Protein AF-0000000074541580 (afdb_homodimer)

Sequence (676 aa):
MLSKTKVIEYHTAEDLFKVFRTFNVLIIGDVMIDSYLWGKVERISPEAPVPILQVEKREIRPGGAANVALNIKSLGATPLLCGLVGDDKDGADFLKILEDNQLPTEGIVSSKDRVTTIKHRIISNAHHMLRVDQEDDRVTNTAELALLKTRIDSLIDKAQVIIFEDYDKGVLSEELIAYVTDKANAQGIPTVVDPKKRNFLQYKNCSLFKPNRKELKEGIKTDANLNDSKQLEQTVEELIRLLTCDSVLITLSEKGVYWTDSSEHLHIPAHHREIADVSGAGDTVISVAALCAAARTKPAILAALSNLSGGLVCEQVGVVPIDKKLLQQEAEKLKIIQMLSKTKVIEYHTAEDLFKVFRTFNVLIIGDVMIDSYLWGKVERISPEAPVPILQVEKREIRPGGAANVALNIKSLGATPLLCGLVGDDKDGADFLKILEDNQLPTEGIVSSKDRVTTIKHRIISNAHHMLRVDQEDDRVTNTAELALLKTRIDSLIDKAQVIIFEDYDKGVLSEELIAYVTDKANAQGIPTVVDPKKRNFLQYKNCSLFKPNRKELKEGIKTDANLNDSKQLEQTVEELIRLLTCDSVLITLSEKGVYWTDSSEHLHIPAHHREIADVSGAGDTVISVAALCAAARTKPAILAALSNLSGGLVCEQVGVVPIDKKLLQQEAEKLKIIQ

Nearest PDB structures (foldseek):
  4e8y-assembly1_A  TM=9.303E-01  e=3.277E-34  Burkholderia cenocepacia J2315
  4e8w-assembly2_B  TM=9.187E-01  e=6.608E-33  Burkholderia cenocepacia J2315
  4e8z-assembly2_B  TM=9.086E-01  e=6.230E-33  Burkholderia cenocepacia J2315
  4e8w-assembly1_A  TM=9.118E-01  e=2.023E-32  Burkholderia cenocepacia J2315
  3umo-assembly1_A  TM=8.171E-01  e=5.191E-21  Escherichia coli K-12

InterPro domains:
  IPR002173 Carbohydrate/purine kinase, PfkB, conserved site [PS00583] (63-86)
  IPR011611 Carbohydrate kinase PfkB [PF00294] (24-320)
  IPR011913 RfaE bifunctional protein, domain I [cd01172] (24-329)
  IPR029056 Ribokinase-like [G3DSA:3.40.1190.20] (16-328)
  IPR029056 Ribokinase-like [SSF53613] (25-322)

Structure (mmCIF, N/CA/C/O backbone):
data_AF-0000000074541580-model_v1
#
loop_
_entity.id
_entity.type
_entity.pdbx_description
1 polymer 'D-alpha,beta-D-heptose 7-phosphate 1-kinase'
#
loop_
_atom_site.group_PDB
_atom_site.id
_atom_site.type_symbol
_atom_site.label_atom_id
_atom_site.label_alt_id
_atom_site.label_comp_id
_atom_site.label_asym_id
_atom_site.label_entity_id
_atom_site.label_seq_id
_atom_site.pdbx_PDB_ins_code
_atom_site.Cartn_x
_atom_site.Cartn_y
_atom_site.Cartn_z
_atom_site.occupancy
_atom_site.B_iso_or_equiv
_atom_site.auth_seq_id
_atom_site.auth_comp_id
_atom_site.auth_asym_id
_atom_site.auth_atom_id
_atom_site.pdbx_PDB_model_num
ATOM 1 N N . MET A 1 1 ? -10.406 -47.25 -19.406 1 27.66 1 MET A N 1
ATOM 2 C CA . MET A 1 1 ? -9.008 -47.406 -19.781 1 27.66 1 MET A CA 1
ATOM 3 C C . MET A 1 1 ? -8.469 -46.125 -20.453 1 27.66 1 MET A C 1
ATOM 5 O O . MET A 1 1 ? -9.023 -45.688 -21.453 1 27.66 1 MET A O 1
ATOM 9 N N . LEU A 1 2 ? -8.117 -45.125 -19.719 1 38.5 2 LEU A N 1
ATOM 10 C CA . LEU A 1 2 ? -7.672 -43.844 -20.281 1 38.5 2 LEU A CA 1
ATOM 11 C C . LEU A 1 2 ? -6.871 -44.062 -21.562 1 38.5 2 LEU A C 1
ATOM 13 O O . LEU A 1 2 ? -5.914 -44.844 -21.578 1 38.5 2 LEU A O 1
ATOM 17 N N . SER A 1 3 ? -7.492 -44.031 -22.625 1 41.06 3 SER A N 1
ATOM 18 C CA . SER A 1 3 ? -6.836 -44.188 -23.922 1 41.06 3 SER A CA 1
ATOM 19 C C . SER A 1 3 ? -5.406 -43.656 -23.875 1 41.06 3 SER A C 1
ATOM 21 O O . SER A 1 3 ? -5.168 -42.5 -23.484 1 41.06 3 SER A O 1
ATOM 23 N N . LYS A 1 4 ? -4.469 -44.438 -23.312 1 52.53 4 LYS A N 1
ATOM 24 C CA . LYS A 1 4 ? -3.033 -44.188 -23.406 1 52.53 4 LYS A CA 1
ATOM 25 C C . LYS A 1 4 ? -2.68 -43.469 -24.719 1 52.53 4 LYS A C 1
ATOM 27 O O . LYS A 1 4 ? -2.785 -44.062 -25.797 1 52.53 4 LYS A O 1
ATOM 32 N N . THR A 1 5 ? -3.033 -42.156 -24.719 1 60.62 5 THR A N 1
ATOM 33 C CA . THR A 1 5 ? -2.686 -41.375 -25.906 1 60.62 5 THR A CA 1
ATOM 34 C C . THR A 1 5 ? -1.305 -41.75 -26.422 1 60.62 5 THR A C 1
ATOM 36 O O . THR A 1 5 ? -0.392 -42.031 -25.641 1 60.62 5 THR A O 1
ATOM 39 N N . LYS A 1 6 ? -1.269 -42.094 -27.672 1 80.56 6 LYS A N 1
ATOM 40 C CA . LYS A 1 6 ? -0.063 -42.531 -28.359 1 80.56 6 LYS A CA 1
ATOM 41 C C . LYS A 1 6 ? 1.07 -41.531 -28.203 1 80.56 6 LYS A C 1
ATOM 43 O O . LYS A 1 6 ? 0.889 -40.344 -28.453 1 80.56 6 LYS A O 1
ATOM 48 N N . VAL A 1 7 ? 2.092 -41.969 -27.609 1 90.44 7 VAL A N 1
ATOM 49 C CA . VAL A 1 7 ? 3.311 -41.156 -27.484 1 90.44 7 VAL A CA 1
ATOM 50 C C . VAL A 1 7 ? 3.84 -40.812 -28.875 1 90.44 7 VAL A C 1
ATOM 52 O O . VAL A 1 7 ? 3.809 -41.625 -29.797 1 90.44 7 VAL A O 1
ATOM 55 N N . ILE A 1 8 ? 4.199 -39.562 -29.016 1 93.38 8 ILE A N 1
ATOM 56 C CA . ILE A 1 8 ? 4.793 -39.062 -30.266 1 93.38 8 ILE A CA 1
ATOM 57 C C . ILE A 1 8 ? 6.309 -39 -30.109 1 93.38 8 ILE A C 1
ATOM 59 O O . ILE A 1 8 ? 6.809 -38.531 -29.078 1 93.38 8 ILE A O 1
ATOM 63 N N . GLU A 1 9 ? 7.012 -39.406 -31.156 1 93.81 9 GLU A N 1
ATOM 64 C CA . GLU A 1 9 ? 8.469 -39.375 -31.109 1 93.81 9 GLU A CA 1
ATOM 65 C C . GLU A 1 9 ? 9.008 -38.062 -31.688 1 93.81 9 GLU A C 1
ATOM 67 O O . GLU A 1 9 ? 8.648 -37.688 -32.781 1 93.81 9 GLU A O 1
ATOM 72 N N . TYR A 1 10 ? 9.781 -37.469 -30.844 1 94 10 TYR A N 1
ATOM 73 C CA . TYR A 1 10 ? 10.516 -36.281 -31.281 1 94 10 TYR A CA 1
ATOM 74 C C . TYR A 1 10 ? 12.016 -36.562 -31.375 1 94 10 TYR A C 1
ATOM 76 O O . TYR A 1 10 ? 12.578 -37.25 -30.5 1 94 10 TYR A O 1
ATOM 84 N N . HIS A 1 11 ? 12.656 -36 -32.375 1 91.62 11 HIS A N 1
ATOM 85 C CA . HIS A 1 11 ? 14.047 -36.375 -32.594 1 91.62 11 HIS A CA 1
ATOM 86 C C . HIS A 1 11 ? 15.008 -35.312 -32.094 1 91.62 11 HIS A C 1
ATOM 88 O O . HIS A 1 11 ? 16.188 -35.594 -31.844 1 91.62 11 HIS A O 1
ATOM 94 N N . THR A 1 12 ? 14.523 -34.125 -32.062 1 93.31 12 THR A N 1
ATOM 95 C CA . THR A 1 12 ? 15.352 -33.031 -31.547 1 93.31 12 THR A CA 1
ATOM 96 C C . THR A 1 12 ? 14.539 -32.125 -30.625 1 93.31 12 THR A C 1
ATOM 98 O O . THR A 1 12 ? 13.305 -32.094 -30.703 1 93.31 12 THR A O 1
ATOM 101 N N . ALA A 1 13 ? 15.266 -31.453 -29.812 1 95.12 13 ALA A N 1
ATOM 102 C CA . ALA A 1 13 ? 14.609 -30.438 -28.969 1 95.12 13 ALA A CA 1
ATOM 103 C C . ALA A 1 13 ? 13.93 -29.375 -29.828 1 95.12 13 ALA A C 1
ATOM 105 O O . ALA A 1 13 ? 12.844 -28.891 -29.484 1 95.12 13 ALA A O 1
ATOM 106 N N . GLU A 1 14 ? 14.531 -29.062 -30.906 1 94.56 14 GLU A N 1
ATOM 107 C CA . GLU A 1 14 ? 13.984 -28.062 -31.828 1 94.56 14 GLU A CA 1
ATOM 108 C C . GLU A 1 14 ? 12.617 -28.484 -32.344 1 94.56 14 GLU A C 1
ATOM 110 O O . GLU A 1 14 ? 11.695 -27.672 -32.438 1 94.56 14 GLU A O 1
ATOM 115 N N . ASP A 1 15 ? 12.508 -29.719 -32.688 1 95.62 15 ASP A N 1
ATOM 116 C CA . ASP A 1 15 ? 11.242 -30.234 -33.188 1 95.62 15 ASP A CA 1
ATOM 117 C C . ASP A 1 15 ? 10.141 -30.109 -32.156 1 95.62 15 ASP A C 1
ATOM 119 O O . ASP A 1 15 ? 9.016 -29.719 -32.469 1 95.62 15 ASP A O 1
ATOM 123 N N . LEU A 1 16 ? 10.461 -30.453 -31 1 96.81 16 LEU A N 1
ATOM 124 C CA . LEU A 1 16 ? 9.484 -30.391 -29.922 1 96.81 16 LEU A CA 1
ATOM 125 C C . LEU A 1 16 ? 9.055 -28.953 -29.641 1 96.81 16 LEU A C 1
ATOM 127 O O . LEU A 1 16 ? 7.859 -28.688 -29.516 1 96.81 16 LEU A O 1
ATOM 131 N N . PHE A 1 17 ? 9.992 -28.031 -29.625 1 97.19 17 PHE A N 1
ATOM 132 C CA . PHE A 1 17 ? 9.711 -26.641 -29.281 1 97.19 17 PHE A CA 1
ATOM 133 C C . PHE A 1 17 ? 8.922 -25.953 -30.391 1 97.19 17 PHE A C 1
ATOM 135 O O . PHE A 1 17 ? 8.148 -25.031 -30.141 1 97.19 17 PHE A O 1
ATOM 142 N N . LYS A 1 18 ? 9.078 -26.438 -31.641 1 97 18 LYS A N 1
ATOM 143 C CA . LYS A 1 18 ? 8.258 -25.953 -32.75 1 97 18 LYS A CA 1
ATOM 144 C C . LYS A 1 18 ? 6.789 -26.312 -32.531 1 97 18 LYS A C 1
ATOM 146 O O . LYS A 1 18 ? 5.895 -25.531 -32.875 1 97 18 LYS A O 1
ATOM 151 N N . VAL A 1 19 ? 6.598 -27.484 -32 1 97.69 19 VAL A N 1
ATOM 152 C CA . VAL A 1 19 ? 5.234 -27.953 -31.781 1 97.69 19 VAL A CA 1
ATOM 153 C C . VAL A 1 19 ? 4.59 -27.156 -30.656 1 97.69 19 VAL A C 1
ATOM 155 O O . VAL A 1 19 ? 3.387 -26.891 -30.688 1 97.69 19 VAL A O 1
ATOM 158 N N . PHE A 1 20 ? 5.379 -26.734 -29.656 1 98.31 20 PHE A N 1
ATOM 159 C CA . PHE A 1 20 ? 4.863 -25.938 -28.547 1 98.31 20 PHE A CA 1
ATOM 160 C C . PHE A 1 20 ? 4.168 -24.688 -29.078 1 98.31 20 PHE A C 1
ATOM 162 O O . PHE A 1 20 ? 3.152 -24.25 -28.516 1 98.31 20 PHE A O 1
ATOM 169 N N . ARG A 1 21 ? 4.625 -24.141 -30.141 1 97.94 21 ARG A N 1
ATOM 170 C CA . ARG A 1 21 ? 4.152 -22.875 -30.688 1 97.94 21 ARG A CA 1
ATOM 171 C C . ARG A 1 21 ? 2.723 -23.016 -31.203 1 97.94 21 ARG A C 1
ATOM 173 O O . ARG A 1 21 ? 2.043 -22 -31.422 1 97.94 21 ARG A O 1
ATOM 180 N N . THR A 1 22 ? 2.338 -24.203 -31.391 1 98.31 22 THR A N 1
ATOM 181 C CA . THR A 1 22 ? 1.023 -24.422 -31.984 1 98.31 22 THR A CA 1
ATOM 182 C C . THR A 1 22 ? -0.031 -24.641 -30.906 1 98.31 22 THR A C 1
ATOM 184 O O . THR A 1 22 ? -1.216 -24.797 -31.203 1 98.31 22 THR A O 1
ATOM 187 N N . PHE A 1 23 ? 0.381 -24.656 -29.656 1 98.69 23 PHE A N 1
ATOM 188 C CA . PHE A 1 23 ? -0.536 -25.062 -28.594 1 98.69 23 PHE A CA 1
ATOM 189 C C . PHE A 1 23 ? -1.206 -23.844 -27.969 1 98.69 23 PHE A C 1
ATOM 191 O O . PHE A 1 23 ? -0.562 -22.828 -27.75 1 98.69 23 PHE A O 1
ATOM 198 N N . ASN A 1 24 ? -2.484 -23.969 -27.734 1 98.81 24 ASN A N 1
ATOM 199 C CA . ASN A 1 24 ? -3.219 -23.172 -26.766 1 98.81 24 ASN A CA 1
ATOM 200 C C . ASN A 1 24 ? -3.305 -23.875 -25.406 1 98.81 24 ASN A C 1
ATOM 202 O O . ASN A 1 24 ? -3.684 -25.047 -25.344 1 98.81 24 ASN A O 1
ATOM 206 N N . VAL A 1 25 ? -2.873 -23.172 -24.406 1 98.88 25 VAL A N 1
ATOM 207 C CA . VAL A 1 25 ? -2.869 -23.75 -23.062 1 98.88 25 VAL A CA 1
ATOM 208 C C . VAL A 1 25 ? -3.889 -23.031 -22.188 1 98.88 25 VAL A C 1
ATOM 210 O O . VAL A 1 25 ? -3.732 -21.844 -21.891 1 98.88 25 VAL A O 1
ATOM 213 N N . LEU A 1 26 ? -4.945 -23.719 -21.781 1 98.94 26 LEU A N 1
ATOM 214 C CA . LEU A 1 26 ? -5.918 -23.141 -20.859 1 98.94 26 LEU A CA 1
ATOM 215 C C . LEU A 1 26 ? -5.426 -23.25 -19.422 1 98.94 26 LEU A C 1
ATOM 217 O O . LEU A 1 26 ? -5.16 -24.344 -18.922 1 98.94 26 LEU A O 1
ATOM 221 N N . ILE A 1 27 ? -5.195 -22.109 -18.812 1 98.94 27 ILE A N 1
ATOM 222 C CA . ILE A 1 27 ? -4.73 -22.031 -17.438 1 98.94 27 ILE A CA 1
ATOM 223 C C . ILE A 1 27 ? -5.855 -21.516 -16.547 1 98.94 27 ILE A C 1
ATOM 225 O O . ILE A 1 27 ? -6.332 -20.391 -16.719 1 98.94 27 ILE A O 1
ATOM 229 N N . ILE A 1 28 ? -6.285 -22.328 -15.602 1 98.94 28 ILE A N 1
ATOM 230 C CA . ILE A 1 28 ? -7.352 -21.969 -14.672 1 98.94 28 ILE A CA 1
ATOM 231 C C . ILE A 1 28 ? -6.809 -21.938 -13.242 1 98.94 28 ILE A C 1
ATOM 233 O O . ILE A 1 28 ? -6.289 -22.953 -12.75 1 98.94 28 ILE A O 1
ATOM 237 N N . GLY A 1 29 ? -6.922 -20.781 -12.617 1 98.75 29 GLY A N 1
ATOM 238 C CA . GLY A 1 29 ? -6.438 -20.781 -11.25 1 98.75 29 GLY A CA 1
ATOM 239 C C . GLY A 1 29 ? -6.402 -19.406 -10.617 1 98.75 29 GLY A C 1
ATOM 240 O O . GLY A 1 29 ? -7.094 -18.5 -11.078 1 98.75 29 GLY A O 1
ATOM 241 N N . ASP A 1 30 ? -5.711 -19.328 -9.508 1 98.75 30 ASP A N 1
ATOM 242 C CA . ASP A 1 30 ? -5.625 -18.109 -8.711 1 98.75 30 ASP A CA 1
ATOM 243 C C . ASP A 1 30 ? -4.613 -17.141 -9.305 1 98.75 30 ASP A C 1
ATOM 245 O O . ASP A 1 30 ? -3.424 -17.453 -9.398 1 98.75 30 ASP A O 1
ATOM 249 N N . VAL A 1 31 ? -5.145 -16 -9.727 1 98.56 31 VAL A N 1
ATOM 250 C CA . VAL A 1 31 ? -4.27 -14.945 -10.219 1 98.56 31 VAL A CA 1
ATOM 251 C C . VAL A 1 31 ? -4.07 -13.898 -9.125 1 98.56 31 VAL A C 1
ATOM 253 O O . VAL A 1 31 ? -4.902 -13.758 -8.227 1 98.56 31 VAL A O 1
ATOM 256 N N . MET A 1 32 ? -2.951 -13.234 -9.234 1 98.31 32 MET A N 1
ATOM 257 C CA . MET A 1 32 ? -2.658 -12.203 -8.242 1 98.31 32 MET A CA 1
ATOM 258 C C . MET A 1 32 ? -1.627 -11.211 -8.773 1 98.31 32 MET A C 1
ATOM 260 O O . MET A 1 32 ? -1.036 -11.43 -9.828 1 98.31 32 MET A O 1
ATOM 264 N N . ILE A 1 33 ? -1.543 -10.102 -8.094 1 97.75 33 ILE A N 1
ATOM 265 C CA . ILE A 1 33 ? -0.491 -9.117 -8.344 1 97.75 33 ILE A CA 1
ATOM 266 C C . ILE A 1 33 ? 0.625 -9.281 -7.316 1 97.75 33 ILE A C 1
ATOM 268 O O . ILE A 1 33 ? 0.375 -9.242 -6.109 1 97.7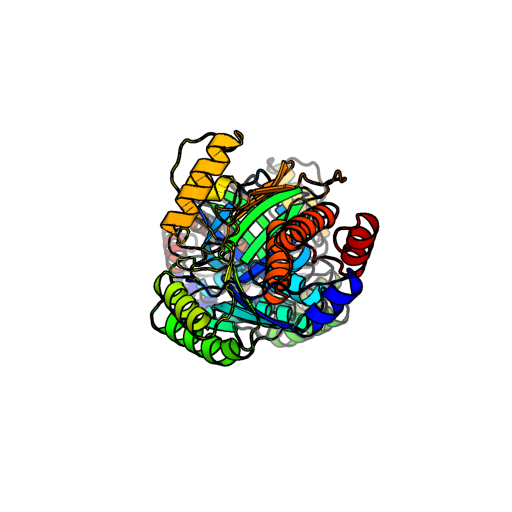5 33 ILE A O 1
ATOM 272 N N . ASP A 1 34 ? 1.809 -9.539 -7.805 1 95.5 34 ASP A N 1
ATOM 273 C CA . ASP A 1 34 ? 2.986 -9.438 -6.949 1 95.5 34 ASP A CA 1
ATOM 274 C C . ASP A 1 34 ? 3.543 -8.016 -6.953 1 95.5 34 ASP A C 1
ATOM 276 O O . ASP A 1 34 ? 4.047 -7.539 -7.973 1 95.5 34 ASP A O 1
ATOM 280 N N . SER A 1 35 ? 3.451 -7.41 -5.773 1 95.5 35 SER A N 1
ATOM 281 C CA . SER A 1 35 ? 3.873 -6.016 -5.652 1 95.5 35 SER A CA 1
ATOM 282 C C . SER A 1 35 ? 5.141 -5.895 -4.812 1 95.5 35 SER A C 1
ATOM 284 O O . SER A 1 35 ? 5.285 -6.574 -3.795 1 95.5 35 SER A O 1
ATOM 286 N N . TYR A 1 36 ? 6.07 -5.086 -5.367 1 93.62 36 TYR A N 1
ATOM 287 C CA . TYR A 1 36 ? 7.328 -4.812 -4.68 1 93.62 36 TYR A CA 1
ATOM 288 C C . TYR A 1 36 ? 7.48 -3.324 -4.395 1 93.62 36 TYR A C 1
ATOM 290 O O . TYR A 1 36 ? 7.441 -2.504 -5.312 1 93.62 36 TYR A O 1
ATOM 298 N N . LEU A 1 37 ? 7.602 -2.971 -3.139 1 94.75 37 LEU A N 1
ATOM 299 C CA . LEU A 1 37 ? 7.898 -1.609 -2.703 1 94.75 37 LEU A CA 1
ATOM 300 C C . LEU A 1 37 ? 9.32 -1.508 -2.168 1 94.75 37 LEU A C 1
ATOM 302 O O . LEU A 1 37 ? 9.641 -2.08 -1.123 1 94.75 37 LEU A O 1
ATOM 306 N N . TRP A 1 38 ? 10.148 -0.843 -2.941 1 95.31 38 TRP A N 1
ATOM 307 C CA . TRP A 1 38 ? 11.531 -0.632 -2.535 1 95.31 38 TRP A CA 1
ATOM 308 C C . TRP A 1 38 ? 11.719 0.761 -1.943 1 95.31 38 TRP A C 1
ATOM 310 O O . TRP A 1 38 ? 11.156 1.736 -2.445 1 95.31 38 TRP A O 1
ATOM 320 N N . GLY A 1 39 ? 12.477 0.821 -0.844 1 96.06 39 GLY A N 1
ATOM 321 C CA . GLY A 1 39 ? 12.727 2.129 -0.261 1 96.06 39 GLY A CA 1
ATOM 322 C C . GLY A 1 39 ? 13.867 2.129 0.737 1 96.06 39 GLY A C 1
ATOM 323 O O . GLY A 1 39 ? 14.578 1.131 0.874 1 96.06 39 GLY A O 1
ATOM 324 N N . LYS A 1 40 ? 14.094 3.26 1.347 1 95.69 40 LYS A N 1
ATOM 325 C CA . LYS A 1 40 ? 15.148 3.445 2.346 1 95.69 40 LYS A CA 1
ATOM 326 C C . LYS A 1 40 ? 14.547 3.67 3.732 1 95.69 40 LYS A C 1
ATOM 328 O O . LYS A 1 40 ? 13.477 4.258 3.865 1 95.69 40 LYS A O 1
ATOM 333 N N . VAL A 1 41 ? 15.258 3.102 4.691 1 94.38 41 VAL A N 1
ATOM 334 C CA . VAL A 1 41 ? 14.906 3.34 6.086 1 94.38 41 VAL A CA 1
ATOM 335 C C . VAL A 1 41 ? 15.961 4.219 6.746 1 94.38 41 VAL A C 1
ATOM 337 O O . VAL A 1 41 ? 17.094 3.781 6.953 1 94.38 41 VAL A O 1
ATOM 340 N N . GLU A 1 42 ? 15.508 5.438 7.094 1 91.69 42 GLU A N 1
ATOM 341 C CA . GLU A 1 42 ? 16.5 6.348 7.66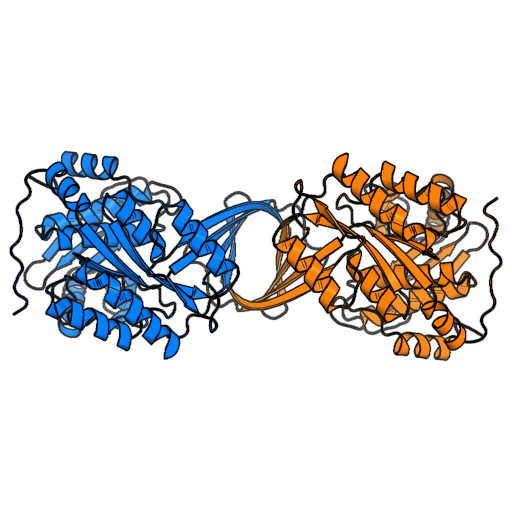 1 91.69 42 GLU A CA 1
ATOM 342 C C . GLU A 1 42 ? 16.031 6.91 9 1 91.69 42 GLU A C 1
ATOM 344 O O . GLU A 1 42 ? 16.781 7.613 9.68 1 91.69 42 GLU A O 1
ATOM 349 N N . ARG A 1 43 ? 14.844 6.609 9.398 1 90.75 43 ARG A N 1
ATOM 350 C CA . ARG A 1 43 ? 14.328 7.199 10.625 1 90.75 43 ARG A CA 1
ATOM 351 C C . ARG A 1 43 ? 13.242 6.32 11.242 1 90.75 43 ARG A C 1
ATOM 353 O O . ARG A 1 43 ? 12.766 5.375 10.609 1 90.75 43 ARG A O 1
ATOM 360 N N . ILE A 1 44 ? 12.945 6.637 12.469 1 92.19 44 ILE A N 1
ATOM 361 C CA . ILE A 1 44 ? 11.906 5.961 13.234 1 92.19 44 ILE A CA 1
ATOM 362 C C . ILE A 1 44 ? 10.672 6.855 13.32 1 92.19 44 ILE A C 1
ATOM 364 O O . ILE A 1 44 ? 10.789 8.078 13.422 1 92.19 44 ILE A O 1
ATOM 368 N N . SER A 1 45 ? 9.547 6.16 13.289 1 89.38 45 SER A N 1
ATOM 369 C CA . SER A 1 45 ? 8.281 6.891 13.344 1 89.38 45 SER A CA 1
ATOM 370 C C . SER A 1 45 ? 8.141 7.645 14.664 1 89.38 45 SER A C 1
ATOM 372 O O . SER A 1 45 ? 8.484 7.121 15.727 1 89.38 45 SER A O 1
ATOM 374 N N . PRO A 1 46 ? 7.633 8.891 14.609 1 80.38 46 PRO A N 1
ATOM 375 C CA . PRO A 1 46 ? 7.359 9.617 15.859 1 80.38 46 PRO A CA 1
ATOM 376 C C . PRO A 1 46 ? 6.156 9.062 16.609 1 80.38 46 PRO A C 1
ATOM 378 O O . PRO A 1 46 ? 6 9.328 17.812 1 80.38 46 PRO A O 1
ATOM 381 N N . GLU A 1 47 ? 5.312 8.281 15.93 1 80.06 47 GLU A N 1
ATOM 382 C CA . GLU A 1 47 ? 4.07 7.762 16.5 1 80.06 47 GLU A CA 1
ATOM 383 C C . GLU A 1 47 ? 4.305 6.434 17.219 1 80.06 47 GLU A C 1
ATOM 385 O O . GLU A 1 47 ? 3.566 6.082 18.141 1 80.06 47 GLU A O 1
ATOM 390 N N . ALA A 1 48 ? 5.289 5.691 16.766 1 85.38 48 ALA A N 1
ATOM 391 C CA . ALA A 1 48 ? 5.641 4.383 17.312 1 85.38 48 ALA A CA 1
ATOM 392 C C . ALA A 1 48 ? 7.086 4.023 16.969 1 85.38 48 ALA A C 1
ATOM 394 O O . ALA A 1 48 ? 7.656 4.547 16.016 1 85.38 48 ALA A O 1
ATOM 395 N N . PRO A 1 49 ? 7.664 3.225 17.812 1 90 49 PRO A N 1
ATOM 396 C CA . PRO A 1 49 ? 9.062 2.852 17.578 1 90 49 PRO A CA 1
ATOM 397 C C . PRO A 1 49 ? 9.227 1.857 16.438 1 90 49 PRO A C 1
ATOM 399 O O . PRO A 1 49 ? 9.711 0.743 16.641 1 90 49 PRO A O 1
ATOM 402 N N . VAL A 1 50 ? 8.883 2.227 15.227 1 93.94 50 VAL A N 1
ATOM 403 C CA . VAL A 1 50 ? 8.984 1.382 14.039 1 93.94 50 VAL A CA 1
ATOM 404 C C . VAL A 1 50 ? 9.672 2.148 12.922 1 93.94 50 VAL A C 1
ATOM 406 O O . VAL A 1 50 ? 9.633 3.381 12.883 1 93.94 50 VAL A O 1
ATOM 409 N N . PRO A 1 51 ? 10.305 1.436 12.055 1 94.5 51 PRO A N 1
ATOM 410 C CA . PRO A 1 51 ? 10.969 2.105 10.93 1 94.5 51 PRO A CA 1
ATOM 411 C C . PRO A 1 51 ? 9.977 2.756 9.961 1 94.5 51 PRO A C 1
ATOM 413 O O . PRO A 1 51 ? 8.82 2.348 9.891 1 94.5 51 PRO A O 1
ATOM 416 N N . ILE A 1 52 ? 10.43 3.795 9.367 1 95.69 52 ILE A N 1
ATOM 417 C CA . ILE A 1 52 ? 9.711 4.414 8.258 1 95.69 52 ILE A CA 1
ATOM 418 C C . ILE A 1 52 ? 10.422 4.09 6.941 1 95.69 52 ILE A C 1
ATOM 420 O O . ILE A 1 52 ? 11.594 4.434 6.758 1 95.69 52 ILE A O 1
ATOM 424 N N . LEU A 1 53 ? 9.727 3.363 6.066 1 96.94 53 LEU A N 1
ATOM 425 C CA . LEU A 1 53 ? 10.258 3.152 4.723 1 96.94 53 LEU A CA 1
ATOM 426 C C . LEU A 1 53 ? 9.875 4.305 3.799 1 96.94 53 LEU A C 1
ATOM 428 O O . LEU A 1 53 ? 8.688 4.566 3.588 1 96.94 53 LEU A O 1
ATOM 432 N N . GLN A 1 54 ? 10.867 4.949 3.297 1 96.56 54 GLN A N 1
ATOM 433 C CA . GLN A 1 54 ? 10.633 5.914 2.23 1 96.56 54 GLN A CA 1
ATOM 434 C C . GLN A 1 54 ? 10.664 5.242 0.86 1 96.56 54 GLN A C 1
ATOM 436 O O . GLN A 1 54 ? 11.734 4.844 0.388 1 96.56 54 GLN A O 1
ATOM 441 N N . VAL A 1 55 ? 9.555 5.242 0.227 1 95.94 55 VAL A N 1
ATOM 442 C CA . VAL A 1 55 ? 9.438 4.492 -1.019 1 95.94 55 VAL A CA 1
ATOM 443 C C . VAL A 1 55 ? 10.242 5.18 -2.115 1 95.94 55 VAL A C 1
ATOM 445 O O . VAL A 1 55 ? 10.141 6.395 -2.299 1 95.94 55 VAL A O 1
ATOM 448 N N . GLU A 1 56 ? 10.984 4.406 -2.824 1 94.31 56 GLU A N 1
ATOM 449 C CA . GLU A 1 56 ? 11.789 4.91 -3.938 1 94.31 56 GLU A CA 1
ATOM 450 C C . GLU A 1 56 ? 11.305 4.34 -5.266 1 94.31 56 GLU A C 1
ATOM 452 O O . GLU A 1 56 ? 11.406 4.996 -6.305 1 94.31 56 GLU A O 1
ATOM 457 N N . LYS A 1 57 ? 10.812 3.109 -5.164 1 93.31 57 LYS A N 1
ATOM 458 C CA . LYS A 1 57 ? 10.414 2.416 -6.383 1 93.31 57 LYS A CA 1
ATOM 459 C C . LYS A 1 57 ? 9.281 1.431 -6.113 1 93.31 57 LYS A C 1
ATOM 461 O O . LYS A 1 57 ? 9.25 0.779 -5.066 1 93.31 57 LYS A O 1
ATOM 466 N N . ARG A 1 58 ? 8.359 1.396 -7.031 1 92.31 58 ARG A N 1
ATOM 467 C CA . ARG A 1 58 ? 7.277 0.423 -7.008 1 92.31 58 ARG A CA 1
ATOM 468 C C . ARG A 1 58 ? 7.27 -0.419 -8.281 1 92.31 58 ARG A C 1
ATOM 470 O O . ARG A 1 58 ? 7.477 0.104 -9.375 1 92.31 58 ARG A O 1
ATOM 477 N N . GLU A 1 59 ? 7.09 -1.693 -8.062 1 92.62 59 GLU A N 1
ATOM 478 C CA . GLU A 1 59 ? 6.996 -2.604 -9.195 1 92.62 59 GLU A CA 1
ATOM 479 C C . GLU A 1 59 ? 5.875 -3.621 -9 1 92.62 59 GLU A C 1
ATOM 481 O O . GLU A 1 59 ? 5.691 -4.145 -7.898 1 92.62 59 GLU A O 1
ATOM 486 N N . ILE A 1 60 ? 5.082 -3.852 -10.047 1 94.38 60 ILE A N 1
ATOM 487 C CA . ILE A 1 60 ? 4.027 -4.855 -9.992 1 94.38 60 ILE A CA 1
ATOM 488 C C . ILE A 1 60 ? 4.23 -5.887 -11.102 1 94.38 60 ILE A C 1
ATOM 490 O O . ILE A 1 60 ? 4.641 -5.535 -12.211 1 94.38 60 ILE A O 1
ATOM 494 N N . ARG A 1 61 ? 4.043 -7.113 -10.805 1 94 61 ARG A N 1
ATOM 495 C CA . ARG A 1 61 ? 4.203 -8.234 -11.727 1 94 61 ARG A CA 1
ATOM 496 C C . ARG A 1 61 ? 3.006 -9.18 -11.648 1 94 61 ARG A C 1
ATOM 498 O O . ARG A 1 61 ? 2.324 -9.242 -10.625 1 94 61 ARG A O 1
ATOM 505 N N . PRO A 1 62 ? 2.771 -9.844 -12.797 1 95.25 62 PRO A N 1
ATOM 506 C CA . PRO A 1 62 ? 1.769 -10.906 -12.703 1 95.25 62 PRO A CA 1
ATOM 507 C C . PRO A 1 62 ? 2.203 -12.055 -11.789 1 95.25 62 PRO A C 1
ATOM 509 O O . PRO A 1 62 ? 3.338 -12.531 -11.891 1 95.25 62 PRO A O 1
ATOM 512 N N . GLY A 1 63 ? 1.299 -12.492 -10.867 1 96.12 63 GLY A N 1
ATOM 513 C CA . GLY A 1 63 ? 1.597 -13.578 -9.953 1 96.12 63 GLY A CA 1
ATOM 514 C C . GLY A 1 63 ? 0.601 -14.719 -10.039 1 96.12 63 GLY A C 1
ATOM 515 O O . GLY A 1 63 ? -0.413 -14.617 -10.734 1 96.12 63 GLY A O 1
ATOM 516 N N . GLY A 1 64 ? 0.905 -15.828 -9.352 1 96.94 64 GLY A N 1
ATOM 517 C CA . GLY A 1 64 ? 0.037 -17 -9.375 1 96.94 64 GLY A CA 1
ATOM 518 C C . GLY A 1 64 ? -0.077 -17.625 -10.75 1 96.94 64 GLY A C 1
ATOM 519 O O . GLY A 1 64 ? 0.934 -17.891 -11.406 1 96.94 64 GLY A O 1
ATOM 520 N N . ALA A 1 65 ? -1.29 -17.828 -11.148 1 98.5 65 ALA A N 1
ATOM 521 C CA . ALA A 1 65 ? -1.541 -18.469 -12.438 1 98.5 65 ALA A CA 1
ATOM 522 C C . ALA A 1 65 ? -1.062 -17.578 -13.586 1 98.5 65 ALA A C 1
ATOM 524 O O . ALA A 1 65 ? -0.759 -18.078 -14.68 1 98.5 65 ALA A O 1
ATOM 525 N N . ALA A 1 66 ? -0.996 -16.312 -13.336 1 98.25 66 ALA A N 1
ATOM 526 C CA . ALA A 1 66 ? -0.531 -15.406 -14.375 1 98.25 66 ALA A CA 1
ATOM 527 C C . ALA A 1 66 ? 0.96 -15.594 -14.641 1 98.25 66 ALA A C 1
ATOM 529 O O . ALA A 1 66 ? 1.43 -15.383 -15.766 1 98.25 66 ALA A O 1
ATOM 530 N N . ASN A 1 67 ? 1.677 -15.969 -13.625 1 97.25 67 ASN A N 1
ATOM 531 C CA . ASN A 1 67 ? 3.084 -16.297 -13.836 1 97.25 67 ASN A CA 1
ATOM 532 C C . ASN A 1 67 ? 3.244 -17.531 -14.727 1 97.25 67 ASN A C 1
ATOM 534 O O . ASN A 1 67 ? 4.172 -17.594 -15.539 1 97.25 67 ASN A O 1
ATOM 538 N N . VAL A 1 68 ? 2.377 -18.453 -14.531 1 98.56 68 VAL A N 1
ATOM 539 C CA . VAL A 1 68 ? 2.371 -19.641 -15.383 1 98.56 68 VAL A CA 1
ATOM 540 C C . VAL A 1 68 ? 2.084 -19.234 -16.828 1 98.56 68 VAL A C 1
ATOM 542 O O . VAL A 1 68 ? 2.725 -19.734 -17.75 1 98.56 68 VAL A O 1
ATOM 545 N N . ALA A 1 69 ? 1.174 -18.328 -17 1 98.75 69 ALA A N 1
ATOM 546 C CA . ALA A 1 69 ? 0.86 -17.828 -18.344 1 98.75 69 ALA A CA 1
ATOM 547 C C . ALA A 1 69 ? 2.09 -17.203 -19 1 98.75 69 ALA A C 1
ATOM 549 O O . ALA A 1 69 ? 2.334 -17.406 -20.188 1 98.75 69 ALA A O 1
ATOM 550 N N . LEU A 1 70 ? 2.869 -16.516 -18.234 1 98.19 70 LEU A N 1
ATOM 551 C CA . LEU A 1 70 ? 4.086 -15.906 -18.75 1 98.19 70 LEU A CA 1
ATOM 552 C C . LEU A 1 70 ? 5.086 -16.969 -19.188 1 98.19 70 LEU A C 1
ATOM 554 O O . LEU A 1 70 ? 5.754 -16.812 -20.219 1 98.19 70 LEU A O 1
ATOM 558 N N . ASN A 1 71 ? 5.191 -18 -18.406 1 98.44 71 ASN A N 1
ATOM 559 C CA . ASN A 1 71 ? 6.074 -19.094 -18.766 1 98.44 71 ASN A CA 1
ATOM 560 C C . ASN A 1 71 ? 5.633 -19.766 -20.078 1 98.44 71 ASN A C 1
ATOM 562 O O . ASN A 1 71 ? 6.457 -20.016 -20.953 1 98.44 71 ASN A O 1
ATOM 566 N N . ILE A 1 72 ? 4.344 -20.031 -20.203 1 98.75 72 ILE A N 1
ATOM 567 C CA . ILE A 1 72 ? 3.787 -20.641 -21.391 1 98.75 72 ILE A CA 1
ATOM 568 C C . ILE A 1 72 ? 4.09 -19.766 -22.609 1 98.75 72 ILE A C 1
ATOM 570 O O . ILE A 1 72 ? 4.555 -20.266 -23.641 1 98.75 72 ILE A O 1
ATOM 574 N N . LYS A 1 73 ? 3.871 -18.516 -22.438 1 98.5 73 LYS A N 1
ATOM 575 C CA . LYS A 1 73 ? 4.137 -17.562 -23.516 1 98.5 73 LYS A CA 1
ATOM 576 C C . LYS A 1 73 ? 5.613 -17.562 -23.891 1 98.5 73 LYS A C 1
ATOM 578 O O . LYS A 1 73 ? 5.961 -17.547 -25.062 1 98.5 73 LYS A O 1
ATOM 583 N N . SER A 1 74 ? 6.453 -17.562 -22.906 1 98.06 74 SER A N 1
ATOM 584 C CA . SER A 1 74 ? 7.895 -17.516 -23.141 1 98.06 74 SER A CA 1
ATOM 585 C C . SER A 1 74 ? 8.367 -18.75 -23.906 1 98.06 74 SER A C 1
ATOM 587 O O . SER A 1 74 ? 9.352 -18.672 -24.641 1 98.06 74 SER A O 1
ATOM 589 N N . LEU A 1 75 ? 7.629 -19.797 -23.812 1 98.38 75 LEU A N 1
ATOM 590 C CA . LEU A 1 75 ? 7.973 -21.047 -24.484 1 98.38 75 LEU A CA 1
ATOM 591 C C . LEU A 1 75 ? 7.375 -21.109 -25.891 1 98.38 75 LEU A C 1
ATOM 593 O O . LEU A 1 75 ? 7.566 -22.094 -26.609 1 98.38 75 LEU A O 1
ATOM 597 N N . GLY A 1 76 ? 6.621 -20.094 -26.219 1 97.94 76 GLY A N 1
ATOM 598 C CA . GLY A 1 76 ? 6.129 -19.938 -27.578 1 97.94 76 GLY A CA 1
ATOM 599 C C . GLY A 1 76 ? 4.672 -20.328 -27.734 1 97.94 76 GLY A C 1
ATOM 600 O O . GLY A 1 76 ? 4.066 -20.094 -28.781 1 97.94 76 GLY A O 1
ATOM 601 N N . ALA A 1 77 ? 4.074 -20.922 -26.719 1 98.62 77 ALA A N 1
ATOM 602 C CA . ALA A 1 77 ? 2.67 -21.328 -26.781 1 98.62 77 ALA A CA 1
ATOM 603 C C . ALA A 1 77 ? 1.751 -20.156 -26.453 1 98.62 77 ALA A C 1
ATOM 605 O O . ALA A 1 77 ? 2.221 -19.062 -26.125 1 98.62 77 ALA A O 1
ATOM 606 N N . THR A 1 78 ? 0.431 -20.344 -26.641 1 98.62 78 THR A N 1
ATOM 607 C CA . THR A 1 78 ? -0.55 -19.297 -26.359 1 98.62 78 THR A CA 1
ATOM 608 C C . THR A 1 78 ? -1.295 -19.578 -25.062 1 98.62 78 THR A C 1
ATOM 610 O O . THR A 1 78 ? -2.076 -20.531 -24.984 1 98.62 78 THR A O 1
ATOM 613 N N . PRO A 1 79 ? -1.047 -18.75 -24.078 1 98.81 79 PRO A N 1
ATOM 614 C CA . PRO A 1 79 ? -1.781 -18.953 -22.828 1 98.81 79 PRO A CA 1
ATOM 615 C C . PRO A 1 79 ? -3.205 -18.406 -22.891 1 98.81 79 PRO A C 1
ATOM 617 O O . PRO A 1 79 ? -3.424 -17.297 -23.391 1 98.81 79 PRO A O 1
ATOM 620 N N . LEU A 1 80 ? -4.145 -19.172 -22.484 1 98.75 80 LEU A N 1
ATOM 621 C CA . LEU A 1 80 ? -5.527 -18.781 -22.234 1 98.75 80 LEU A CA 1
ATOM 622 C C . LEU A 1 80 ? -5.836 -18.781 -20.734 1 98.75 80 LEU A C 1
ATOM 624 O O . LEU A 1 80 ? -6.242 -19.812 -20.188 1 98.75 80 LEU A O 1
ATOM 628 N N . LEU A 1 81 ? -5.703 -17.625 -20.141 1 98.81 81 LEU A N 1
ATOM 629 C CA . LEU A 1 81 ? -5.746 -17.5 -18.688 1 98.81 81 LEU A CA 1
ATOM 630 C C . LEU A 1 81 ? -7.168 -17.234 -18.219 1 98.81 81 LEU A C 1
ATOM 632 O O . LEU A 1 81 ? -7.848 -16.344 -18.719 1 98.81 81 LEU A O 1
ATOM 636 N N . CYS A 1 82 ? -7.609 -18.062 -17.297 1 98.81 82 CYS A N 1
ATOM 637 C CA . CYS A 1 82 ? -8.891 -17.875 -16.625 1 98.81 82 CYS A CA 1
ATOM 638 C C . CYS A 1 82 ? -8.711 -17.703 -15.125 1 98.81 82 CYS A C 1
ATOM 640 O O . CYS A 1 82 ? -8.078 -18.531 -14.484 1 98.81 82 CYS A O 1
ATOM 642 N N . GLY A 1 83 ? -9.133 -16.703 -14.594 1 98.56 83 GLY A N 1
ATOM 643 C CA . GLY A 1 83 ? -9.039 -16.406 -13.18 1 98.56 83 GLY A CA 1
ATOM 644 C C . GLY A 1 83 ? -10.047 -15.375 -12.719 1 98.56 83 GLY A C 1
ATOM 645 O O . GLY A 1 83 ? -10.977 -15.039 -13.453 1 98.56 83 GLY A O 1
ATOM 646 N N . LEU A 1 84 ? -9.945 -15.031 -11.477 1 98.25 84 LEU A N 1
ATOM 647 C CA . LEU A 1 84 ? -10.906 -14.148 -10.82 1 98.25 84 LEU A CA 1
ATOM 648 C C . LEU A 1 84 ? -10.195 -13.016 -10.094 1 98.25 84 LEU A C 1
ATOM 650 O O . LEU A 1 84 ? -9.211 -13.242 -9.383 1 98.25 84 LEU A O 1
ATOM 654 N N . VAL A 1 85 ? -10.609 -11.719 -10.43 1 98.5 85 VAL A N 1
ATOM 655 C CA . VAL A 1 85 ? -10.125 -10.539 -9.719 1 98.5 85 VAL A CA 1
ATOM 656 C C . VAL A 1 85 ? -11.305 -9.727 -9.188 1 98.5 85 VAL A C 1
ATOM 658 O O . VAL A 1 85 ? -12.461 -10.023 -9.5 1 98.5 85 VAL A O 1
ATOM 661 N N . GLY A 1 86 ? -11.055 -8.797 -8.352 1 98.12 86 GLY A N 1
ATOM 662 C CA . GLY A 1 86 ? -12.102 -7.895 -7.895 1 98.12 86 GLY A CA 1
ATOM 663 C C . GLY A 1 86 ? -12.453 -6.828 -8.914 1 98.12 86 GLY A C 1
ATOM 664 O O . GLY A 1 86 ? -11.641 -6.5 -9.781 1 98.12 86 GLY A O 1
ATOM 665 N N . ASP A 1 87 ? -13.695 -6.406 -8.898 1 97.38 87 ASP A N 1
ATOM 666 C CA . ASP A 1 87 ? -14.062 -5.184 -9.609 1 97.38 87 ASP A CA 1
ATOM 667 C C . ASP A 1 87 ? -13.586 -3.945 -8.852 1 97.38 87 ASP A C 1
ATOM 669 O O . ASP A 1 87 ? -14.398 -3.189 -8.312 1 97.38 87 ASP A O 1
ATOM 673 N N . ASP A 1 88 ? -12.305 -3.74 -8.875 1 93.62 88 ASP A N 1
ATOM 674 C CA . ASP A 1 88 ? -11.648 -2.664 -8.148 1 93.62 88 ASP A CA 1
ATOM 675 C C . ASP A 1 88 ? -10.445 -2.127 -8.922 1 93.62 88 ASP A C 1
ATOM 677 O O . ASP A 1 88 ? -10.211 -2.533 -10.062 1 93.62 88 ASP A O 1
ATOM 681 N N . LYS A 1 89 ? -9.852 -1.122 -8.359 1 90.38 89 LYS A N 1
ATOM 682 C CA . LYS A 1 89 ? -8.711 -0.484 -9.016 1 90.38 89 LYS A CA 1
ATOM 683 C C . LYS A 1 89 ? -7.594 -1.488 -9.281 1 90.38 89 LYS A C 1
ATOM 685 O O . LYS A 1 89 ? -6.961 -1.459 -10.336 1 90.38 89 LYS A O 1
ATOM 690 N N . ASP A 1 90 ? -7.371 -2.357 -8.344 1 94.31 90 ASP A N 1
ATOM 691 C CA . ASP A 1 90 ? -6.301 -3.342 -8.477 1 94.31 90 ASP A CA 1
ATOM 692 C C . ASP A 1 90 ? -6.629 -4.363 -9.562 1 94.31 90 ASP A C 1
ATOM 694 O O . ASP A 1 90 ? -5.734 -4.852 -10.258 1 94.31 90 ASP A O 1
ATOM 698 N N . GLY A 1 91 ? -7.906 -4.691 -9.664 1 97.5 91 GLY A N 1
ATOM 699 C CA . GLY A 1 91 ? -8.32 -5.535 -10.773 1 97.5 91 GLY A CA 1
ATOM 700 C C . GLY A 1 91 ? -8.047 -4.914 -12.125 1 97.5 91 GLY A C 1
ATOM 701 O O . GLY A 1 91 ? -7.582 -5.598 -13.047 1 97.5 91 GLY A O 1
ATOM 702 N N . ALA A 1 92 ? -8.289 -3.602 -12.211 1 96.06 92 ALA A N 1
ATOM 703 C CA . ALA A 1 92 ? -7.98 -2.877 -13.438 1 96.06 92 ALA A CA 1
ATOM 704 C C . ALA A 1 92 ? -6.48 -2.871 -13.711 1 96.06 92 ALA A C 1
ATOM 706 O O . ALA A 1 92 ? -6.047 -3.025 -14.852 1 96.06 92 ALA A O 1
ATOM 707 N N . ASP A 1 93 ? -5.73 -2.676 -12.664 1 95.31 93 ASP A N 1
ATOM 708 C CA . ASP A 1 93 ? -4.277 -2.73 -12.789 1 95.31 93 ASP A CA 1
ATOM 709 C C . ASP A 1 93 ? -3.822 -4.098 -13.297 1 95.31 93 ASP A C 1
ATOM 711 O O . ASP A 1 93 ? -2.924 -4.191 -14.133 1 95.31 93 ASP A O 1
ATOM 715 N N . PHE A 1 94 ? -4.441 -5.086 -12.773 1 98 94 PHE A N 1
ATOM 716 C CA . PHE A 1 94 ? -4.086 -6.441 -13.18 1 98 94 PHE A CA 1
ATOM 717 C C . PHE A 1 94 ? -4.332 -6.637 -14.672 1 98 94 PHE A C 1
ATOM 719 O O . PHE A 1 94 ? -3.488 -7.199 -15.375 1 98 94 PHE A O 1
ATOM 726 N N . LEU A 1 95 ? -5.465 -6.215 -15.148 1 98.25 95 LEU A N 1
ATOM 727 C CA . LEU A 1 95 ? -5.777 -6.328 -16.562 1 98.25 95 LEU A CA 1
ATOM 728 C C . LEU A 1 95 ? -4.762 -5.562 -17.406 1 98.25 95 LEU A C 1
ATOM 730 O O . LEU A 1 95 ? -4.328 -6.047 -18.453 1 98.25 95 LEU A O 1
ATOM 734 N N . LYS A 1 96 ? -4.367 -4.461 -16.922 1 96.69 96 LYS A N 1
ATOM 735 C CA . LYS A 1 96 ? -3.371 -3.664 -17.641 1 96.69 96 LYS A CA 1
ATOM 736 C C . LYS A 1 96 ? -2.027 -4.387 -17.688 1 96.69 96 LYS A C 1
ATOM 738 O O . LYS A 1 96 ? -1.351 -4.371 -18.719 1 96.69 96 LYS A O 1
ATOM 743 N N . ILE A 1 97 ? -1.667 -5.012 -16.609 1 96.31 97 ILE A N 1
ATOM 744 C CA . ILE A 1 97 ? -0.428 -5.777 -16.547 1 96.31 97 ILE A CA 1
ATOM 745 C C . ILE A 1 97 ? -0.46 -6.895 -17.578 1 96.31 97 ILE A C 1
ATOM 747 O O . ILE A 1 97 ? 0.542 -7.156 -18.25 1 96.31 97 ILE A O 1
ATOM 751 N N . LEU A 1 98 ? -1.594 -7.562 -17.672 1 98 98 LEU A N 1
ATOM 752 C CA . LEU A 1 98 ? -1.73 -8.617 -18.672 1 98 98 LEU A CA 1
ATOM 753 C C . LEU A 1 98 ? -1.572 -8.062 -20.078 1 98 98 LEU A C 1
ATOM 755 O O . LEU A 1 98 ? -0.84 -8.625 -20.891 1 98 98 LEU A O 1
ATOM 759 N N . GLU A 1 99 ? -2.211 -6.922 -20.312 1 97.62 99 GLU A N 1
ATOM 760 C CA . GLU A 1 99 ? -2.129 -6.285 -21.625 1 97.62 99 GLU A CA 1
ATOM 761 C C . GLU A 1 99 ? -0.692 -5.891 -21.953 1 97.62 99 GLU A C 1
ATOM 763 O O . GLU A 1 99 ? -0.223 -6.117 -23.078 1 97.62 99 GLU A O 1
ATOM 768 N N . ASP A 1 100 ? -0.038 -5.355 -21 1 96.38 100 ASP A N 1
ATOM 769 C CA . ASP A 1 100 ? 1.342 -4.914 -21.172 1 96.38 100 ASP A CA 1
ATOM 770 C C . ASP A 1 100 ? 2.26 -6.094 -21.484 1 96.38 100 ASP A C 1
ATOM 772 O O . ASP A 1 100 ? 3.291 -5.93 -22.141 1 96.38 100 ASP A O 1
ATOM 776 N N . ASN A 1 101 ? 1.852 -7.242 -21.016 1 96.19 101 ASN A N 1
ATOM 777 C CA . ASN A 1 101 ? 2.625 -8.453 -21.266 1 96.19 101 ASN A CA 1
ATOM 778 C C . ASN A 1 101 ? 2.064 -9.227 -22.453 1 96.19 101 ASN A C 1
ATOM 780 O O . ASN A 1 101 ? 2.445 -10.375 -22.688 1 96.19 101 ASN A O 1
ATOM 784 N N . GLN A 1 102 ? 1.074 -8.641 -23.156 1 96.31 102 GLN A N 1
ATOM 785 C CA . GLN A 1 102 ? 0.455 -9.219 -24.344 1 96.31 102 GLN A CA 1
ATOM 786 C C . GLN A 1 102 ? -0.205 -10.555 -24.031 1 96.31 102 GLN A C 1
ATOM 788 O O . GLN A 1 102 ? -0.05 -11.523 -24.781 1 96.31 102 GLN A O 1
ATOM 793 N N . LEU A 1 103 ? -0.798 -10.625 -22.875 1 97.06 103 LEU A N 1
ATOM 794 C CA . LEU A 1 103 ? -1.603 -11.773 -22.484 1 97.06 103 LEU A CA 1
ATOM 795 C C . LEU A 1 103 ? -3.088 -11.492 -22.688 1 97.06 103 LEU A C 1
ATOM 797 O O . LEU A 1 103 ? -3.555 -10.383 -22.438 1 97.06 103 LEU A O 1
ATOM 801 N N . PRO A 1 104 ? -3.785 -12.469 -23.188 1 95.38 104 PRO A N 1
ATOM 802 C CA . PRO A 1 104 ? -5.23 -12.266 -23.328 1 95.38 104 PRO A CA 1
ATOM 803 C C . PRO A 1 104 ? -5.938 -12.078 -21.984 1 95.38 104 PRO A C 1
ATOM 805 O O . PRO A 1 104 ? -5.551 -12.695 -20.984 1 95.38 104 PRO A O 1
ATOM 808 N N . THR A 1 105 ? -7.031 -11.289 -22.016 1 97.75 105 THR A N 1
ATOM 809 C CA . THR A 1 105 ? -7.734 -10.977 -20.781 1 97.75 105 THR A CA 1
ATOM 810 C C . THR A 1 105 ? -9.156 -11.531 -20.797 1 97.75 105 THR A C 1
ATOM 812 O O . THR A 1 105 ? -9.898 -11.406 -19.828 1 97.75 105 THR A O 1
ATOM 815 N N . GLU A 1 106 ? -9.547 -12.203 -21.812 1 97 106 GLU A N 1
ATOM 816 C CA . GLU A 1 106 ? -10.93 -12.609 -22.016 1 97 106 GLU A CA 1
ATOM 817 C C . GLU A 1 106 ? -11.367 -13.625 -20.969 1 97 106 GLU A C 1
ATOM 819 O O . GLU A 1 106 ? -12.555 -13.734 -20.656 1 97 106 GLU A O 1
ATOM 824 N N . GLY A 1 107 ? -10.461 -14.359 -20.391 1 98.5 107 GLY A N 1
ATOM 825 C CA . GLY A 1 107 ? -10.789 -15.383 -19.422 1 98.5 107 GLY A CA 1
ATOM 826 C C . GLY A 1 107 ? -10.906 -14.852 -18 1 98.5 107 GLY A C 1
ATOM 827 O O . GLY A 1 107 ? -11.344 -15.562 -17.094 1 98.5 107 GLY A O 1
ATOM 828 N N . ILE A 1 108 ? -10.609 -13.531 -17.812 1 98.81 108 ILE A N 1
ATOM 829 C CA . ILE A 1 108 ? -10.594 -12.961 -16.469 1 98.81 108 ILE A CA 1
ATOM 830 C C . ILE A 1 108 ? -11.992 -12.461 -16.094 1 98.81 108 ILE A C 1
ATOM 832 O O . ILE A 1 108 ? -12.633 -11.758 -16.875 1 98.81 108 ILE A O 1
ATOM 836 N N . VAL A 1 109 ? -12.438 -12.898 -14.945 1 98.56 109 VAL A N 1
ATOM 837 C CA . VAL A 1 109 ? -13.719 -12.461 -14.406 1 98.56 109 VAL A CA 1
ATOM 838 C C . VAL A 1 109 ? -13.484 -11.383 -13.336 1 98.56 109 VAL A C 1
ATOM 840 O O . VAL A 1 109 ? -12.594 -11.516 -12.5 1 98.56 109 VAL A O 1
ATOM 843 N N . SER A 1 110 ? -14.227 -10.312 -13.422 1 98.19 110 SER A N 1
ATOM 844 C CA . SER A 1 110 ? -14.219 -9.281 -12.391 1 98.19 110 SER A CA 1
ATOM 845 C C . SER A 1 110 ? -15.414 -9.438 -11.453 1 98.19 110 SER A C 1
ATOM 847 O O . SER A 1 110 ? -16.562 -9.383 -11.883 1 98.19 110 SER A O 1
ATOM 849 N N . SER A 1 111 ? -15.117 -9.656 -10.219 1 98.06 111 SER A N 1
ATOM 850 C CA . SER A 1 111 ? -16.156 -9.891 -9.219 1 98.06 111 SER A CA 1
ATOM 851 C C . SER A 1 111 ? -16.375 -8.648 -8.352 1 98.06 111 SER A C 1
ATOM 853 O O . SER A 1 111 ? -15.422 -7.992 -7.945 1 98.06 111 SER A O 1
ATOM 855 N N . LYS A 1 112 ? -17.609 -8.312 -8 1 96.31 112 LYS A N 1
ATOM 856 C CA . LYS A 1 112 ? -17.938 -7.23 -7.078 1 96.31 112 LYS A CA 1
ATOM 857 C C . LYS A 1 112 ? -17.906 -7.707 -5.629 1 96.31 112 LYS A C 1
ATOM 859 O O . LYS A 1 112 ? -18 -6.902 -4.703 1 96.31 112 LYS A O 1
ATOM 864 N N . ASP A 1 113 ? -17.641 -9.016 -5.438 1 96.25 113 ASP A N 1
ATOM 865 C CA . ASP A 1 113 ? -17.844 -9.617 -4.121 1 96.25 113 ASP A CA 1
ATOM 866 C C . ASP A 1 113 ? -16.5 -9.93 -3.457 1 96.25 113 ASP A C 1
ATOM 868 O O . ASP A 1 113 ? -16.453 -10.477 -2.355 1 96.25 113 ASP A O 1
ATOM 872 N N . ARG A 1 114 ? -15.375 -9.547 -4.059 1 96.5 114 ARG A N 1
ATOM 873 C CA . ARG A 1 114 ? -14.07 -9.82 -3.471 1 96.5 114 ARG A CA 1
ATOM 874 C C . ARG A 1 114 ? -13.039 -8.789 -3.936 1 96.5 114 ARG A C 1
ATOM 876 O O . ARG A 1 114 ? -13.258 -8.094 -4.926 1 96.5 114 ARG A O 1
ATOM 883 N N . VAL A 1 115 ? -11.953 -8.742 -3.236 1 96.12 115 VAL A N 1
ATOM 884 C CA . VAL A 1 115 ? -10.867 -7.844 -3.627 1 96.12 115 VAL A CA 1
ATOM 885 C C . VAL A 1 115 ? -9.875 -8.594 -4.512 1 96.12 115 VAL A C 1
ATOM 887 O O . VAL A 1 115 ? -9.797 -9.82 -4.477 1 96.12 115 VAL A O 1
ATOM 890 N N . THR A 1 116 ? -9.195 -7.84 -5.367 1 97.81 116 THR A N 1
ATOM 891 C CA . THR A 1 116 ? -8.094 -8.414 -6.125 1 97.81 116 THR A CA 1
ATOM 892 C C . THR A 1 116 ? -6.969 -8.859 -5.195 1 97.81 116 THR A C 1
ATOM 894 O O . THR A 1 116 ? -6.625 -8.148 -4.246 1 97.81 116 THR A O 1
ATOM 897 N N . THR A 1 117 ? -6.441 -10.039 -5.398 1 98.25 117 THR A N 1
ATOM 898 C CA . THR A 1 117 ? -5.363 -10.562 -4.562 1 98.25 117 THR A CA 1
ATOM 899 C C . THR A 1 117 ? -4.051 -9.844 -4.863 1 98.25 117 THR A C 1
ATOM 901 O O . THR A 1 117 ? -3.623 -9.781 -6.02 1 98.25 117 THR A O 1
ATOM 904 N N . ILE A 1 118 ? -3.455 -9.281 -3.881 1 97.19 118 ILE A N 1
ATOM 905 C CA . ILE A 1 118 ? -2.152 -8.641 -4.004 1 97.19 118 ILE A CA 1
ATOM 906 C C . ILE A 1 118 ? -1.233 -9.117 -2.879 1 97.19 118 ILE A C 1
ATOM 908 O O . ILE A 1 118 ? -1.663 -9.242 -1.73 1 97.19 118 ILE A O 1
ATOM 912 N N . LYS A 1 119 ? -0.012 -9.438 -3.254 1 96.31 119 LYS A N 1
ATOM 913 C CA . LYS A 1 119 ? 1.058 -9.711 -2.299 1 96.31 119 LYS A CA 1
ATOM 914 C C . LYS A 1 119 ? 2.109 -8.609 -2.316 1 96.31 119 LYS A C 1
ATOM 916 O O . LYS A 1 119 ? 3 -8.602 -3.168 1 96.31 119 LYS A O 1
ATOM 921 N N . HIS A 1 120 ? 2.035 -7.684 -1.294 1 95.5 120 HIS A N 1
ATOM 922 C CA . HIS A 1 120 ? 2.941 -6.543 -1.23 1 95.5 120 HIS A CA 1
ATOM 923 C C . HIS A 1 120 ? 4.207 -6.887 -0.455 1 95.5 120 HIS A C 1
ATOM 925 O O . HIS A 1 120 ? 4.16 -7.105 0.758 1 95.5 120 HIS A O 1
ATOM 931 N N . ARG A 1 121 ? 5.277 -6.977 -1.129 1 95.31 121 ARG A N 1
ATOM 932 C CA . ARG A 1 121 ? 6.574 -7.148 -0.48 1 95.31 121 ARG A CA 1
ATOM 933 C C . ARG A 1 121 ? 7.246 -5.801 -0.236 1 95.31 121 ARG A C 1
ATOM 935 O O . ARG A 1 121 ? 7.469 -5.031 -1.175 1 95.31 121 ARG A O 1
ATOM 942 N N . ILE A 1 122 ? 7.469 -5.496 1.004 1 96.5 122 ILE A N 1
ATOM 943 C CA . ILE A 1 122 ? 8.133 -4.258 1.393 1 96.5 122 ILE A CA 1
ATOM 944 C C . ILE A 1 122 ? 9.609 -4.535 1.689 1 96.5 122 ILE A C 1
ATOM 946 O O . ILE A 1 122 ? 9.93 -5.305 2.598 1 96.5 122 ILE A O 1
ATOM 950 N N . ILE A 1 123 ? 10.516 -3.852 0.915 1 95.12 123 ILE A N 1
ATOM 951 C CA . ILE A 1 123 ? 11.914 -4.25 0.898 1 95.12 123 ILE A CA 1
ATOM 952 C C . ILE A 1 123 ? 12.805 -3.021 1.106 1 95.12 123 ILE A C 1
ATOM 954 O O . ILE A 1 123 ? 12.617 -1.996 0.447 1 95.12 123 ILE A O 1
ATOM 958 N N . SER A 1 124 ? 13.766 -3.061 2.033 1 94.44 124 SER A N 1
ATOM 959 C CA . SER A 1 124 ? 14.812 -2.062 2.225 1 94.44 124 SER A CA 1
ATOM 960 C C . SER A 1 124 ? 16.203 -2.664 2.002 1 94.44 124 SER A C 1
ATOM 962 O O . SER A 1 124 ? 16.562 -3.656 2.637 1 94.44 124 SER A O 1
ATOM 964 N N . ASN A 1 125 ? 17.094 -2.004 1.186 1 85.31 125 ASN A N 1
ATOM 965 C CA . ASN A 1 125 ? 18.469 -2.445 0.945 1 85.31 125 ASN A CA 1
ATOM 966 C C . ASN A 1 125 ? 18.547 -3.957 0.742 1 85.31 125 ASN A C 1
ATOM 968 O O . ASN A 1 125 ? 19.328 -4.637 1.404 1 85.31 125 ASN A O 1
ATOM 972 N N . ALA A 1 126 ? 17.719 -4.645 0.015 1 79.12 126 ALA A N 1
ATOM 973 C CA . ALA A 1 126 ? 17.688 -6.039 -0.409 1 79.12 126 ALA A CA 1
ATOM 974 C C . ALA A 1 126 ? 17.094 -6.93 0.675 1 79.12 126 ALA A C 1
ATOM 976 O O . ALA A 1 126 ? 17.031 -8.156 0.526 1 79.12 126 ALA A O 1
ATOM 977 N N . HIS A 1 127 ? 16.656 -6.281 1.771 1 88.62 127 HIS A N 1
ATOM 978 C CA . HIS A 1 127 ? 16.078 -7.055 2.859 1 88.62 127 HIS A CA 1
ATOM 979 C C . HIS A 1 127 ? 14.562 -6.852 2.926 1 88.62 127 HIS A C 1
ATOM 981 O O . HIS A 1 127 ? 14.086 -5.715 2.93 1 88.62 127 HIS A O 1
ATOM 987 N N . HIS A 1 128 ? 13.875 -7.965 2.996 1 92.06 128 HIS A N 1
ATOM 988 C CA . HIS A 1 128 ? 12.438 -7.895 3.201 1 92.06 128 HIS A CA 1
ATOM 989 C C . HIS A 1 128 ? 12.102 -7.375 4.598 1 92.06 128 HIS A C 1
ATOM 991 O O . HIS A 1 128 ? 12.688 -7.816 5.586 1 92.06 128 HIS A O 1
ATOM 997 N N . MET A 1 129 ? 11.18 -6.426 4.688 1 95 129 MET A N 1
ATOM 998 C CA . MET A 1 129 ? 10.781 -5.875 5.98 1 95 129 MET A CA 1
ATOM 999 C C . MET A 1 129 ? 9.453 -6.453 6.438 1 95 129 MET A C 1
ATOM 1001 O O . MET A 1 129 ? 9.242 -6.691 7.629 1 95 129 MET A O 1
ATOM 1005 N N . LEU A 1 130 ? 8.578 -6.641 5.504 1 96.44 130 LEU A N 1
ATOM 1006 C CA . LEU A 1 130 ? 7.203 -7.047 5.777 1 96.44 130 LEU A CA 1
ATOM 1007 C C . LEU A 1 130 ? 6.5 -7.477 4.492 1 96.44 130 LEU A C 1
ATOM 1009 O O . LEU A 1 130 ? 6.812 -6.977 3.412 1 96.44 130 LEU A O 1
ATOM 1013 N N . ARG A 1 131 ? 5.68 -8.398 4.582 1 96.5 131 ARG A N 1
ATOM 1014 C CA . ARG A 1 131 ? 4.742 -8.648 3.494 1 96.5 131 ARG A CA 1
ATOM 1015 C C . ARG A 1 131 ? 3.314 -8.312 3.912 1 96.5 131 ARG A C 1
ATOM 1017 O O . ARG A 1 131 ? 2.916 -8.586 5.047 1 96.5 131 ARG A O 1
ATOM 1024 N N . VAL A 1 132 ? 2.625 -7.637 3.061 1 97 132 VAL A N 1
ATOM 1025 C CA . VAL A 1 132 ? 1.227 -7.285 3.279 1 97 132 VAL A CA 1
ATOM 1026 C C . VAL A 1 132 ? 0.352 -7.957 2.225 1 97 132 VAL A C 1
ATOM 1028 O O . VAL A 1 132 ? 0.457 -7.652 1.034 1 97 132 VAL A O 1
ATOM 1031 N N . ASP A 1 133 ? -0.542 -8.82 2.656 1 96.94 133 ASP A N 1
ATOM 1032 C CA . ASP A 1 133 ? -1.419 -9.562 1.752 1 96.94 133 ASP A CA 1
ATOM 1033 C C . ASP A 1 133 ? -2.832 -8.984 1.767 1 96.94 133 ASP A C 1
ATOM 1035 O O . ASP A 1 133 ? -3.453 -8.875 2.826 1 96.94 133 ASP A O 1
ATOM 1039 N N . GLN A 1 134 ? -3.248 -8.57 0.646 1 96.06 134 GLN A N 1
ATOM 1040 C CA . GLN A 1 134 ? -4.648 -8.242 0.418 1 96.06 134 GLN A CA 1
ATOM 1041 C C . GLN A 1 134 ? -5.34 -9.312 -0.42 1 96.06 134 GLN A C 1
ATOM 1043 O O . GLN A 1 134 ? -5.066 -9.445 -1.613 1 96.06 134 GLN A O 1
ATOM 1048 N N . GLU A 1 135 ? -6.301 -10 0.292 1 96.56 135 GLU A N 1
ATOM 1049 C CA . GLU A 1 135 ? -6.895 -11.102 -0.456 1 96.56 135 GLU A CA 1
ATOM 1050 C C . GLU A 1 135 ? -8.211 -11.555 0.17 1 96.56 135 GLU A C 1
ATOM 1052 O O . GLU A 1 135 ? -8.5 -11.227 1.325 1 96.56 135 GLU A O 1
ATOM 1057 N N . ASP A 1 136 ? -9.047 -12.07 -0.603 1 95.38 136 ASP A N 1
ATOM 1058 C CA . ASP A 1 136 ? -10.211 -12.875 -0.241 1 95.38 136 ASP A CA 1
ATOM 1059 C C . ASP A 1 136 ? -10.086 -14.297 -0.771 1 95.38 136 ASP A C 1
ATOM 1061 O O . ASP A 1 136 ? -10.195 -14.531 -1.977 1 95.38 136 ASP A O 1
ATOM 1065 N N . ASP A 1 137 ? -9.828 -15.234 0.159 1 95.56 137 ASP A N 1
ATOM 1066 C CA . ASP A 1 137 ? -9.547 -16.594 -0.304 1 95.56 137 ASP A CA 1
ATOM 1067 C C . ASP A 1 137 ? -10.773 -17.484 -0.156 1 95.56 137 ASP A C 1
ATOM 1069 O O . ASP A 1 137 ? -10.664 -18.719 -0.222 1 95.56 137 ASP A O 1
ATOM 1073 N N . ARG A 1 138 ? -11.992 -16.891 0.084 1 95.62 138 ARG A N 1
ATOM 1074 C CA . ARG A 1 138 ? -13.227 -17.672 0.142 1 95.62 138 ARG A CA 1
ATOM 1075 C C . ARG A 1 138 ? -13.492 -18.375 -1.182 1 95.62 138 ARG A C 1
ATOM 1077 O O . ARG A 1 138 ? -13.078 -17.906 -2.24 1 95.62 138 ARG A O 1
ATOM 1084 N N . VAL A 1 139 ? -14.164 -19.484 -1.138 1 96.94 139 VAL A N 1
ATOM 1085 C CA . VAL A 1 139 ? -14.578 -20.188 -2.346 1 96.94 139 VAL A CA 1
ATOM 1086 C C . VAL A 1 139 ? -15.508 -19.297 -3.168 1 96.94 139 VAL A C 1
ATOM 1088 O O . VAL A 1 139 ? -16.219 -18.453 -2.617 1 96.94 139 VAL A O 1
ATOM 1091 N N . THR A 1 140 ? -15.516 -19.5 -4.426 1 97.38 140 THR A N 1
ATOM 1092 C CA . THR A 1 140 ? -16.344 -18.703 -5.32 1 97.38 140 THR A CA 1
ATOM 1093 C C . THR A 1 140 ? -17.828 -18.828 -4.938 1 97.38 140 THR A C 1
ATOM 1095 O O . THR A 1 140 ? -18.281 -19.922 -4.578 1 97.38 140 THR A O 1
ATOM 1098 N N . ASN A 1 141 ? -18.562 -17.719 -5.008 1 97.56 141 ASN A N 1
ATOM 1099 C CA . ASN A 1 141 ? -20.016 -17.781 -4.891 1 97.56 141 ASN A CA 1
ATOM 1100 C C . ASN A 1 141 ? -20.672 -18.219 -6.199 1 97.56 141 ASN A C 1
ATOM 1102 O O . ASN A 1 141 ? -19.969 -18.469 -7.191 1 97.56 141 ASN A O 1
ATOM 1106 N N . THR A 1 142 ? -21.969 -18.328 -6.18 1 97.81 142 THR A N 1
ATOM 1107 C CA . THR A 1 142 ? -22.719 -18.875 -7.309 1 97.81 142 THR A CA 1
ATOM 1108 C C . THR A 1 142 ? -22.5 -18.016 -8.555 1 97.81 142 THR A C 1
ATOM 1110 O O . THR A 1 142 ? -22.297 -18.547 -9.648 1 97.81 142 THR A O 1
ATOM 1113 N N . ALA A 1 143 ? -22.516 -16.734 -8.391 1 97.94 143 ALA A N 1
ATOM 1114 C CA . ALA A 1 143 ? -22.359 -15.82 -9.523 1 97.94 143 ALA A CA 1
ATOM 1115 C C . ALA A 1 143 ? -20.953 -15.891 -10.102 1 97.94 143 ALA A C 1
ATOM 1117 O O . ALA A 1 143 ? -20.781 -15.945 -11.328 1 97.94 143 ALA A O 1
ATOM 1118 N N . GLU A 1 144 ? -19.984 -15.875 -9.289 1 98.31 144 GLU A N 1
ATOM 1119 C CA . GLU A 1 144 ? -18.594 -15.984 -9.703 1 98.31 144 GLU A CA 1
ATOM 1120 C C . GLU A 1 144 ? -18.344 -17.297 -10.461 1 98.31 144 GLU A C 1
ATOM 1122 O O . GLU A 1 144 ? -17.719 -17.297 -11.516 1 98.31 144 GLU A O 1
ATOM 1127 N N . LEU A 1 145 ? -18.859 -18.375 -9.883 1 98.5 145 LEU A N 1
ATOM 1128 C CA . LEU A 1 145 ? -18.688 -19.703 -10.477 1 98.5 145 LEU A CA 1
ATOM 1129 C C . LEU A 1 145 ? -19.312 -19.75 -11.867 1 98.5 145 LEU A C 1
ATOM 1131 O O . LEU A 1 145 ? -18.719 -20.281 -12.805 1 98.5 145 LEU A O 1
ATOM 1135 N N . ALA A 1 146 ? -20.484 -19.219 -11.977 1 98.5 146 ALA A N 1
ATOM 1136 C CA . ALA A 1 146 ? -21.188 -19.219 -13.258 1 98.5 146 ALA A CA 1
ATOM 1137 C C . ALA A 1 146 ? -20.406 -18.438 -14.312 1 98.5 146 ALA A C 1
ATOM 1139 O O . ALA A 1 146 ? -20.297 -18.875 -15.461 1 98.5 146 ALA A O 1
ATOM 1140 N N . LEU A 1 147 ? -19.875 -17.344 -13.922 1 98.38 147 LEU A N 1
ATOM 1141 C CA . LEU A 1 147 ? -19.109 -16.516 -14.844 1 98.38 147 LEU A CA 1
ATOM 1142 C C . LEU A 1 147 ? -17.812 -17.219 -15.266 1 98.38 147 LEU A C 1
ATOM 1144 O O . LEU A 1 147 ? -17.438 -17.188 -16.438 1 98.38 147 LEU A O 1
ATOM 1148 N N . LEU A 1 148 ? -17.188 -17.859 -14.336 1 98.56 148 LEU A N 1
ATOM 1149 C CA . LEU A 1 148 ? -15.977 -18.609 -14.641 1 98.56 148 LEU A CA 1
ATOM 1150 C C . LEU A 1 148 ? -16.266 -19.75 -15.617 1 98.56 148 LEU A C 1
ATOM 1152 O O . LEU A 1 148 ? -15.523 -19.938 -16.578 1 98.56 148 LEU A O 1
ATOM 1156 N N . LYS A 1 149 ? -17.297 -20.453 -15.328 1 98.75 149 LYS A N 1
ATOM 1157 C CA . LYS A 1 149 ? -17.688 -21.547 -16.219 1 98.75 149 LYS A CA 1
ATOM 1158 C C . LYS A 1 149 ? -17.938 -21.031 -17.641 1 98.75 149 LYS A C 1
ATOM 1160 O O . LYS A 1 149 ? -17.516 -21.656 -18.609 1 98.75 149 LYS A O 1
ATOM 1165 N N . THR A 1 150 ? -18.594 -19.938 -17.719 1 98.75 150 THR A N 1
ATOM 1166 C CA . THR A 1 150 ? -18.891 -19.344 -19.016 1 98.75 150 THR A CA 1
ATOM 1167 C C . THR A 1 150 ? -17.609 -19.016 -19.766 1 98.75 150 THR A C 1
ATOM 1169 O O . THR A 1 150 ? -17.484 -19.312 -20.953 1 98.75 150 THR A O 1
ATOM 1172 N N . ARG A 1 151 ? -16.688 -18.391 -19.109 1 98.62 151 ARG A N 1
ATOM 1173 C CA . ARG A 1 151 ? -15.414 -18.047 -19.734 1 98.62 151 ARG A CA 1
ATOM 1174 C C . ARG A 1 151 ? -14.656 -19.297 -20.156 1 98.62 151 ARG A C 1
ATOM 1176 O O . ARG A 1 151 ? -14.133 -19.359 -21.266 1 98.62 151 ARG A O 1
ATOM 1183 N N . ILE A 1 152 ? -14.625 -20.266 -19.281 1 98.75 152 ILE A N 1
ATOM 1184 C CA . ILE A 1 152 ? -13.906 -21.516 -19.547 1 98.75 152 ILE A CA 1
ATOM 1185 C C . ILE A 1 152 ? -14.523 -22.219 -20.75 1 98.75 152 ILE A C 1
ATOM 1187 O O . ILE A 1 152 ? -13.812 -22.688 -21.641 1 98.75 152 ILE A O 1
ATOM 1191 N N . ASP A 1 153 ? -15.812 -22.234 -20.828 1 98.62 153 ASP A N 1
ATOM 1192 C CA . ASP A 1 153 ? -16.516 -22.891 -21.922 1 98.62 153 ASP A CA 1
ATOM 1193 C C . ASP A 1 153 ? -16.188 -22.25 -23.25 1 98.62 153 ASP A C 1
ATOM 1195 O O . ASP A 1 153 ? -16.125 -22.922 -24.281 1 98.62 153 ASP A O 1
ATOM 1199 N N . SER A 1 154 ? -15.953 -21.016 -23.188 1 98.31 154 SER A N 1
ATOM 1200 C CA . SER A 1 154 ? -15.672 -20.297 -24.438 1 98.31 154 SER A CA 1
ATOM 1201 C C . SER A 1 154 ? -14.242 -20.562 -24.906 1 98.31 154 SER A C 1
ATOM 1203 O O . SER A 1 154 ? -13.914 -20.281 -26.062 1 98.31 154 SER A O 1
ATOM 1205 N N . LEU A 1 155 ? -13.414 -21.141 -24.078 1 98.5 155 LEU A N 1
ATOM 1206 C CA . LEU A 1 155 ? -11.992 -21.25 -24.391 1 98.5 155 LEU A CA 1
ATOM 1207 C C . LEU A 1 155 ? -11.555 -22.703 -24.469 1 98.5 155 LEU A C 1
ATOM 1209 O O . LEU A 1 155 ? -10.578 -23.031 -25.141 1 98.5 155 LEU A O 1
ATOM 1213 N N . ILE A 1 156 ? -12.289 -23.562 -23.828 1 98.5 156 ILE A N 1
ATOM 1214 C CA . ILE A 1 156 ? -11.805 -24.906 -23.516 1 98.5 156 ILE A CA 1
ATOM 1215 C C . ILE A 1 156 ? -11.633 -25.703 -24.812 1 98.5 156 ILE A C 1
ATOM 1217 O O . ILE A 1 156 ? -10.719 -26.531 -24.922 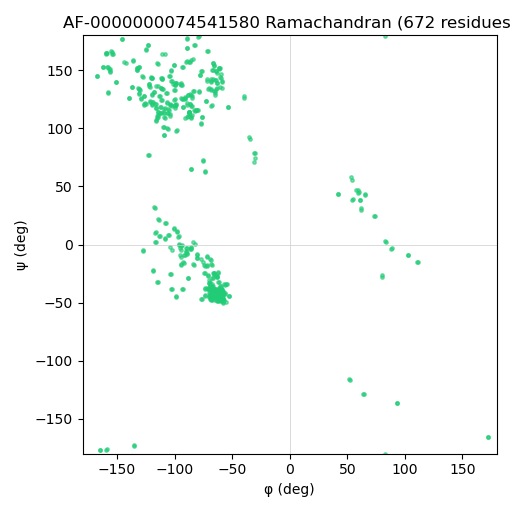1 98.5 156 ILE A O 1
ATOM 1221 N N . ASP A 1 157 ? -12.391 -25.422 -25.812 1 97.62 157 ASP A N 1
ATOM 1222 C CA . ASP A 1 157 ? -12.352 -26.188 -27.062 1 97.62 157 ASP A CA 1
ATOM 1223 C C . ASP A 1 157 ? -11.094 -25.875 -27.859 1 97.62 157 ASP A C 1
ATOM 1225 O O . ASP A 1 157 ? -10.727 -26.625 -28.766 1 97.62 157 ASP A O 1
ATOM 1229 N N . LYS A 1 158 ? -10.5 -24.797 -27.531 1 97.62 158 LYS A N 1
ATOM 1230 C CA . LYS A 1 158 ? -9.305 -24.375 -28.25 1 97.62 158 LYS A CA 1
ATOM 1231 C C . LYS A 1 158 ? -8.047 -24.953 -27.609 1 97.62 158 LYS A C 1
ATOM 1233 O O . LYS A 1 158 ? -6.969 -24.922 -28.219 1 97.62 158 LYS A O 1
ATOM 1238 N N . ALA A 1 159 ? -8.148 -25.578 -26.516 1 98.69 159 ALA A N 1
ATOM 1239 C CA . ALA A 1 159 ? -6.977 -25.891 -25.703 1 98.69 159 ALA A CA 1
ATOM 1240 C C . ALA A 1 159 ? -6.457 -27.297 -26 1 98.69 159 ALA A C 1
ATOM 1242 O O . ALA A 1 159 ? -7.246 -28.234 -26.188 1 98.69 159 ALA A O 1
ATOM 1243 N N . GLN A 1 160 ? -5.176 -27.391 -26.078 1 98.62 160 GLN A N 1
ATOM 1244 C CA . GLN A 1 160 ? -4.543 -28.703 -26.219 1 98.62 160 GLN A CA 1
ATOM 1245 C C . GLN A 1 160 ? -4.184 -29.297 -24.859 1 98.62 160 GLN A C 1
ATOM 1247 O O . GLN A 1 160 ? -3.898 -30.484 -24.766 1 98.62 160 GLN A O 1
ATOM 1252 N N . VAL A 1 161 ? -4.184 -28.484 -23.859 1 98.81 161 VAL A N 1
ATOM 1253 C CA . VAL A 1 161 ? -3.932 -28.922 -22.484 1 98.81 161 VAL A CA 1
ATOM 1254 C C . VAL A 1 161 ? -4.543 -27.906 -21.516 1 98.81 161 VAL A C 1
ATOM 1256 O O . VAL A 1 161 ? -4.703 -26.734 -21.844 1 98.81 161 VAL A O 1
ATOM 1259 N N . ILE A 1 162 ? -4.938 -28.375 -20.328 1 98.94 162 ILE A N 1
ATOM 1260 C CA . ILE A 1 162 ? -5.488 -27.531 -19.266 1 98.94 162 ILE A CA 1
ATOM 1261 C C . ILE A 1 162 ? -4.605 -27.625 -18.031 1 98.94 162 ILE A C 1
ATOM 1263 O O . ILE A 1 162 ? -4.23 -28.719 -17.594 1 98.94 162 ILE A O 1
ATOM 1267 N N . ILE A 1 163 ? -4.219 -26.484 -17.516 1 98.94 163 ILE A N 1
ATOM 1268 C CA . ILE A 1 163 ? -3.473 -26.406 -16.266 1 98.94 163 ILE A CA 1
ATOM 1269 C C . ILE A 1 163 ? -4.383 -25.891 -15.148 1 98.94 163 ILE A C 1
ATOM 1271 O O . ILE A 1 163 ? -4.996 -24.828 -15.289 1 98.94 163 ILE A O 1
ATOM 1275 N N . PHE A 1 164 ? -4.523 -26.641 -14.094 1 98.94 164 PHE A N 1
ATOM 1276 C CA . PHE A 1 164 ? -5.059 -26.125 -12.836 1 98.94 164 PHE A CA 1
ATOM 1277 C C . PHE A 1 164 ? -3.945 -25.547 -11.969 1 98.94 164 PHE A C 1
ATOM 1279 O O . PHE A 1 164 ? -3.072 -26.281 -11.5 1 98.94 164 PHE A O 1
ATOM 1286 N N . GLU A 1 165 ? -3.943 -24.297 -11.812 1 98.81 165 GLU A N 1
ATOM 1287 C CA . GLU A 1 165 ? -2.953 -23.641 -10.961 1 98.81 165 GLU A CA 1
ATOM 1288 C C . GLU A 1 165 ? -3.574 -23.188 -9.648 1 98.81 165 GLU A C 1
ATOM 1290 O O . GLU A 1 165 ? -4.141 -22.094 -9.578 1 98.81 165 GLU A O 1
ATOM 1295 N N . ASP A 1 166 ? -3.365 -23.969 -8.625 1 98.44 166 ASP A N 1
ATOM 1296 C CA . ASP A 1 166 ? -4.035 -23.781 -7.34 1 98.44 166 ASP A CA 1
ATOM 1297 C C . ASP A 1 166 ? -3.102 -23.125 -6.324 1 98.44 166 ASP A C 1
ATOM 1299 O O . ASP A 1 166 ? -2.053 -23.688 -5.988 1 98.44 166 ASP A O 1
ATOM 1303 N N . TYR A 1 167 ? -3.465 -21.969 -5.836 1 97.19 167 TYR A N 1
ATOM 1304 C CA . TYR A 1 167 ? -2.734 -21.312 -4.758 1 97.19 167 TYR A CA 1
ATOM 1305 C C . TYR A 1 167 ? -3.604 -21.172 -3.516 1 97.19 167 TYR A C 1
ATOM 1307 O O . TYR A 1 167 ? -3.281 -20.406 -2.605 1 97.19 167 TYR A O 1
ATOM 1315 N N . ASP A 1 168 ? -4.73 -21.828 -3.537 1 96.75 168 ASP A N 1
ATOM 1316 C CA . ASP A 1 168 ? -5.652 -21.844 -2.404 1 96.75 168 ASP A CA 1
ATOM 1317 C C . ASP A 1 168 ? -6.223 -20.453 -2.137 1 96.75 168 ASP A C 1
ATOM 1319 O O . ASP A 1 168 ? -6.301 -20.016 -0.985 1 96.75 168 ASP A O 1
ATOM 1323 N N . LYS A 1 169 ? -6.605 -19.75 -3.242 1 97.25 169 LYS A N 1
ATOM 1324 C CA . LYS A 1 169 ? -7.152 -18.406 -3.078 1 97.25 169 LYS A CA 1
ATOM 1325 C C . LYS A 1 169 ? -8.625 -18.344 -3.482 1 97.25 169 LYS A C 1
ATOM 1327 O O . LYS A 1 169 ? -9.203 -17.266 -3.602 1 97.25 169 LYS A O 1
ATOM 1332 N N . GLY A 1 170 ? -9.203 -19.5 -3.76 1 97.19 170 GLY A N 1
ATOM 1333 C CA . GLY A 1 170 ? -10.656 -19.562 -3.809 1 97.19 170 GLY A CA 1
ATOM 1334 C C . GLY A 1 170 ? -11.195 -19.781 -5.207 1 97.19 170 GLY A C 1
ATOM 1335 O O . GLY A 1 170 ? -12.352 -20.188 -5.379 1 97.19 170 GLY A O 1
ATOM 1336 N N . VAL A 1 171 ? -10.406 -19.594 -6.246 1 98.25 171 VAL A N 1
ATOM 1337 C CA . VAL A 1 171 ? -10.891 -19.703 -7.617 1 98.25 171 VAL A CA 1
ATOM 1338 C C . VAL A 1 171 ? -11.258 -21.156 -7.918 1 98.25 171 VAL A C 1
ATOM 1340 O O . VAL A 1 171 ? -12.297 -21.422 -8.516 1 98.25 171 VAL A O 1
ATOM 1343 N N . LEU A 1 172 ? -10.383 -22.062 -7.574 1 98.5 172 LEU A N 1
ATOM 1344 C CA . LEU A 1 172 ? -10.609 -23.484 -7.805 1 98.5 172 LEU A CA 1
ATOM 1345 C C . LEU A 1 172 ? -11.414 -24.094 -6.664 1 98.5 172 LEU A C 1
ATOM 1347 O O . LEU A 1 172 ? -10.953 -24.125 -5.52 1 98.5 172 LEU A O 1
ATOM 1351 N N . SER A 1 173 ? -12.617 -24.469 -6.98 1 97.62 173 SER A N 1
ATOM 1352 C CA . SER A 1 173 ? -13.5 -25.172 -6.062 1 97.62 173 SER A CA 1
ATOM 1353 C C . SER A 1 173 ? -13.719 -26.625 -6.512 1 97.62 173 SER A C 1
ATOM 1355 O O . SER A 1 173 ? -13.461 -26.953 -7.668 1 97.62 173 SER A O 1
ATOM 1357 N N . GLU A 1 174 ? -14.203 -27.359 -5.57 1 97.69 174 GLU A N 1
ATOM 1358 C CA . GLU A 1 174 ? -14.531 -28.75 -5.898 1 97.69 174 GLU A CA 1
ATOM 1359 C C . GLU A 1 174 ? -15.438 -28.828 -7.125 1 97.69 174 GLU A C 1
ATOM 1361 O O . GLU A 1 174 ? -15.195 -29.625 -8.031 1 97.69 174 GLU A O 1
ATOM 1366 N N . GLU A 1 175 ? -16.406 -28 -7.156 1 98.19 175 GLU A N 1
ATOM 1367 C CA . GLU A 1 175 ? -17.375 -27.984 -8.25 1 98.19 175 GLU A CA 1
ATOM 1368 C C . GLU A 1 175 ? -16.719 -27.594 -9.57 1 98.19 175 GLU A C 1
ATOM 1370 O O . GLU A 1 175 ? -16.938 -28.219 -10.594 1 98.19 175 GLU A O 1
ATOM 1375 N N . LEU A 1 176 ? -15.953 -26.562 -9.555 1 98.69 176 LEU A N 1
ATOM 1376 C CA . LEU A 1 176 ? -15.312 -26.094 -10.773 1 98.69 176 LEU A CA 1
ATOM 1377 C C . LEU A 1 176 ? -14.32 -27.141 -11.297 1 98.69 176 LEU A C 1
ATOM 1379 O O . LEU A 1 176 ? -14.25 -27.375 -12.508 1 98.69 176 LEU A O 1
ATOM 1383 N N . ILE A 1 177 ? -13.562 -27.703 -10.398 1 98.75 177 ILE A N 1
ATOM 1384 C CA . ILE A 1 177 ? -12.57 -28.719 -10.742 1 98.75 177 ILE A CA 1
ATOM 1385 C C . ILE A 1 177 ? -13.25 -29.891 -11.445 1 98.75 177 ILE A C 1
ATOM 1387 O O . ILE A 1 177 ? -12.828 -30.297 -12.531 1 98.75 177 ILE A O 1
ATOM 1391 N N . ALA A 1 178 ? -14.305 -30.359 -10.852 1 98.56 178 ALA A N 1
ATOM 1392 C CA . ALA A 1 178 ? -15.039 -31.484 -11.43 1 98.56 178 ALA A CA 1
ATOM 1393 C C . ALA A 1 178 ? -15.617 -31.109 -12.789 1 98.56 178 ALA A C 1
ATOM 1395 O O . ALA A 1 178 ? -15.531 -31.891 -13.742 1 98.56 178 ALA A O 1
ATOM 1396 N N . TYR A 1 179 ? -16.172 -29.953 -12.898 1 98.69 179 TYR A N 1
ATOM 1397 C CA . TYR A 1 179 ? -16.781 -29.453 -14.125 1 98.69 179 TYR A CA 1
ATOM 1398 C C . TYR A 1 179 ? -15.773 -29.438 -15.273 1 98.69 179 TYR A C 1
ATOM 1400 O O . TYR A 1 179 ? -16.047 -29.953 -16.359 1 98.69 179 TYR A O 1
ATOM 1408 N N . VAL A 1 180 ? -14.617 -28.938 -15.016 1 98.88 180 VAL A N 1
ATOM 1409 C CA . VAL A 1 180 ? -13.578 -28.781 -16.031 1 98.88 180 VAL A CA 1
ATOM 1410 C C . VAL A 1 180 ? -12.977 -30.141 -16.375 1 98.88 180 VAL A C 1
ATOM 1412 O O . VAL A 1 180 ? -12.758 -30.453 -17.547 1 98.88 180 VAL A O 1
ATOM 1415 N N . THR A 1 181 ? -12.711 -30.922 -15.336 1 98.62 181 THR A N 1
ATOM 1416 C CA . THR A 1 181 ? -12.094 -32.219 -15.547 1 98.62 181 THR A CA 1
ATOM 1417 C C . THR A 1 181 ? -13.008 -33.125 -16.375 1 98.62 181 THR A C 1
ATOM 1419 O O . THR A 1 181 ? -12.539 -33.844 -17.266 1 98.62 181 THR A O 1
ATOM 1422 N N . ASP A 1 182 ? -14.273 -33.094 -16.078 1 98.31 182 ASP A N 1
ATOM 1423 C CA . ASP A 1 182 ? -15.242 -33.875 -16.828 1 98.31 182 ASP A CA 1
ATOM 1424 C C . ASP A 1 182 ? -15.258 -33.469 -18.312 1 98.31 182 ASP A C 1
ATOM 1426 O O . ASP A 1 182 ? -15.234 -34.344 -19.188 1 98.31 182 ASP A O 1
ATOM 1430 N N . LYS A 1 183 ? -15.305 -32.25 -18.547 1 98.31 183 LYS A N 1
ATOM 1431 C CA . LYS A 1 183 ? -15.312 -31.766 -19.922 1 98.31 183 LYS A CA 1
ATOM 1432 C C . LYS A 1 183 ? -14.016 -32.125 -20.641 1 98.31 183 LYS A C 1
ATOM 1434 O O . LYS A 1 183 ? -14.047 -32.5 -21.812 1 98.31 183 LYS A O 1
ATOM 1439 N N . ALA A 1 184 ? -12.953 -31.906 -19.984 1 98.5 184 ALA A N 1
ATOM 1440 C CA . ALA A 1 184 ? -11.648 -32.219 -20.562 1 98.5 184 ALA A CA 1
ATOM 1441 C C . ALA A 1 184 ? -11.547 -33.688 -20.953 1 98.5 184 ALA A C 1
ATOM 1443 O O . ALA A 1 184 ? -11.125 -34 -22.062 1 98.5 184 ALA A O 1
ATOM 1444 N N . ASN A 1 185 ? -11.945 -34.531 -20.062 1 97.81 185 ASN A N 1
ATOM 1445 C CA . ASN A 1 185 ? -11.883 -35.969 -20.297 1 97.81 185 ASN A CA 1
ATOM 1446 C C . ASN A 1 185 ? -12.789 -36.375 -21.453 1 97.81 185 ASN A C 1
ATOM 1448 O O . ASN A 1 185 ? -12.414 -37.219 -22.266 1 97.81 185 ASN A O 1
ATOM 1452 N N . ALA A 1 186 ? -13.906 -35.75 -21.5 1 97.38 186 ALA A N 1
ATOM 1453 C CA . ALA A 1 186 ? -14.844 -36.031 -22.578 1 97.38 186 ALA A CA 1
ATOM 1454 C C . ALA A 1 186 ? -14.25 -35.656 -23.938 1 97.38 186 ALA A C 1
ATOM 1456 O O . ALA A 1 186 ? -14.555 -36.281 -24.953 1 97.38 186 ALA A O 1
ATOM 1457 N N . GLN A 1 187 ? -13.383 -34.719 -23.922 1 97 187 GLN A N 1
ATOM 1458 C CA . GLN A 1 187 ? -12.82 -34.219 -25.172 1 97 187 GLN A CA 1
ATOM 1459 C C . GLN A 1 187 ? -11.406 -34.75 -25.391 1 97 187 GLN A C 1
ATOM 1461 O O . GLN A 1 187 ? -10.766 -34.438 -26.391 1 97 187 GLN A O 1
ATOM 14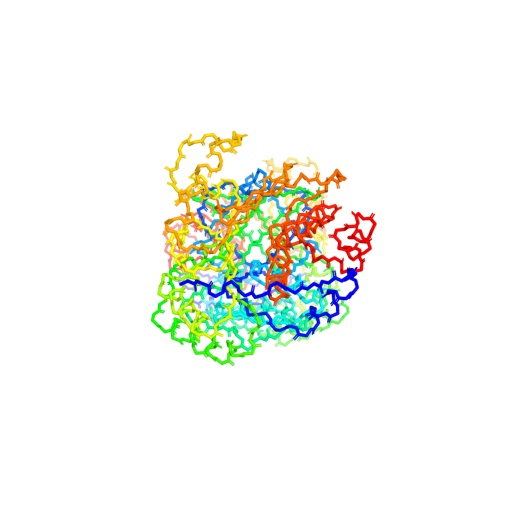66 N N . GLY A 1 188 ? -10.906 -35.5 -24.453 1 96.5 188 GLY A N 1
ATOM 1467 C CA . GLY A 1 188 ? -9.562 -36.062 -24.547 1 96.5 188 GLY A CA 1
ATOM 1468 C C . GLY A 1 188 ? -8.477 -35 -24.344 1 96.5 188 GLY A C 1
ATOM 1469 O O . GLY A 1 188 ? -7.367 -35.156 -24.875 1 96.5 188 GLY A O 1
ATOM 1470 N N . ILE A 1 189 ? -8.773 -33.938 -23.672 1 98.06 189 ILE A N 1
ATOM 1471 C CA . ILE A 1 189 ? -7.805 -32.906 -23.375 1 98.06 189 ILE A CA 1
ATOM 1472 C C . ILE A 1 189 ? -7.094 -33.219 -22.062 1 98.06 189 ILE A C 1
ATOM 1474 O O . ILE A 1 189 ? -7.734 -33.344 -21.016 1 98.06 189 ILE A O 1
ATOM 1478 N N . PRO A 1 190 ? -5.781 -33.344 -22.078 1 98.5 190 PRO A N 1
ATOM 1479 C CA . PRO A 1 190 ? -5.082 -33.625 -20.828 1 98.5 190 PRO A CA 1
ATOM 1480 C C . PRO A 1 190 ? -5.184 -32.5 -19.812 1 98.5 190 PRO A C 1
ATOM 1482 O O . PRO A 1 190 ? -5.137 -31.312 -20.203 1 98.5 190 PRO A O 1
ATOM 1485 N N . THR A 1 191 ? -5.332 -32.844 -18.531 1 98.81 191 THR A N 1
ATOM 1486 C CA . THR A 1 191 ? -5.332 -31.891 -17.422 1 98.81 191 THR A CA 1
ATOM 1487 C C . THR A 1 191 ? -4.105 -32.094 -16.531 1 98.81 191 THR A C 1
ATOM 1489 O O . THR A 1 191 ? -3.777 -33.219 -16.156 1 98.81 191 THR A O 1
ATOM 1492 N N . VAL A 1 192 ? -3.391 -30.984 -16.297 1 98.81 192 VAL A N 1
ATOM 1493 C CA . VAL A 1 192 ? -2.203 -30.953 -15.453 1 98.81 192 VAL A CA 1
ATOM 1494 C C . VAL A 1 192 ? -2.465 -30.094 -14.227 1 98.81 192 VAL A C 1
ATOM 1496 O O . VAL A 1 192 ? -3.01 -28.984 -14.344 1 98.81 192 VAL A O 1
ATOM 1499 N N . VAL A 1 193 ? -2.039 -30.562 -13.016 1 98.88 193 VAL A N 1
ATOM 1500 C CA . VAL A 1 193 ? -2.498 -29.938 -11.781 1 98.88 193 VAL A CA 1
ATOM 1501 C C . VAL A 1 193 ? -1.298 -29.516 -10.938 1 98.88 193 VAL A C 1
ATOM 1503 O O . VAL A 1 193 ? -0.413 -30.344 -10.664 1 98.88 193 VAL A O 1
ATOM 1506 N N . ASP A 1 194 ? -1.21 -28.297 -10.648 1 98.75 194 ASP A N 1
ATOM 1507 C CA . ASP A 1 194 ? -0.388 -27.781 -9.555 1 98.75 194 ASP A CA 1
ATOM 1508 C C . ASP A 1 194 ? -1.231 -27.531 -8.305 1 98.75 194 ASP A C 1
ATOM 1510 O O . ASP A 1 194 ? -1.841 -26.469 -8.172 1 98.75 194 ASP A O 1
ATOM 1514 N N . PRO A 1 195 ? -1.241 -28.422 -7.383 1 98.31 195 PRO A N 1
ATOM 1515 C CA . PRO A 1 195 ? -2.234 -28.406 -6.305 1 98.31 195 PRO A CA 1
ATOM 1516 C C . PRO A 1 195 ? -1.786 -27.594 -5.094 1 98.31 195 PRO A C 1
ATOM 1518 O O . PRO A 1 195 ? -0.627 -27.172 -5.02 1 98.31 195 PRO A O 1
ATOM 1521 N N . LYS A 1 196 ? -2.664 -27.375 -4.25 1 97.06 196 LYS A N 1
ATOM 1522 C CA . LYS A 1 196 ? -2.473 -26.891 -2.887 1 97.06 196 LYS A CA 1
ATOM 1523 C C . LYS A 1 196 ? -3.32 -27.672 -1.894 1 97.06 196 LYS A C 1
ATOM 1525 O O . LYS A 1 196 ? -3.945 -28.672 -2.26 1 97.06 196 LYS A O 1
ATOM 1530 N N . LYS A 1 197 ? -3.357 -27.281 -0.726 1 94.44 197 LYS A N 1
ATOM 1531 C CA . LYS A 1 197 ? -3.857 -28.078 0.39 1 94.44 197 LYS A CA 1
ATOM 1532 C C . LYS A 1 197 ? -5.367 -28.297 0.283 1 94.44 197 LYS A C 1
ATOM 1534 O O . LYS A 1 197 ? -5.844 -29.422 0.309 1 94.44 197 LYS A O 1
ATOM 1539 N N . ARG A 1 198 ? -6.172 -27.312 0.029 1 94.62 198 ARG A N 1
ATOM 1540 C CA . ARG A 1 198 ? -7.621 -27.312 0.195 1 94.62 198 ARG A CA 1
ATOM 1541 C C . ARG A 1 198 ? -8.273 -28.281 -0.779 1 94.62 198 ARG A C 1
ATOM 1543 O O . ARG A 1 198 ? -9.18 -29.047 -0.401 1 94.62 198 ARG A O 1
ATOM 1550 N N . ASN A 1 199 ? -7.773 -28.266 -1.993 1 97.56 199 ASN A N 1
ATOM 1551 C CA . ASN A 1 199 ? -8.422 -29.062 -3.033 1 97.56 199 ASN A CA 1
ATOM 1552 C C . ASN A 1 199 ? -7.574 -30.281 -3.414 1 97.56 199 ASN A C 1
ATOM 1554 O O . ASN A 1 199 ? -7.828 -30.922 -4.438 1 97.56 199 ASN A O 1
ATOM 1558 N N . PHE A 1 200 ? -6.703 -30.625 -2.598 1 98.31 200 PHE A N 1
ATOM 1559 C CA . PHE A 1 200 ? -5.652 -31.562 -2.961 1 98.31 200 PHE A CA 1
ATOM 1560 C C . PHE A 1 200 ? -6.25 -32.875 -3.479 1 98.31 200 PHE A C 1
ATOM 1562 O O . PHE A 1 200 ? -5.789 -33.406 -4.484 1 98.31 200 PHE A O 1
ATOM 1569 N N . LEU A 1 201 ? -7.25 -33.375 -2.885 1 98 201 LEU A N 1
ATOM 1570 C CA . LEU A 1 201 ? -7.809 -34.656 -3.236 1 98 201 LEU A CA 1
ATOM 1571 C C . LEU A 1 201 ? -9.023 -34.531 -4.145 1 98 201 LEU A C 1
ATOM 1573 O O . LEU A 1 201 ? -9.711 -35.5 -4.438 1 98 201 LEU A O 1
ATOM 1577 N N . GLN A 1 202 ? -9.266 -33.312 -4.664 1 98.25 202 GLN A N 1
ATOM 1578 C CA . GLN A 1 202 ? -10.445 -33.094 -5.484 1 98.25 202 GLN A CA 1
ATOM 1579 C C . GLN A 1 202 ? -10.125 -33.219 -6.969 1 98.25 202 GLN A C 1
ATOM 1581 O O . GLN A 1 202 ? -11.031 -33.312 -7.801 1 98.25 202 GLN A O 1
ATOM 1586 N N . TYR A 1 203 ? -8.922 -33.312 -7.273 1 98.56 203 TYR A N 1
ATOM 1587 C CA . TYR A 1 203 ? -8.508 -33.375 -8.672 1 98.56 203 TYR A CA 1
ATOM 1588 C C . TYR A 1 203 ? -8.547 -34.781 -9.203 1 98.56 203 TYR A C 1
ATOM 1590 O O . TYR A 1 203 ? -7.547 -35.312 -9.711 1 98.56 203 TYR A O 1
ATOM 1598 N N . LYS A 1 204 ? -9.68 -35.344 -9.281 1 98.19 204 LYS A N 1
ATOM 1599 C CA . LYS A 1 204 ? -9.875 -36.719 -9.711 1 98.19 204 LYS A CA 1
ATOM 1600 C C . LYS A 1 204 ? -9.773 -36.844 -11.227 1 98.19 204 LYS A C 1
ATOM 1602 O O . LYS A 1 204 ? -10.18 -35.938 -11.953 1 98.19 204 LYS A O 1
ATOM 1607 N N . ASN A 1 205 ? -9.25 -37.969 -11.688 1 98.06 205 ASN A N 1
ATOM 1608 C CA . ASN A 1 205 ? -9.211 -38.344 -13.102 1 98.06 205 ASN A CA 1
ATOM 1609 C C . ASN A 1 205 ? -8.398 -37.344 -13.922 1 98.06 205 ASN A C 1
ATOM 1611 O O . ASN A 1 205 ? -8.742 -37.031 -15.07 1 98.06 205 ASN A O 1
ATOM 1615 N N . CYS A 1 206 ? -7.395 -36.719 -13.281 1 98.38 206 CYS A N 1
ATOM 1616 C CA . CYS A 1 206 ? -6.531 -35.812 -14.023 1 98.38 206 CYS A CA 1
ATOM 1617 C C . CYS A 1 206 ? -5.41 -36.562 -14.727 1 98.38 206 CYS A C 1
ATOM 1619 O O . CYS A 1 206 ? -5.16 -37.75 -14.414 1 98.38 206 CYS A O 1
ATOM 1621 N N . SER A 1 207 ? -4.809 -35.969 -15.734 1 98.25 207 SER A N 1
ATOM 1622 C CA . SER A 1 207 ? -3.758 -36.594 -16.516 1 98.25 207 SER A CA 1
ATOM 1623 C C . SER A 1 207 ? -2.43 -36.594 -15.766 1 98.25 207 SER A C 1
ATOM 1625 O O . SER A 1 207 ? -1.738 -37.625 -15.719 1 98.25 207 SER A O 1
ATOM 1627 N N . LEU A 1 208 ? -2.07 -35.469 -15.211 1 98.5 208 LEU A N 1
ATOM 1628 C CA . LEU A 1 208 ? -0.811 -35.344 -14.492 1 98.5 208 LEU A CA 1
ATOM 1629 C C . LEU A 1 208 ? -1.002 -34.5 -13.234 1 98.5 208 LEU A C 1
ATOM 1631 O O . LEU A 1 208 ? -1.545 -33.375 -13.297 1 98.5 208 LEU A O 1
ATOM 1635 N N . PHE A 1 209 ? -0.618 -35 -12.094 1 98.75 209 PHE A N 1
ATOM 1636 C CA . PHE A 1 209 ? -0.682 -34.312 -10.797 1 98.75 209 PHE A CA 1
ATOM 1637 C C . PHE A 1 209 ? 0.715 -34 -10.289 1 98.75 209 PHE A C 1
ATOM 1639 O O . PHE A 1 209 ? 1.563 -34.875 -10.164 1 98.75 209 PHE A O 1
ATOM 1646 N N . LYS A 1 210 ? 0.979 -32.656 -9.984 1 98.56 210 LYS A N 1
ATOM 1647 C CA . LYS A 1 210 ? 2.352 -32.25 -9.719 1 98.56 210 LYS A CA 1
ATOM 1648 C C . LYS A 1 210 ? 2.479 -31.609 -8.328 1 98.56 210 LYS A C 1
ATOM 1650 O O . LYS A 1 210 ? 2.76 -30.422 -8.211 1 98.56 210 LYS A O 1
ATOM 1655 N N . PRO A 1 211 ? 2.498 -32.344 -7.262 1 98 211 PRO A N 1
ATOM 1656 C CA . PRO A 1 211 ? 2.766 -31.797 -5.934 1 98 211 PRO A CA 1
ATOM 1657 C C . PRO A 1 211 ? 4.258 -31.734 -5.609 1 98 211 PRO A C 1
ATOM 1659 O O . PRO A 1 211 ? 5.066 -32.375 -6.293 1 98 211 PRO A O 1
ATOM 1662 N N . ASN A 1 212 ? 4.582 -30.891 -4.719 1 96.31 212 ASN A N 1
ATOM 1663 C CA . ASN A 1 212 ? 5.891 -31.016 -4.086 1 96.31 212 ASN A CA 1
ATOM 1664 C C . ASN A 1 212 ? 5.836 -31.906 -2.859 1 96.31 212 ASN A C 1
ATOM 1666 O O . ASN A 1 212 ? 4.773 -32.406 -2.504 1 96.31 212 ASN A O 1
ATOM 1670 N N . ARG A 1 213 ? 6.914 -32.125 -2.264 1 94.5 213 ARG A N 1
ATOM 1671 C CA . ARG A 1 213 ? 7.004 -33.062 -1.145 1 94.5 213 ARG A CA 1
ATOM 1672 C C . ARG A 1 213 ? 6.113 -32.594 0.011 1 94.5 213 ARG A C 1
ATOM 1674 O O . ARG A 1 213 ? 5.414 -33.438 0.611 1 94.5 213 ARG A O 1
ATOM 1681 N N . LYS A 1 214 ? 6.184 -31.406 0.345 1 93.88 214 LYS A N 1
ATOM 1682 C CA . LYS A 1 214 ? 5.387 -30.859 1.444 1 93.88 214 LYS A CA 1
ATOM 1683 C C . LYS A 1 214 ? 3.895 -31 1.163 1 93.88 214 LYS A C 1
ATOM 1685 O O . LYS A 1 214 ? 3.125 -31.391 2.041 1 93.88 214 LYS A O 1
ATOM 1690 N N . GLU A 1 215 ? 3.506 -30.641 -0.013 1 96.31 215 GLU A N 1
ATOM 1691 C CA . GLU A 1 215 ? 2.109 -30.75 -0.426 1 96.31 215 GLU A CA 1
ATOM 1692 C C . GLU A 1 215 ? 1.629 -32.188 -0.392 1 96.31 215 GLU A C 1
ATOM 1694 O O . GLU A 1 215 ? 0.497 -32.469 0.011 1 96.31 215 GLU A O 1
ATOM 1699 N N . LEU A 1 216 ? 2.475 -33.031 -0.812 1 96.44 216 LEU A N 1
ATOM 1700 C CA . LEU A 1 216 ? 2.141 -34.438 -0.782 1 96.44 216 LEU A CA 1
ATOM 1701 C C . LEU A 1 216 ? 1.903 -34.906 0.648 1 96.44 216 LEU A C 1
ATOM 1703 O O . LEU A 1 216 ? 0.91 -35.594 0.926 1 96.44 216 LEU A O 1
ATOM 1707 N N . LYS A 1 217 ? 2.809 -34.562 1.506 1 95 217 LYS A N 1
ATOM 1708 C CA . LYS A 1 217 ? 2.715 -34.969 2.908 1 95 217 LYS A CA 1
ATOM 1709 C C . LYS A 1 217 ? 1.438 -34.406 3.547 1 95 217 LYS A C 1
ATOM 1711 O O . LYS A 1 217 ? 0.712 -35.156 4.219 1 95 217 LYS A O 1
ATOM 1716 N N . GLU A 1 218 ? 1.169 -33.219 3.303 1 94.44 218 GLU A N 1
ATOM 1717 C CA . GLU A 1 218 ? 0.006 -32.562 3.887 1 94.44 218 GLU A CA 1
ATOM 1718 C C . GLU A 1 218 ? -1.287 -33.031 3.234 1 94.44 218 GLU A C 1
ATOM 1720 O O . GLU A 1 218 ? -2.314 -33.156 3.904 1 94.44 218 GLU A O 1
ATOM 1725 N N . GLY A 1 219 ? -1.23 -33.25 1.985 1 93.75 219 GLY A N 1
ATOM 1726 C CA . GLY A 1 219 ? -2.414 -33.625 1.228 1 93.75 219 GLY A CA 1
ATOM 1727 C C . GLY A 1 219 ? -2.928 -35 1.57 1 93.75 219 GLY A C 1
ATOM 1728 O O . GLY A 1 219 ? -4.137 -35.219 1.713 1 93.75 219 GLY A O 1
ATOM 1729 N N . ILE A 1 220 ? -2.01 -35.906 1.74 1 93.12 220 ILE A N 1
ATOM 1730 C CA . ILE A 1 220 ? -2.377 -37.281 2.043 1 93.12 220 ILE A CA 1
ATOM 1731 C C . ILE A 1 220 ? -2.451 -37.469 3.557 1 93.12 220 ILE A C 1
ATOM 1733 O O . ILE A 1 220 ? -3 -38.469 4.035 1 93.12 220 ILE A O 1
ATOM 1737 N N . LYS A 1 221 ? -2.002 -36.469 4.328 1 92.44 221 LYS A N 1
ATOM 1738 C CA . LYS A 1 221 ? -1.951 -36.562 5.785 1 92.44 221 LYS A CA 1
ATOM 1739 C C . LYS A 1 221 ? -1.188 -37.781 6.242 1 92.44 221 LYS A C 1
ATOM 1741 O O . LYS A 1 221 ? -1.695 -38.594 7.039 1 92.44 221 LYS A O 1
ATOM 1746 N N . THR A 1 222 ? 0.003 -37.875 5.785 1 91.5 222 THR A N 1
ATOM 1747 C CA . THR A 1 222 ? 0.821 -39.031 6.109 1 91.5 222 THR A CA 1
ATOM 1748 C C . THR A 1 222 ? 2.02 -38.625 6.965 1 91.5 222 THR A C 1
ATOM 1750 O O . THR A 1 222 ? 2.473 -37.5 6.906 1 91.5 222 THR A O 1
ATOM 1753 N N . ASP A 1 223 ? 2.51 -39.594 7.703 1 91.81 223 ASP A N 1
ATOM 1754 C CA . ASP A 1 223 ? 3.717 -39.375 8.5 1 91.81 223 ASP A CA 1
ATOM 1755 C C . ASP A 1 223 ? 4.918 -40.062 7.855 1 91.81 223 ASP A C 1
ATOM 1757 O O . ASP A 1 223 ? 5.996 -40.125 8.453 1 91.81 223 ASP A O 1
ATOM 1761 N N . ALA A 1 224 ? 4.668 -40.531 6.695 1 91.12 224 ALA A N 1
ATOM 1762 C CA . ALA A 1 224 ? 5.746 -41.219 6 1 91.12 224 ALA A CA 1
ATOM 1763 C C . ALA A 1 224 ? 6.945 -40.281 5.781 1 91.12 224 ALA A C 1
ATOM 1765 O O . ALA A 1 224 ? 6.781 -39.094 5.625 1 91.12 224 ALA A O 1
ATOM 1766 N N . ASN A 1 225 ? 8.117 -40.906 5.895 1 94.06 225 ASN A N 1
ATOM 1767 C CA . ASN A 1 225 ? 9.328 -40.188 5.512 1 94.06 225 ASN A CA 1
ATOM 1768 C C . ASN A 1 225 ? 9.5 -40.125 3.998 1 94.06 225 ASN A C 1
ATOM 1770 O O . ASN A 1 225 ? 10.047 -41.062 3.4 1 94.06 225 ASN A O 1
ATOM 1774 N N . LEU A 1 226 ? 9.234 -39.062 3.434 1 92.5 226 LEU A N 1
ATOM 1775 C CA . LEU A 1 226 ? 9.188 -38.938 1.98 1 92.5 226 LEU A CA 1
ATOM 1776 C C . LEU A 1 226 ? 10.586 -38.75 1.404 1 92.5 226 LEU A C 1
ATOM 1778 O O . LEU A 1 226 ? 10.75 -38.656 0.185 1 92.5 226 LEU A O 1
ATOM 1782 N N . ASN A 1 227 ? 11.562 -38.75 2.326 1 92.06 227 ASN A N 1
ATOM 1783 C CA . ASN A 1 227 ? 12.945 -38.781 1.865 1 92.06 227 ASN A CA 1
ATOM 1784 C C . ASN A 1 227 ? 13.398 -40.188 1.546 1 92.06 227 ASN A C 1
ATOM 1786 O O . ASN A 1 227 ? 14.422 -40.375 0.883 1 92.06 227 ASN A O 1
ATOM 1790 N N . ASP A 1 228 ? 12.641 -41.031 2.068 1 92.94 228 ASP A N 1
ATOM 1791 C CA . ASP A 1 228 ? 12.883 -42.438 1.769 1 92.94 228 ASP A CA 1
ATOM 1792 C C . ASP A 1 228 ? 12.203 -42.844 0.468 1 92.94 228 ASP A C 1
ATOM 1794 O O . ASP A 1 228 ? 10.984 -42.688 0.321 1 92.94 228 ASP A O 1
ATOM 1798 N N . SER A 1 229 ? 12.984 -43.469 -0.457 1 92.12 229 SER A N 1
ATOM 1799 C CA . SER A 1 229 ? 12.492 -43.781 -1.796 1 92.12 229 SER A CA 1
ATOM 1800 C C . SER A 1 229 ? 11.312 -44.75 -1.743 1 92.12 229 SER A C 1
ATOM 1802 O O . SER A 1 229 ? 10.336 -44.562 -2.477 1 92.12 229 SER A O 1
ATOM 1804 N N . LYS A 1 230 ? 11.422 -45.688 -0.922 1 93.88 230 LYS A N 1
ATOM 1805 C CA . LYS A 1 230 ? 10.367 -46.688 -0.833 1 93.88 230 LYS A CA 1
ATOM 1806 C C . LYS A 1 230 ? 9.078 -46.094 -0.283 1 93.88 230 LYS A C 1
ATOM 1808 O O . LYS A 1 230 ? 7.988 -46.375 -0.788 1 93.88 230 LYS A O 1
ATOM 1813 N N . GLN A 1 231 ? 9.234 -45.281 0.717 1 95.44 231 GLN A N 1
ATOM 1814 C CA . GLN A 1 231 ? 8.07 -44.656 1.325 1 95.44 231 GLN A CA 1
ATOM 1815 C C . GLN A 1 231 ? 7.449 -43.625 0.383 1 95.44 231 GLN A C 1
ATOM 1817 O O . GLN A 1 231 ? 6.227 -43.469 0.344 1 95.44 231 GLN A O 1
ATOM 1822 N N . LEU A 1 232 ? 8.32 -42.938 -0.301 1 95.31 232 LEU A N 1
ATOM 1823 C CA . LEU A 1 232 ? 7.824 -42.031 -1.312 1 95.31 232 LEU A CA 1
ATOM 1824 C C . LEU A 1 232 ? 6.996 -42.75 -2.363 1 95.31 232 LEU A C 1
ATOM 1826 O O . LEU A 1 232 ? 5.883 -42.344 -2.686 1 95.31 232 LEU A O 1
ATOM 1830 N N . GLU A 1 233 ? 7.527 -43.875 -2.887 1 95.06 233 GLU A N 1
ATOM 1831 C CA . GLU A 1 233 ? 6.855 -44.656 -3.92 1 95.06 233 GLU A CA 1
ATOM 1832 C C . GLU A 1 233 ? 5.496 -45.156 -3.438 1 95.06 233 GLU A C 1
ATOM 1834 O O . GLU A 1 233 ? 4.504 -45.062 -4.168 1 95.06 233 GLU A O 1
ATOM 1839 N N . GLN A 1 234 ? 5.461 -45.594 -2.236 1 94.88 234 GLN A N 1
ATOM 1840 C CA . GLN A 1 234 ? 4.215 -46.125 -1.67 1 94.88 234 GLN A CA 1
ATOM 1841 C C . GLN A 1 234 ? 3.178 -45 -1.528 1 94.88 234 GLN A C 1
ATOM 1843 O O . GLN A 1 234 ? 1.998 -45.219 -1.825 1 94.88 234 GLN A O 1
ATOM 1848 N N . THR A 1 235 ? 3.656 -43.938 -1.022 1 96.06 235 THR A N 1
ATOM 1849 C CA . THR A 1 235 ? 2.766 -42.781 -0.824 1 96.06 235 THR A CA 1
ATOM 1850 C C . THR A 1 235 ? 2.193 -42.312 -2.156 1 96.06 235 THR A C 1
ATOM 1852 O O . THR A 1 235 ? 1.009 -42 -2.246 1 96.06 235 THR A O 1
ATOM 1855 N N . VAL A 1 236 ? 2.998 -42.25 -3.16 1 96.81 236 VAL A N 1
ATOM 1856 C CA . VAL A 1 236 ? 2.58 -41.781 -4.473 1 96.81 236 VAL A CA 1
ATOM 1857 C C . VAL A 1 236 ? 1.617 -42.781 -5.109 1 96.81 236 VAL A C 1
ATOM 1859 O O . VAL A 1 236 ? 0.678 -42.375 -5.805 1 96.81 236 VAL A O 1
ATOM 1862 N N . GLU A 1 237 ? 1.853 -44.031 -4.926 1 95.12 237 GLU A N 1
ATOM 1863 C CA . GLU A 1 237 ? 0.928 -45.062 -5.418 1 95.12 237 GLU A CA 1
ATOM 1864 C C . GLU A 1 237 ? -0.457 -44.875 -4.797 1 95.12 237 GLU A C 1
ATOM 1866 O O . GLU A 1 237 ? -1.471 -45.031 -5.484 1 95.12 237 GLU A O 1
ATOM 1871 N N . GLU A 1 238 ? -0.415 -44.656 -3.535 1 95.88 238 GLU A N 1
ATOM 1872 C CA . GLU A 1 238 ? -1.678 -44.375 -2.855 1 95.88 238 GLU A CA 1
ATOM 1873 C C . GLU A 1 238 ? -2.373 -43.156 -3.451 1 95.88 238 GLU A C 1
ATOM 1875 O O . GLU A 1 238 ? -3.59 -43.156 -3.65 1 95.88 238 GLU A O 1
ATOM 1880 N N . LEU A 1 239 ? -1.623 -42.156 -3.693 1 97.44 239 LEU A N 1
ATOM 1881 C CA . LEU A 1 239 ? -2.152 -40.938 -4.281 1 97.44 239 LEU A CA 1
ATOM 1882 C C . LEU A 1 239 ? -2.801 -41.219 -5.633 1 97.44 239 LEU A C 1
ATOM 1884 O O . LEU A 1 239 ? -3.891 -40.719 -5.918 1 97.44 239 LEU A O 1
ATOM 1888 N N . ILE A 1 240 ? -2.143 -41.969 -6.48 1 97.38 240 ILE A N 1
ATOM 1889 C CA . ILE A 1 240 ? -2.646 -42.312 -7.812 1 97.38 240 ILE A CA 1
ATOM 1890 C C . ILE A 1 240 ? -3.986 -43.031 -7.695 1 97.38 240 ILE A C 1
ATOM 1892 O O . ILE A 1 240 ? -4.922 -42.75 -8.445 1 97.38 240 ILE A O 1
ATOM 1896 N N . ARG A 1 241 ? -4.051 -43.875 -6.734 1 96.12 241 ARG A N 1
ATOM 1897 C CA . ARG A 1 241 ? -5.293 -44.594 -6.516 1 96.12 241 ARG A CA 1
ATOM 1898 C C . ARG A 1 241 ? -6.406 -43.656 -6.055 1 96.12 241 ARG A C 1
ATOM 1900 O O . ARG A 1 241 ? -7.535 -43.75 -6.547 1 96.12 241 ARG A O 1
ATOM 1907 N N . LEU A 1 242 ? -6.094 -42.844 -5.188 1 96.75 242 LEU A N 1
ATOM 1908 C CA . LEU A 1 242 ? -7.07 -41.938 -4.605 1 96.75 242 LEU A CA 1
ATOM 1909 C C . LEU A 1 242 ? -7.605 -40.969 -5.66 1 96.75 242 LEU A C 1
ATOM 1911 O O . LEU A 1 242 ? -8.797 -40.625 -5.668 1 96.75 242 LEU A O 1
ATOM 1915 N N . LEU A 1 243 ? -6.758 -40.5 -6.535 1 98 243 LEU A N 1
ATOM 1916 C CA . LEU A 1 243 ? -7.125 -39.469 -7.496 1 98 243 LEU A CA 1
ATOM 1917 C C . LEU A 1 243 ? -7.555 -40.094 -8.82 1 98 243 LEU A C 1
ATOM 1919 O O . LEU A 1 243 ? -8.148 -39.406 -9.664 1 98 243 LEU A O 1
ATOM 1923 N N . THR A 1 244 ? -7.207 -41.344 -9.016 1 97.62 244 THR A N 1
ATOM 1924 C CA . THR A 1 244 ? -7.402 -42 -10.297 1 97.62 244 THR A CA 1
ATOM 1925 C C . THR A 1 244 ? -6.762 -41.219 -11.422 1 97.62 244 THR A C 1
ATOM 1927 O O . THR A 1 244 ? -7.375 -41 -12.477 1 97.62 244 THR A O 1
ATOM 1930 N N . CYS A 1 245 ? -5.586 -40.656 -11.094 1 97.06 245 CYS A N 1
ATOM 1931 C CA . CYS A 1 245 ? -4.887 -39.875 -12.109 1 97.06 245 CYS A CA 1
ATOM 1932 C C . CYS A 1 245 ? -3.965 -40.75 -12.938 1 97.06 245 CYS A C 1
ATOM 1934 O O . CYS A 1 245 ? -3.615 -41.875 -12.523 1 97.06 245 CYS A O 1
ATOM 1936 N N . ASP A 1 246 ? -3.617 -40.281 -14.172 1 97.12 246 ASP A N 1
ATOM 1937 C CA . ASP A 1 246 ? -2.793 -41.094 -15.07 1 97.12 246 ASP A CA 1
ATOM 1938 C C . ASP A 1 246 ? -1.352 -41.188 -14.578 1 97.12 246 ASP A C 1
ATOM 1940 O O . ASP A 1 246 ? -0.69 -42.188 -14.734 1 97.12 246 ASP A O 1
ATOM 1944 N N . SER A 1 247 ? -0.815 -40.062 -14.031 1 98 247 SER A N 1
ATOM 1945 C CA . SER A 1 247 ? 0.565 -40.031 -13.562 1 98 247 SER A CA 1
ATOM 1946 C C . SER A 1 247 ? 0.772 -38.906 -12.562 1 98 247 SER A C 1
ATOM 1948 O O . SER A 1 247 ? -0.098 -38.031 -12.398 1 98 247 SER A O 1
ATOM 1950 N N . VAL A 1 248 ? 1.903 -38.969 -11.836 1 98.44 248 VAL A N 1
ATOM 1951 C CA . VAL A 1 248 ? 2.281 -38 -10.828 1 98.44 248 VAL A CA 1
ATOM 1952 C C . VAL A 1 248 ? 3.725 -37.531 -11.055 1 98.44 248 VAL A C 1
ATOM 1954 O O . VAL A 1 248 ? 4.586 -38.375 -11.391 1 98.44 248 VAL A O 1
ATOM 1957 N N . LEU A 1 249 ? 3.945 -36.281 -11.008 1 98.5 249 LEU A N 1
ATOM 1958 C CA . LEU A 1 249 ? 5.277 -35.656 -11.031 1 98.5 249 LEU A CA 1
ATOM 1959 C C . LEU A 1 249 ? 5.566 -34.938 -9.727 1 98.5 249 LEU A C 1
ATOM 1961 O O . LEU A 1 249 ? 5.047 -33.844 -9.492 1 98.5 249 LEU A O 1
ATOM 1965 N N . ILE A 1 250 ? 6.461 -35.438 -8.898 1 98.06 250 ILE A N 1
ATOM 1966 C CA . ILE A 1 250 ? 6.789 -34.844 -7.609 1 98.06 250 ILE A CA 1
ATOM 1967 C C . ILE A 1 250 ? 8.078 -34.031 -7.727 1 98.06 250 ILE A C 1
ATOM 1969 O O . ILE A 1 250 ? 9.094 -34.531 -8.219 1 98.06 250 ILE A O 1
ATOM 1973 N N . THR A 1 251 ? 8 -32.812 -7.359 1 97.31 251 THR A N 1
ATOM 1974 C CA . THR A 1 251 ? 9.227 -32 -7.273 1 97.31 251 THR A CA 1
ATOM 1975 C C . THR A 1 251 ? 9.883 -32.188 -5.906 1 97.31 251 THR A C 1
ATOM 1977 O O . THR A 1 251 ? 9.219 -32.062 -4.871 1 97.31 251 THR A O 1
ATOM 1980 N N . LEU A 1 252 ? 11.164 -32.5 -5.898 1 95.5 252 LEU A N 1
ATOM 1981 C CA . LEU A 1 252 ? 11.898 -32.844 -4.691 1 95.5 252 LEU A CA 1
ATOM 1982 C C . LEU A 1 252 ? 13.016 -31.844 -4.414 1 95.5 252 LEU A C 1
ATOM 1984 O O . LEU A 1 252 ? 14.094 -32.219 -3.963 1 95.5 252 LEU A O 1
ATOM 1988 N N . SER A 1 253 ? 12.828 -30.641 -4.77 1 91.56 253 SER A N 1
ATOM 1989 C CA . SER A 1 253 ? 13.812 -29.578 -4.555 1 91.56 253 SER A CA 1
ATOM 1990 C C . SER A 1 253 ? 15.18 -29.984 -5.094 1 91.56 253 SER A C 1
ATOM 1992 O O . SER A 1 253 ? 15.32 -30.312 -6.273 1 91.56 253 SER A O 1
ATOM 1994 N N . GLU A 1 254 ? 16.156 -30.094 -4.207 1 91.25 254 GLU A N 1
ATOM 1995 C CA . GLU A 1 254 ? 17.531 -30.344 -4.613 1 91.25 254 GLU A CA 1
ATOM 1996 C C . GLU A 1 254 ? 17.703 -31.781 -5.117 1 91.25 254 GLU A C 1
ATOM 1998 O O . GLU A 1 254 ? 18.703 -32.094 -5.754 1 91.25 254 GLU A O 1
ATOM 2003 N N . LYS A 1 255 ? 16.703 -32.625 -4.938 1 94.12 255 LYS A N 1
ATOM 2004 C CA . LYS A 1 255 ? 16.797 -34 -5.348 1 94.12 255 LYS A CA 1
ATOM 2005 C C . LYS A 1 255 ? 16.172 -34.219 -6.723 1 94.12 255 LYS A C 1
ATOM 2007 O O . LYS A 1 255 ? 16.094 -35.344 -7.207 1 94.12 255 LYS A O 1
ATOM 2012 N N . GLY A 1 256 ? 15.664 -33.156 -7.293 1 96.5 256 GLY A N 1
ATOM 2013 C CA . GLY A 1 256 ? 15.133 -33.25 -8.641 1 96.5 256 GLY A CA 1
ATOM 2014 C C . GLY A 1 256 ? 13.648 -33.531 -8.688 1 96.5 256 GLY A C 1
ATOM 2015 O O . GLY A 1 256 ? 12.859 -32.875 -7.996 1 96.5 256 GLY A O 1
ATOM 2016 N N . VAL A 1 257 ? 13.281 -34.5 -9.641 1 97.88 257 VAL A N 1
ATOM 2017 C CA . VAL A 1 257 ? 11.859 -34.812 -9.781 1 97.88 257 VAL A CA 1
ATOM 2018 C C . VAL A 1 257 ? 11.672 -36.312 -9.797 1 97.88 257 VAL A C 1
ATOM 2020 O O . VAL A 1 257 ? 12.586 -37.062 -10.156 1 97.88 257 VAL A O 1
ATOM 2023 N N . TYR A 1 258 ? 10.547 -36.75 -9.328 1 97.94 258 TYR A N 1
ATOM 2024 C CA . TYR A 1 258 ? 10.102 -38.156 -9.375 1 97.94 258 TYR A CA 1
ATOM 2025 C C . TYR A 1 258 ? 8.781 -38.281 -10.133 1 97.94 258 TYR A C 1
ATOM 2027 O O . TYR A 1 258 ? 7.816 -37.562 -9.828 1 97.94 258 TYR A O 1
ATOM 2035 N N . TRP A 1 259 ? 8.789 -39.125 -11.203 1 98 259 TRP A N 1
ATOM 2036 C CA . TRP A 1 259 ? 7.586 -39.344 -12 1 98 259 TRP A CA 1
ATOM 2037 C C . TRP A 1 259 ? 7.18 -40.812 -11.961 1 98 259 TRP A C 1
ATOM 2039 O O . TRP A 1 259 ? 8.031 -41.719 -11.961 1 98 259 TRP A O 1
ATOM 2049 N N . THR A 1 260 ? 5.824 -41.062 -11.938 1 97.75 260 THR A N 1
ATOM 2050 C CA . THR A 1 260 ? 5.355 -42.438 -12.047 1 97.75 260 THR A CA 1
ATOM 2051 C C . THR A 1 260 ? 3.922 -42.469 -12.578 1 97.75 260 THR A C 1
ATOM 2053 O O . THR A 1 260 ? 3.16 -41.531 -12.391 1 97.75 260 THR A O 1
ATOM 2056 N N . ASP A 1 261 ? 3.605 -43.531 -13.305 1 95.56 261 ASP A N 1
ATOM 2057 C CA . ASP A 1 261 ? 2.229 -43.875 -13.641 1 95.56 261 ASP A CA 1
ATOM 2058 C C . ASP A 1 261 ? 1.816 -45.188 -12.984 1 95.56 261 ASP A C 1
ATOM 2060 O O . ASP A 1 261 ? 0.879 -45.844 -13.438 1 95.56 261 ASP A O 1
ATOM 2064 N N . SER A 1 262 ? 2.553 -45.562 -11.875 1 89.75 262 SER A N 1
ATOM 2065 C CA . SER A 1 262 ? 2.406 -46.812 -11.109 1 89.75 262 SER A CA 1
ATOM 2066 C C . SER A 1 262 ? 3.104 -47.969 -11.797 1 89.75 262 SER A C 1
ATOM 2068 O O . SER A 1 262 ? 3.598 -48.875 -11.141 1 89.75 262 SER A O 1
ATOM 2070 N N . SER A 1 263 ? 3.223 -47.906 -13.133 1 92.5 263 SER A N 1
ATOM 2071 C CA . SER A 1 263 ? 3.9 -48.969 -13.867 1 92.5 263 SER A CA 1
ATOM 2072 C C . SER A 1 263 ? 5.379 -48.656 -14.062 1 92.5 263 SER A C 1
ATOM 2074 O O . SER A 1 263 ? 6.219 -49.562 -14.062 1 92.5 263 SER A O 1
ATOM 2076 N N . GLU A 1 264 ? 5.641 -47.438 -14.297 1 94.5 264 GLU A N 1
ATOM 2077 C CA . GLU A 1 264 ? 7 -46.969 -14.492 1 94.5 264 GLU A CA 1
ATOM 2078 C C . GLU A 1 264 ? 7.359 -45.906 -13.453 1 94.5 264 GLU A C 1
ATOM 2080 O O . GLU A 1 264 ? 6.496 -45.125 -13.016 1 94.5 264 GLU A O 1
ATOM 2085 N N . HIS A 1 265 ? 8.633 -45.969 -13.055 1 95.44 265 HIS A N 1
ATOM 2086 C CA . HIS A 1 265 ? 9.172 -45 -12.086 1 95.44 265 HIS A CA 1
ATOM 2087 C C . HIS A 1 265 ? 10.43 -44.344 -12.625 1 95.44 265 HIS A C 1
ATOM 2089 O O . HIS A 1 265 ? 11.352 -45 -13.078 1 95.44 265 HIS A O 1
ATOM 2095 N N . LEU A 1 266 ? 10.391 -43.062 -12.594 1 96.5 266 LEU A N 1
ATOM 2096 C CA . LEU A 1 266 ? 11.531 -42.281 -13.047 1 96.5 266 LEU A CA 1
ATOM 2097 C C . LEU A 1 266 ? 11.969 -41.281 -11.977 1 96.5 26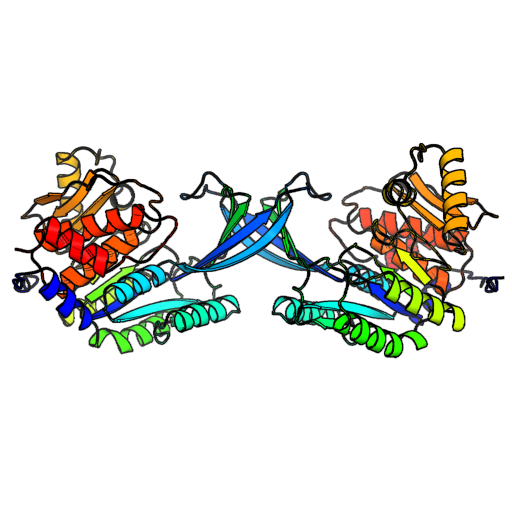6 LEU A C 1
ATOM 2099 O O . LEU A 1 266 ? 11.148 -40.5 -11.469 1 96.5 266 LEU A O 1
ATOM 2103 N N . HIS A 1 267 ? 13.172 -41.406 -11.547 1 96.94 267 HIS A N 1
ATOM 2104 C CA . HIS A 1 267 ? 13.773 -40.375 -10.719 1 96.94 267 HIS A CA 1
ATOM 2105 C C . HIS A 1 267 ? 14.906 -39.656 -11.453 1 96.94 267 HIS A C 1
ATOM 2107 O O . HIS A 1 267 ? 15.875 -40.281 -11.875 1 96.94 267 HIS A O 1
ATOM 2113 N N . ILE A 1 268 ? 14.758 -38.406 -11.656 1 97.19 268 ILE A N 1
ATOM 2114 C CA . ILE A 1 268 ? 15.766 -37.594 -12.336 1 97.19 268 ILE A CA 1
ATOM 2115 C C . ILE A 1 268 ? 16.359 -36.562 -11.359 1 97.19 268 ILE A C 1
ATOM 2117 O O . ILE A 1 268 ? 15.656 -35.656 -10.922 1 97.19 268 ILE A O 1
ATOM 2121 N N . PRO A 1 269 ? 17.594 -36.688 -11.047 1 96.44 269 PRO A N 1
ATOM 2122 C CA . PRO A 1 269 ? 18.219 -35.75 -10.117 1 96.44 269 PRO A CA 1
ATOM 2123 C C . PRO A 1 269 ? 18.297 -34.344 -10.664 1 96.44 269 PRO A C 1
ATOM 2125 O O . PRO A 1 269 ? 18.344 -34.156 -11.883 1 96.44 269 PRO A O 1
ATOM 2128 N N . ALA A 1 270 ? 18.328 -33.375 -9.711 1 94.69 270 ALA A N 1
ATOM 2129 C CA . ALA A 1 270 ? 18.5 -31.984 -10.117 1 94.69 270 ALA A CA 1
ATOM 2130 C C . ALA A 1 270 ? 19.875 -31.75 -10.703 1 94.69 270 ALA A C 1
ATOM 2132 O O . ALA A 1 270 ? 20.859 -32.312 -10.234 1 94.69 270 ALA A O 1
ATOM 2133 N N . HIS A 1 271 ? 19.922 -30.938 -11.695 1 92.88 271 HIS A N 1
ATOM 2134 C CA . HIS A 1 271 ? 21.219 -30.531 -12.211 1 92.88 271 HIS A CA 1
ATOM 2135 C C . HIS A 1 271 ? 21.922 -29.578 -11.258 1 92.88 271 HIS A C 1
ATOM 2137 O O . HIS A 1 271 ? 21.266 -28.734 -10.633 1 92.88 271 HIS A O 1
ATOM 2143 N N . HIS A 1 272 ? 23.188 -29.734 -11.156 1 89.5 272 HIS A N 1
ATOM 2144 C CA . HIS A 1 272 ? 23.953 -28.812 -10.312 1 89.5 272 HIS A CA 1
ATOM 2145 C C . HIS A 1 272 ? 23.984 -27.422 -10.922 1 89.5 272 HIS A C 1
ATOM 2147 O O . HIS A 1 272 ? 24.438 -27.234 -12.055 1 89.5 272 HIS A O 1
ATOM 2153 N N . ARG A 1 273 ? 23.438 -26.516 -10.141 1 91.81 273 ARG A N 1
ATOM 2154 C CA . ARG A 1 273 ? 23.391 -25.125 -10.602 1 91.81 273 ARG A CA 1
ATOM 2155 C C . ARG A 1 273 ? 23.641 -24.156 -9.461 1 91.81 273 ARG A C 1
ATOM 2157 O O . ARG A 1 273 ? 23.516 -24.516 -8.289 1 91.81 273 ARG A O 1
ATOM 2164 N N . GLU A 1 274 ? 24.094 -22.953 -9.789 1 92.62 274 GLU A N 1
ATOM 2165 C CA . GLU A 1 274 ? 24.172 -21.875 -8.812 1 92.62 274 GLU A CA 1
ATOM 2166 C C . GLU A 1 274 ? 22.797 -21.281 -8.523 1 92.62 274 GLU A C 1
ATOM 2168 O O . GLU A 1 274 ? 22.25 -20.547 -9.344 1 92.62 274 GLU A O 1
ATOM 2173 N N . ILE A 1 275 ? 22.344 -21.547 -7.355 1 90.12 275 ILE A N 1
ATOM 2174 C CA . ILE A 1 275 ? 20.969 -21.156 -7.012 1 90.12 275 ILE A CA 1
ATOM 2175 C C . ILE A 1 275 ? 20.969 -19.719 -6.496 1 90.12 275 ILE A C 1
ATOM 2177 O O . ILE A 1 275 ? 21.656 -19.406 -5.527 1 90.12 275 ILE A O 1
ATOM 2181 N N . ALA A 1 276 ? 20.25 -18.938 -7.176 1 87.44 276 ALA A N 1
ATOM 2182 C CA . ALA A 1 276 ? 20.078 -17.547 -6.758 1 87.44 276 ALA A CA 1
ATOM 2183 C C . ALA A 1 276 ? 18.75 -17.359 -6.012 1 87.44 276 ALA A C 1
ATOM 2185 O O . ALA A 1 276 ? 18.703 -16.688 -4.98 1 87.44 276 ALA A O 1
ATOM 2186 N N . ASP A 1 277 ? 17.719 -17.922 -6.539 1 85.69 277 ASP A N 1
ATOM 2187 C CA . ASP A 1 277 ? 16.375 -17.781 -6.004 1 85.69 277 ASP A CA 1
ATOM 2188 C C . ASP A 1 277 ? 15.469 -18.922 -6.457 1 85.69 277 ASP A C 1
ATOM 2190 O O . ASP A 1 277 ? 15.383 -19.219 -7.652 1 85.69 277 ASP A O 1
ATOM 2194 N N . VAL A 1 278 ? 14.805 -19.516 -5.535 1 87.12 278 VAL A N 1
ATOM 2195 C CA . VAL A 1 278 ? 14.016 -20.688 -5.879 1 87.12 278 VAL A CA 1
ATOM 2196 C C . VAL A 1 278 ? 12.578 -20.281 -6.18 1 87.12 278 VAL A C 1
ATOM 2198 O O . VAL A 1 278 ? 11.758 -21.109 -6.57 1 87.12 278 VAL A O 1
ATOM 2201 N N . SER A 1 279 ? 12.25 -19 -6.082 1 86.19 279 SER A N 1
ATOM 2202 C CA . SER A 1 279 ? 10.891 -18.516 -6.281 1 86.19 279 SER A CA 1
ATOM 2203 C C . SER A 1 279 ? 10.43 -18.734 -7.719 1 86.19 279 SER A C 1
ATOM 2205 O O . SER A 1 279 ? 11.172 -18.453 -8.664 1 86.19 279 SER A O 1
ATOM 2207 N N . GLY A 1 280 ? 9.242 -19.328 -7.84 1 89.5 280 GLY A N 1
ATOM 2208 C CA . GLY A 1 280 ? 8.648 -19.484 -9.156 1 89.5 280 GLY A CA 1
ATOM 2209 C C . GLY A 1 280 ? 9.078 -20.766 -9.859 1 89.5 280 GLY A C 1
ATOM 2210 O O . GLY A 1 280 ? 8.609 -21.062 -10.961 1 89.5 280 GLY A O 1
ATOM 2211 N N . ALA A 1 281 ? 9.953 -21.531 -9.289 1 93.69 281 ALA A N 1
ATOM 2212 C CA . ALA A 1 281 ? 10.445 -22.766 -9.906 1 93.69 281 ALA A CA 1
ATOM 2213 C C . ALA A 1 281 ? 9.297 -23.734 -10.203 1 93.69 281 ALA A C 1
ATOM 2215 O O . ALA A 1 281 ? 9.258 -24.359 -11.266 1 93.69 281 ALA A O 1
ATOM 2216 N N . GLY A 1 282 ? 8.383 -23.844 -9.297 1 96 282 GLY A N 1
ATOM 2217 C CA . GLY A 1 282 ? 7.234 -24.719 -9.484 1 96 282 GLY A CA 1
ATOM 2218 C C . GLY A 1 282 ? 6.375 -24.328 -10.672 1 96 282 GLY A C 1
ATOM 2219 O O . GLY A 1 282 ? 5.918 -25.188 -11.422 1 96 282 GLY A O 1
ATOM 2220 N N . ASP A 1 283 ? 6.195 -23.047 -10.828 1 97.25 283 ASP A N 1
ATOM 2221 C CA . ASP A 1 283 ? 5.41 -22.531 -11.945 1 97.25 283 ASP A CA 1
ATOM 2222 C C . ASP A 1 283 ? 6.055 -22.891 -13.281 1 97.25 283 ASP A C 1
ATOM 2224 O O . ASP A 1 283 ? 5.355 -23.172 -14.258 1 97.25 283 ASP A O 1
ATOM 2228 N N . THR A 1 284 ? 7.352 -22.812 -13.305 1 98 284 THR A N 1
ATOM 2229 C CA . THR A 1 284 ? 8.078 -23.156 -14.523 1 98 284 THR A CA 1
ATOM 2230 C C . THR A 1 284 ? 7.953 -24.656 -14.828 1 98 284 THR A C 1
ATOM 2232 O O . THR A 1 284 ? 7.691 -25.031 -15.969 1 98 284 THR A O 1
ATOM 2235 N N . VAL A 1 285 ? 8.07 -25.453 -13.805 1 98.5 285 VAL A N 1
ATOM 2236 C CA . VAL A 1 285 ? 7.988 -26.906 -13.945 1 98.5 285 VAL A CA 1
ATOM 2237 C C . VAL A 1 285 ? 6.621 -27.297 -14.5 1 98.5 285 VAL A C 1
ATOM 2239 O O . VAL A 1 285 ? 6.535 -28.047 -15.469 1 98.5 285 VAL A O 1
ATOM 2242 N N . ILE A 1 286 ? 5.574 -26.75 -13.953 1 98.69 286 ILE A N 1
ATOM 2243 C CA . ILE A 1 286 ? 4.23 -27.125 -14.383 1 98.69 286 ILE A CA 1
ATOM 2244 C C . ILE A 1 286 ? 3.988 -26.656 -15.812 1 98.69 286 ILE A C 1
ATOM 2246 O O . ILE A 1 286 ? 3.279 -27.328 -16.578 1 98.69 286 ILE A O 1
ATOM 2250 N N . SER A 1 287 ? 4.531 -25.547 -16.188 1 98.81 287 SER A N 1
ATOM 2251 C CA . SER A 1 287 ? 4.379 -25.016 -17.547 1 98.81 287 SER A CA 1
ATOM 2252 C C . SER A 1 287 ? 5 -25.953 -18.562 1 98.81 287 SER A C 1
ATOM 2254 O O . SER A 1 287 ? 4.355 -26.328 -19.547 1 98.81 287 SER A O 1
ATOM 2256 N N . VAL A 1 288 ? 6.203 -26.375 -18.297 1 98.75 288 VAL A N 1
ATOM 2257 C CA . VAL A 1 288 ? 6.918 -27.25 -19.219 1 98.75 288 VAL A CA 1
ATOM 2258 C C . VAL A 1 288 ? 6.258 -28.625 -19.25 1 98.75 288 VAL A C 1
ATOM 2260 O O . VAL A 1 288 ? 6.07 -29.219 -20.312 1 98.75 288 VAL A O 1
ATOM 2263 N N . ALA A 1 289 ? 5.883 -29.109 -18.109 1 98.81 289 ALA A N 1
ATOM 2264 C CA . ALA A 1 289 ? 5.211 -30.406 -18.016 1 98.81 289 ALA A CA 1
ATOM 2265 C C . ALA A 1 289 ? 3.918 -30.406 -18.828 1 98.81 289 ALA A C 1
ATOM 2267 O O . ALA A 1 289 ? 3.619 -31.391 -19.531 1 98.81 289 ALA A O 1
ATOM 2268 N N . ALA A 1 290 ? 3.184 -29.359 -18.719 1 98.88 290 ALA A N 1
ATOM 2269 C CA . ALA A 1 290 ? 1.916 -29.25 -19.438 1 98.88 290 ALA A CA 1
ATOM 2270 C C . ALA A 1 290 ? 2.139 -29.281 -20.953 1 98.88 290 ALA A C 1
ATOM 2272 O O . ALA A 1 290 ? 1.411 -29.969 -21.672 1 98.88 290 ALA A O 1
ATOM 2273 N N . LEU A 1 291 ? 3.104 -28.578 -21.406 1 98.81 291 LEU A N 1
ATOM 2274 C CA . LEU A 1 291 ? 3.393 -28.547 -22.828 1 98.81 291 LEU A CA 1
ATOM 2275 C C . LEU A 1 291 ? 3.855 -29.922 -23.328 1 98.81 291 LEU A C 1
ATOM 2277 O O . LEU A 1 291 ? 3.465 -30.359 -24.406 1 98.81 291 LEU A O 1
ATOM 2281 N N . CYS A 1 292 ? 4.664 -30.594 -22.531 1 98.56 292 CYS A N 1
ATOM 2282 C CA . CYS A 1 292 ? 5.098 -31.938 -22.875 1 98.56 292 CYS A CA 1
ATOM 2283 C C . CYS A 1 292 ? 3.912 -32.906 -22.906 1 98.56 292 CYS A C 1
ATOM 2285 O O . CYS A 1 292 ? 3.848 -33.781 -23.766 1 98.56 292 CYS A O 1
ATOM 2287 N N . ALA A 1 293 ? 3.016 -32.719 -21.969 1 98.38 293 ALA A N 1
ATOM 2288 C CA . ALA A 1 293 ? 1.807 -33.531 -21.953 1 98.38 293 ALA A CA 1
ATOM 2289 C C . ALA A 1 293 ? 0.978 -33.312 -23.219 1 98.38 293 ALA A C 1
ATOM 2291 O O . ALA A 1 293 ? 0.499 -34.281 -23.828 1 98.38 293 ALA A O 1
ATOM 2292 N N . ALA A 1 294 ? 0.806 -32.094 -23.594 1 98.31 294 ALA A N 1
ATOM 2293 C CA . ALA A 1 294 ? 0.071 -31.766 -24.812 1 98.31 294 ALA A CA 1
ATOM 2294 C C . ALA A 1 294 ? 0.739 -32.375 -26.031 1 98.31 294 ALA A C 1
ATOM 2296 O O . ALA A 1 294 ? 0.058 -32.844 -26.953 1 98.31 294 ALA A O 1
ATOM 2297 N N . ALA A 1 295 ? 2.057 -32.375 -26 1 98.19 295 ALA A N 1
ATOM 2298 C CA . ALA A 1 295 ? 2.836 -32.875 -27.125 1 98.19 295 ALA A CA 1
ATOM 2299 C C . ALA A 1 295 ? 2.908 -34.406 -27.094 1 98.19 295 ALA A C 1
ATOM 2301 O O . ALA A 1 295 ? 3.441 -35.031 -28.016 1 98.19 295 ALA A O 1
ATOM 2302 N N . ARG A 1 296 ? 2.451 -34.969 -26.031 1 97.5 296 ARG A N 1
ATOM 2303 C CA . ARG A 1 296 ? 2.434 -36.438 -25.859 1 97.5 296 ARG A CA 1
ATOM 2304 C C . ARG A 1 296 ? 3.842 -37 -25.938 1 97.5 296 ARG A C 1
ATOM 2306 O O . ARG A 1 296 ? 4.074 -38 -26.625 1 97.5 296 ARG A O 1
ATOM 2313 N N . THR A 1 297 ? 4.719 -36.375 -25.297 1 97.25 297 THR A N 1
ATOM 2314 C CA . THR A 1 297 ? 6.09 -36.844 -25.25 1 97.25 297 THR A CA 1
ATOM 2315 C C . THR A 1 297 ? 6.188 -38.125 -24.391 1 97.25 297 THR A C 1
ATOM 2317 O O . THR A 1 297 ? 5.27 -38.406 -23.625 1 97.25 297 THR A O 1
ATOM 2320 N N . LYS A 1 298 ? 7.355 -38.781 -24.516 1 96.12 298 LYS A N 1
ATOM 2321 C CA . LYS A 1 298 ? 7.684 -39.844 -23.562 1 96.12 298 LYS A CA 1
ATOM 2322 C C . LYS A 1 298 ? 7.797 -39.25 -22.141 1 96.12 298 LYS A C 1
ATOM 2324 O O . LYS A 1 298 ? 8.266 -38.125 -21.953 1 96.12 298 LYS A O 1
ATOM 2329 N N . PRO A 1 299 ? 7.402 -40.125 -21.156 1 96.94 299 PRO A N 1
ATOM 2330 C CA . PRO A 1 299 ? 7.484 -39.656 -19.766 1 96.94 299 PRO A CA 1
ATOM 2331 C C . PRO A 1 299 ? 8.891 -39.188 -19.375 1 96.94 299 PRO A C 1
ATOM 2333 O O . PRO A 1 299 ? 9.047 -38.25 -18.609 1 96.94 299 PRO A O 1
ATOM 2336 N N . ALA A 1 300 ? 9.852 -39.844 -19.922 1 96.69 300 ALA A N 1
ATOM 2337 C CA . ALA A 1 300 ? 11.234 -39.5 -19.609 1 96.69 300 ALA A CA 1
ATOM 2338 C C . ALA A 1 300 ? 11.57 -38.094 -20.062 1 96.69 300 ALA A C 1
ATOM 2340 O O . ALA A 1 300 ? 12.273 -37.344 -19.359 1 96.69 300 ALA A O 1
ATOM 2341 N N . ILE A 1 301 ? 11.078 -37.719 -21.203 1 97.31 301 ILE A N 1
ATOM 2342 C CA . ILE A 1 301 ? 11.312 -36.375 -21.75 1 97.31 301 ILE A CA 1
ATOM 2343 C C . ILE A 1 301 ? 10.562 -35.344 -20.922 1 97.31 301 ILE A C 1
ATOM 2345 O O . ILE A 1 301 ? 11.117 -34.312 -20.547 1 97.31 301 ILE A O 1
ATOM 2349 N N . LEU A 1 302 ? 9.297 -35.656 -20.609 1 98.06 302 LEU A N 1
ATOM 2350 C CA . LEU A 1 302 ? 8.477 -34.75 -19.781 1 98.06 302 LEU A CA 1
ATOM 2351 C C . LEU A 1 302 ? 9.156 -34.469 -18.438 1 98.06 302 LEU A C 1
ATOM 2353 O O . LEU A 1 302 ? 9.336 -33.312 -18.062 1 98.06 302 LEU A O 1
ATOM 2357 N N . ALA A 1 303 ? 9.617 -35.5 -17.766 1 98.25 303 ALA A N 1
ATOM 2358 C CA . ALA A 1 303 ? 10.234 -35.375 -16.438 1 98.25 303 ALA A CA 1
ATOM 2359 C C . ALA A 1 303 ? 11.57 -34.625 -16.531 1 98.25 303 ALA A C 1
ATOM 2361 O O . ALA A 1 303 ? 11.836 -33.719 -15.734 1 98.25 303 ALA A O 1
ATOM 2362 N N . ALA A 1 304 ? 12.344 -35 -17.516 1 98.06 304 ALA A N 1
ATOM 2363 C CA . ALA A 1 304 ? 13.688 -34.406 -17.641 1 98.06 304 ALA A CA 1
ATOM 2364 C C . ALA A 1 304 ? 13.625 -32.938 -18 1 98.06 304 ALA A C 1
ATOM 2366 O O . ALA A 1 304 ? 14.352 -32.125 -17.438 1 98.06 304 ALA A O 1
ATOM 2367 N N . LEU A 1 305 ? 12.805 -32.625 -18.953 1 98.25 305 LEU A N 1
ATOM 2368 C CA . LEU A 1 305 ? 12.703 -31.25 -19.391 1 98.25 305 LEU A CA 1
ATOM 2369 C C . LEU A 1 305 ? 12.109 -30.375 -18.297 1 98.25 305 LEU A C 1
ATOM 2371 O O . LEU A 1 305 ? 12.531 -29.219 -18.109 1 98.25 305 LEU A O 1
ATOM 2375 N N . SER A 1 306 ? 11.094 -30.875 -17.578 1 98.38 306 SER A N 1
ATOM 2376 C CA . SER A 1 306 ? 10.523 -30.156 -16.438 1 98.38 306 SER A CA 1
ATOM 2377 C C . SER A 1 306 ? 11.57 -29.891 -15.367 1 98.38 306 SER A C 1
ATOM 2379 O O . SER A 1 306 ? 11.68 -28.781 -14.859 1 98.38 306 SER A O 1
ATOM 2381 N N . ASN A 1 307 ? 12.336 -30.875 -15.078 1 97.94 307 ASN A N 1
ATOM 2382 C CA . ASN A 1 307 ? 13.414 -30.766 -14.102 1 97.94 307 ASN A CA 1
ATOM 2383 C C . ASN A 1 307 ? 14.453 -29.719 -14.508 1 97.94 307 ASN A C 1
ATOM 2385 O O . ASN A 1 307 ? 14.844 -28.891 -13.695 1 97.94 307 ASN A O 1
ATOM 2389 N N . LEU A 1 308 ? 14.852 -29.812 -15.734 1 97.81 308 LEU A N 1
ATOM 2390 C CA . LEU A 1 308 ? 15.844 -28.891 -16.266 1 97.81 308 LEU A CA 1
ATOM 2391 C C . LEU A 1 308 ? 15.352 -27.453 -16.188 1 97.81 308 LEU A C 1
ATOM 2393 O O . LEU A 1 308 ? 16.094 -26.562 -15.773 1 97.81 308 LEU A O 1
ATOM 2397 N N . SER A 1 309 ? 14.125 -27.234 -16.547 1 97.88 309 SER A N 1
ATOM 2398 C CA . SER A 1 309 ? 13.555 -25.891 -16.578 1 97.88 309 SER A CA 1
ATOM 2399 C C . SER A 1 309 ? 13.469 -25.297 -15.172 1 97.88 309 SER A C 1
ATOM 2401 O O . SER A 1 309 ? 13.781 -24.125 -14.961 1 97.88 309 SER A O 1
ATOM 2403 N N . GLY A 1 310 ? 13.055 -26.094 -14.195 1 96.81 310 GLY A N 1
ATOM 2404 C CA . GLY A 1 310 ? 13.031 -25.641 -12.812 1 96.81 310 GLY A CA 1
ATOM 2405 C C . GLY A 1 310 ? 14.391 -25.203 -12.305 1 96.81 310 GLY A C 1
ATOM 2406 O O . GLY A 1 310 ? 14.5 -24.188 -11.617 1 96.81 310 GLY A O 1
ATOM 2407 N N . GLY A 1 311 ? 15.375 -25.938 -12.672 1 96 311 GLY A N 1
ATOM 2408 C CA . GLY A 1 311 ? 16.734 -25.594 -12.266 1 96 311 GLY A CA 1
ATOM 2409 C C . GLY A 1 311 ? 17.234 -24.312 -12.906 1 96 311 GLY A C 1
ATOM 2410 O O . GLY A 1 311 ? 17.875 -23.5 -12.242 1 96 311 GLY A O 1
ATOM 2411 N N . LEU A 1 312 ? 16.984 -24.125 -14.156 1 96.69 312 LEU A N 1
ATOM 2412 C CA . LEU A 1 312 ? 17.484 -22.984 -14.906 1 96.69 312 LEU A CA 1
ATOM 2413 C C . LEU A 1 312 ? 16.953 -21.672 -14.328 1 96.69 312 LEU A C 1
ATOM 2415 O O . LEU A 1 312 ? 17.703 -20.719 -14.172 1 96.69 312 LEU A O 1
ATOM 2419 N N . VAL A 1 313 ? 15.68 -21.609 -13.93 1 96 313 VAL A N 1
ATOM 2420 C CA . VAL A 1 313 ? 15.086 -20.359 -13.469 1 96 313 VAL A CA 1
ATOM 2421 C C . VAL A 1 313 ? 15.602 -20.031 -12.062 1 96 313 VAL A C 1
ATOM 2423 O O . VAL A 1 313 ? 15.609 -18.875 -11.656 1 96 313 VAL A O 1
ATOM 2426 N N . CYS A 1 314 ? 16.031 -21.047 -11.328 1 94.69 314 CYS A N 1
ATOM 2427 C CA . CYS A 1 314 ? 16.547 -20.828 -9.984 1 94.69 314 CYS A CA 1
ATOM 2428 C C . CYS A 1 314 ? 17.891 -20.094 -10.023 1 94.69 314 CYS A C 1
ATOM 2430 O O . CYS A 1 314 ? 18.344 -19.578 -9 1 94.69 314 CYS A O 1
ATOM 2432 N N . GLU A 1 315 ? 18.484 -20 -11.188 1 94.38 315 GLU A N 1
ATOM 2433 C CA . GLU A 1 315 ? 19.75 -19.266 -11.344 1 94.38 315 GLU A CA 1
ATOM 2434 C C . GLU A 1 315 ? 19.516 -17.766 -11.453 1 94.38 315 GLU A C 1
ATOM 2436 O O . GLU A 1 315 ? 20.453 -16.984 -11.375 1 94.38 315 GLU A O 1
ATOM 2441 N N . GLN A 1 316 ? 18.297 -17.453 -11.625 1 91.12 316 GLN A N 1
ATOM 2442 C CA . GLN A 1 316 ? 17.938 -16.047 -11.773 1 91.12 316 GLN A CA 1
ATOM 2443 C C . GLN A 1 316 ? 17.312 -15.5 -10.484 1 91.12 316 GLN A C 1
ATOM 2445 O O . GLN A 1 316 ? 16.703 -16.25 -9.719 1 91.12 316 GLN A O 1
ATOM 2450 N N . VAL A 1 317 ? 17.5 -14.234 -10.273 1 83.56 317 VAL A N 1
ATOM 2451 C CA . VAL A 1 317 ? 16.922 -13.602 -9.094 1 83.56 317 VAL A CA 1
ATOM 2452 C C . VAL A 1 317 ? 15.469 -13.211 -9.383 1 83.56 317 VAL A C 1
ATOM 2454 O O . VAL A 1 317 ? 15.172 -12.625 -10.43 1 83.56 317 VAL A O 1
ATOM 2457 N N . GLY A 1 318 ? 14.57 -13.547 -8.477 1 81.06 318 GLY A N 1
ATOM 2458 C CA . GLY A 1 318 ? 13.164 -13.211 -8.633 1 81.06 318 GLY A CA 1
ATOM 2459 C C . GLY A 1 318 ? 12.398 -14.188 -9.5 1 81.06 318 GLY A C 1
ATOM 2460 O O . GLY A 1 318 ? 12.969 -15.172 -9.977 1 81.06 318 GLY A O 1
ATOM 2461 N N . VAL A 1 319 ? 11.195 -13.938 -9.648 1 85.88 319 VAL A N 1
ATOM 2462 C CA . VAL A 1 319 ? 10.328 -14.773 -10.477 1 85.88 319 VAL A CA 1
ATOM 2463 C C . VAL A 1 319 ? 10.422 -14.312 -11.93 1 85.88 319 VAL A C 1
ATOM 2465 O O . VAL A 1 319 ? 10 -13.203 -12.273 1 85.88 319 VAL A O 1
ATOM 2468 N N . VAL A 1 320 ? 11.055 -15.117 -12.75 1 90.31 320 VAL A N 1
ATOM 2469 C CA . VAL A 1 320 ? 11.211 -14.805 -14.164 1 90.31 320 VAL A CA 1
ATOM 2470 C C . VAL A 1 320 ? 10.727 -15.977 -15.008 1 90.31 320 VAL A C 1
ATOM 2472 O O . VAL A 1 320 ? 10.891 -17.141 -14.617 1 90.31 320 VAL A O 1
ATOM 2475 N N . PRO A 1 321 ? 10.148 -15.617 -16.109 1 94.75 321 PRO A N 1
ATOM 2476 C CA . PRO A 1 321 ? 9.781 -16.719 -17 1 94.75 321 PRO A CA 1
ATOM 2477 C C . PRO A 1 321 ? 11 -17.438 -17.578 1 94.75 321 PRO A C 1
ATOM 2479 O O . PRO A 1 321 ? 12.07 -16.844 -17.703 1 94.75 321 PRO A O 1
ATOM 2482 N N . ILE A 1 322 ? 10.828 -18.641 -17.953 1 97.25 322 ILE A N 1
ATOM 2483 C CA . ILE A 1 322 ? 11.898 -19.469 -18.5 1 97.25 322 ILE A CA 1
ATOM 2484 C C . ILE A 1 322 ? 12.328 -18.938 -19.859 1 97.25 322 ILE A C 1
ATOM 2486 O O . ILE A 1 322 ? 11.492 -18.469 -20.641 1 97.25 322 ILE A O 1
ATOM 2490 N N . ASP A 1 323 ? 13.641 -18.953 -20.094 1 97.06 323 ASP A N 1
ATOM 2491 C CA . ASP A 1 323 ? 14.188 -18.609 -21.406 1 97.06 323 ASP A CA 1
ATOM 2492 C C . ASP A 1 323 ? 14.133 -19.797 -22.359 1 97.06 323 ASP A C 1
ATOM 2494 O O . ASP A 1 323 ? 14.891 -20.75 -22.203 1 97.06 323 ASP A O 1
ATOM 2498 N N . LYS A 1 324 ? 13.352 -19.656 -23.375 1 97.44 324 LYS A N 1
ATOM 2499 C CA . LYS A 1 324 ? 13.133 -20.75 -24.312 1 97.44 324 LYS A CA 1
ATOM 2500 C C . LYS A 1 324 ? 14.438 -21.172 -24.969 1 97.44 324 LYS A C 1
ATOM 2502 O O . LYS A 1 324 ? 14.719 -22.375 -25.078 1 97.44 324 LYS A O 1
ATOM 2507 N N . LYS A 1 325 ? 15.195 -20.203 -25.438 1 97 325 LYS A N 1
ATOM 2508 C CA . LYS A 1 325 ? 16.438 -20.5 -26.141 1 97 325 LYS A CA 1
ATOM 2509 C C . LYS A 1 325 ? 17.422 -21.219 -25.219 1 97 325 LYS A C 1
ATOM 2511 O O . LYS A 1 325 ? 18.062 -22.203 -25.609 1 97 325 LYS A O 1
ATOM 2516 N N . LEU A 1 326 ? 17.531 -20.734 -24.031 1 96.94 326 LEU A N 1
ATOM 2517 C CA . LEU A 1 326 ? 18.422 -21.344 -23.062 1 96.94 326 LEU A CA 1
ATOM 2518 C C . LEU A 1 326 ? 17.969 -22.766 -22.75 1 96.94 326 LEU A C 1
ATOM 2520 O O . LEU A 1 326 ? 18.812 -23.672 -22.656 1 96.94 326 LEU A O 1
ATOM 2524 N N . LEU A 1 327 ? 16.703 -22.984 -22.547 1 97.81 327 LEU A N 1
ATOM 2525 C CA . LEU A 1 327 ? 16.172 -24.312 -22.266 1 97.81 327 LEU A CA 1
ATOM 2526 C C . LEU A 1 327 ? 16.453 -25.266 -23.406 1 97.81 327 LEU A C 1
ATOM 2528 O O . LEU A 1 327 ? 16.875 -26.406 -23.188 1 97.81 327 LEU A O 1
ATOM 2532 N N . GLN A 1 328 ? 16.188 -24.812 -24.609 1 97.19 328 GLN A N 1
ATOM 2533 C CA . GLN A 1 328 ? 16.406 -25.641 -25.781 1 97.19 328 GLN A CA 1
ATOM 2534 C C . GLN A 1 328 ? 17.875 -26.031 -25.906 1 97.19 328 GLN A C 1
ATOM 2536 O O . GLN A 1 328 ? 18.188 -27.203 -26.156 1 97.19 328 GLN A O 1
ATOM 2541 N N . GLN A 1 329 ? 18.75 -25.094 -25.719 1 96.75 329 GLN A N 1
ATOM 2542 C CA . GLN A 1 329 ? 20.188 -25.328 -25.828 1 96.75 329 GLN A CA 1
ATOM 2543 C C . GLN A 1 329 ? 20.656 -26.328 -24.781 1 96.75 329 GLN A C 1
ATOM 2545 O O . GLN A 1 329 ? 21.422 -27.25 -25.094 1 96.75 329 GLN A O 1
ATOM 2550 N N . GLU A 1 330 ? 20.234 -26.141 -23.594 1 96.69 330 GLU A N 1
ATOM 2551 C CA . GLU A 1 330 ? 20.641 -27.047 -22.516 1 96.69 330 GLU A CA 1
ATOM 2552 C C . GLU A 1 330 ? 20.062 -28.438 -22.734 1 96.69 330 GLU A C 1
ATOM 2554 O O . GLU A 1 330 ? 20.703 -29.438 -22.391 1 96.69 330 GLU A O 1
ATOM 2559 N N . ALA A 1 331 ? 18.844 -28.516 -23.219 1 97.12 331 ALA A N 1
ATOM 2560 C CA . ALA A 1 331 ? 18.219 -29.797 -23.516 1 97.12 331 ALA A CA 1
ATOM 2561 C C . ALA A 1 331 ? 19.016 -30.562 -24.562 1 97.12 331 ALA A C 1
ATOM 2563 O O . ALA A 1 331 ? 19.156 -31.781 -24.484 1 97.12 331 ALA A O 1
ATOM 2564 N N . GLU A 1 332 ? 19.5 -29.828 -25.578 1 95.5 332 GLU A N 1
ATOM 2565 C CA . GLU A 1 332 ? 20.312 -30.422 -26.625 1 95.5 332 GLU A CA 1
ATOM 2566 C C . GLU A 1 332 ? 21.672 -30.891 -26.094 1 95.5 332 GLU A C 1
ATOM 2568 O O . GLU A 1 332 ? 22.125 -31.984 -26.406 1 95.5 332 GLU A O 1
ATOM 2573 N N . LYS A 1 333 ? 22.25 -30.078 -25.297 1 95.12 333 LYS A N 1
ATOM 2574 C CA . LYS A 1 333 ? 23.547 -30.391 -24.719 1 95.12 333 LYS A CA 1
ATOM 2575 C C . LYS A 1 333 ? 23.469 -31.656 -23.859 1 95.12 333 LYS A C 1
ATOM 2577 O O . LYS A 1 333 ? 24.391 -32.469 -23.875 1 95.12 333 LYS A O 1
ATOM 2582 N N . LEU A 1 334 ? 22.375 -31.828 -23.156 1 95 334 LEU A N 1
ATOM 2583 C CA . LEU A 1 334 ? 22.203 -32.938 -22.25 1 95 334 LEU A CA 1
ATOM 2584 C C . LEU A 1 334 ? 21.578 -34.125 -22.953 1 95 334 LEU A C 1
ATOM 2586 O O . LEU A 1 334 ? 21.406 -35.188 -22.359 1 95 334 LEU A O 1
ATOM 2590 N N . LYS A 1 335 ? 21.172 -34.031 -24.188 1 94.25 335 LYS A N 1
ATOM 2591 C CA . LYS A 1 335 ? 20.578 -35.062 -25.031 1 94.25 335 LYS A CA 1
ATOM 2592 C C . LYS A 1 335 ? 19.312 -35.625 -24.391 1 94.25 335 LYS A C 1
ATOM 2594 O O . LYS A 1 335 ? 19.156 -36.844 -24.281 1 94.25 335 LYS A O 1
ATOM 2599 N N . ILE A 1 336 ? 18.5 -34.719 -23.938 1 94.81 336 ILE A N 1
ATOM 2600 C CA . ILE A 1 336 ? 17.25 -35.094 -23.312 1 94.81 336 ILE A CA 1
ATOM 2601 C C . ILE A 1 336 ? 16.312 -35.688 -24.375 1 94.81 336 ILE A C 1
ATOM 2603 O O . ILE A 1 336 ? 15.57 -36.656 -24.094 1 94.81 336 ILE A O 1
ATOM 2607 N N . ILE A 1 337 ? 16.438 -35.031 -25.594 1 89.88 337 ILE A N 1
ATOM 2608 C CA . ILE A 1 337 ? 15.656 -35.531 -26.719 1 89.88 337 ILE A CA 1
ATOM 2609 C C . ILE A 1 337 ? 16.578 -36.094 -27.797 1 89.88 337 ILE A C 1
ATOM 2611 O O . ILE A 1 337 ? 17.469 -35.375 -28.281 1 89.88 337 ILE A O 1
ATOM 2615 N N . GLN A 1 338 ? 16.609 -37.406 -28.047 1 82.75 338 GLN A N 1
ATOM 2616 C CA . GLN A 1 338 ? 17.406 -38.062 -29.094 1 82.75 338 GLN A CA 1
ATOM 2617 C C . GLN A 1 338 ? 16.656 -39.219 -29.703 1 82.75 338 GLN A C 1
ATOM 2619 O O . GLN A 1 338 ? 15.836 -39.875 -29.031 1 82.75 338 GLN A O 1
ATOM 2624 N N . MET B 1 1 ? 4.59 49.844 11.641 1 27.25 1 MET B N 1
ATOM 2625 C CA . MET B 1 1 ? 3.889 49.719 12.914 1 27.25 1 MET B CA 1
ATOM 2626 C C . MET B 1 1 ? 2.652 48.844 12.781 1 27.25 1 MET B C 1
ATOM 2628 O O . MET B 1 1 ? 1.782 49.125 11.953 1 27.25 1 MET B O 1
ATOM 2632 N N . LEU B 1 2 ? 2.787 47.562 12.758 1 38.41 2 LEU B N 1
ATOM 2633 C CA . LEU B 1 2 ? 1.677 46.625 12.57 1 38.41 2 LEU B CA 1
ATOM 2634 C C . LEU B 1 2 ? 0.409 47.188 13.234 1 38.41 2 LEU B C 1
ATOM 2636 O O . LEU B 1 2 ? 0.413 47.5 14.422 1 38.41 2 LEU B O 1
ATOM 2640 N N . SER B 1 3 ? -0.302 47.875 12.531 1 40.91 3 SER B N 1
ATOM 2641 C CA . SER B 1 3 ? -1.577 48.406 13.016 1 40.91 3 SER B CA 1
ATOM 2642 C C . SER B 1 3 ? -2.199 47.438 14.039 1 40.91 3 SER B C 1
ATOM 2644 O O . SER B 1 3 ? -2.359 46.25 13.781 1 40.91 3 SER B O 1
ATOM 2646 N N . LYS B 1 4 ? -1.71 47.469 15.273 1 52.44 4 LYS B N 1
ATOM 2647 C CA . LYS B 1 4 ? -2.326 46.812 16.422 1 52.44 4 LYS B CA 1
ATOM 2648 C C . LYS B 1 4 ? -3.844 46.75 16.281 1 52.44 4 LYS B C 1
ATOM 2650 O O . LYS B 1 4 ? -4.52 47.781 16.375 1 52.44 4 LYS B O 1
ATOM 2655 N N . THR B 1 5 ? -4.234 45.875 15.328 1 60.84 5 THR B N 1
ATOM 2656 C CA . THR B 1 5 ? -5.672 45.719 15.148 1 60.84 5 THR B CA 1
ATOM 2657 C C . THR B 1 5 ? -6.391 45.719 16.5 1 60.84 5 THR B C 1
ATOM 2659 O O . THR B 1 5 ? -5.879 45.188 17.484 1 60.84 5 THR B O 1
ATOM 2662 N N . LYS B 1 6 ? -7.359 46.562 16.562 1 80.5 6 LYS B N 1
ATOM 2663 C CA . LYS B 1 6 ? -8.148 46.75 17.766 1 80.5 6 LYS B CA 1
ATOM 2664 C C . LYS B 1 6 ? -8.734 45.438 18.281 1 80.5 6 LYS B C 1
ATOM 2666 O O . LYS B 1 6 ? -9.367 44.719 17.516 1 80.5 6 LYS B O 1
ATOM 2671 N N . VAL B 1 7 ? -8.359 45.094 19.422 1 90.44 7 VAL B N 1
ATOM 2672 C CA . VAL B 1 7 ? -8.914 43.938 20.109 1 90.44 7 VAL B CA 1
ATOM 2673 C C . VAL B 1 7 ? -10.422 44.125 20.266 1 90.44 7 VAL B C 1
ATOM 2675 O O . VAL B 1 7 ? -10.906 45.219 20.547 1 90.44 7 VAL B O 1
ATOM 2678 N N . ILE B 1 8 ? -11.125 43.062 19.969 1 93.31 8 ILE B N 1
ATOM 2679 C CA . ILE B 1 8 ? -12.57 43.062 20.156 1 93.31 8 ILE B CA 1
ATOM 2680 C C . ILE B 1 8 ? -12.93 42.312 21.438 1 93.31 8 ILE B C 1
ATOM 2682 O O . ILE B 1 8 ? -12.344 41.281 21.75 1 93.31 8 ILE B O 1
ATOM 2686 N N . GLU B 1 9 ? -13.891 42.906 22.172 1 93.75 9 GLU B N 1
ATOM 2687 C CA . GLU B 1 9 ? -14.297 42.281 23.438 1 93.75 9 GLU B CA 1
ATOM 2688 C C . GLU B 1 9 ? -15.461 41.312 23.234 1 93.75 9 GLU B C 1
ATOM 2690 O O . GLU B 1 9 ? -16.469 41.688 22.625 1 93.75 9 GLU B O 1
ATOM 2695 N N . TYR B 1 10 ? -15.195 40.125 23.688 1 93.94 10 TYR B N 1
ATOM 2696 C CA . TYR B 1 10 ? -16.25 39.125 23.719 1 93.94 10 TYR B CA 1
ATOM 2697 C C . TYR B 1 10 ? -16.656 38.812 25.156 1 93.94 10 TYR B C 1
ATOM 2699 O O . TYR B 1 10 ? -15.812 38.719 26.047 1 93.94 10 TYR B O 1
ATOM 2707 N N . HIS B 1 11 ? -17.953 38.594 25.344 1 91.62 11 HIS B N 1
ATOM 2708 C CA . HIS B 1 11 ? -18.422 38.469 26.719 1 91.62 11 HIS B CA 1
ATOM 2709 C C . HIS B 1 11 ? -18.688 37.031 27.078 1 91.62 11 HIS B C 1
ATOM 2711 O O . HIS B 1 11 ? -18.688 36.656 28.266 1 91.62 11 HIS B O 1
ATOM 2717 N N . THR B 1 12 ? -18.969 36.25 26.094 1 93.31 12 THR B N 1
ATOM 2718 C CA . THR B 1 12 ? -19.172 34.812 26.344 1 93.31 12 THR B CA 1
ATOM 2719 C C . THR B 1 12 ? -18.469 34 25.281 1 93.31 12 THR B C 1
ATOM 2721 O O . THR B 1 12 ? -18.172 34.469 24.188 1 93.31 12 THR B O 1
ATOM 2724 N N . ALA B 1 13 ? -18.234 32.781 25.656 1 95.19 13 ALA B N 1
ATOM 2725 C CA . ALA B 1 13 ? -17.688 31.844 24.672 1 95.19 13 ALA B CA 1
ATOM 2726 C C . ALA B 1 13 ? -18.641 31.672 23.5 1 95.19 13 ALA B C 1
ATOM 2728 O O . ALA B 1 13 ? -18.203 31.547 22.344 1 95.19 13 ALA B O 1
ATOM 2729 N N . GLU B 1 14 ? -19.891 31.703 23.781 1 94.62 14 GLU B N 1
ATOM 2730 C CA . GLU B 1 14 ? -20.906 31.578 22.75 1 94.62 14 GLU B CA 1
ATOM 2731 C C . GLU B 1 14 ? -20.812 32.688 21.703 1 94.62 14 GLU B C 1
ATOM 2733 O O . GLU B 1 14 ? -20.906 32.438 20.516 1 94.62 14 GLU B O 1
ATOM 2738 N N . ASP B 1 15 ? -20.578 33.844 22.188 1 95.62 15 ASP B N 1
ATOM 2739 C CA . ASP B 1 15 ? -20.453 35 21.281 1 95.62 15 ASP B CA 1
ATOM 2740 C C . ASP B 1 15 ? -19.266 34.812 20.344 1 95.62 15 ASP B C 1
ATOM 2742 O O . ASP B 1 15 ? -19.359 35.094 19.141 1 95.62 15 ASP B O 1
ATOM 2746 N N . LEU B 1 16 ? -18.219 34.406 20.891 1 96.81 16 LEU B N 1
ATOM 2747 C CA . LEU B 1 16 ? -17 34.25 20.094 1 96.81 16 LEU B CA 1
ATOM 2748 C C . LEU B 1 16 ? -17.188 33.156 19.047 1 96.81 16 LEU B C 1
ATOM 2750 O O . LEU B 1 16 ? -16.828 33.312 17.891 1 96.81 16 LEU B O 1
ATOM 2754 N N . PHE B 1 17 ? -17.812 32.031 19.422 1 97.25 17 PHE B N 1
ATOM 2755 C CA . PHE B 1 17 ? -17.969 30.891 18.547 1 97.25 17 PHE B CA 1
ATOM 2756 C C . PHE B 1 17 ? -18.969 31.203 17.438 1 97.25 17 PHE B C 1
ATOM 2758 O O . PHE B 1 17 ? -18.875 30.641 16.328 1 97.25 17 PHE B O 1
ATOM 2765 N N . LYS B 1 18 ? -19.906 32.125 17.688 1 97.06 18 LYS B N 1
ATOM 2766 C CA . LYS B 1 18 ? -20.812 32.562 16.641 1 97.06 18 LYS B CA 1
ATOM 2767 C C . LYS B 1 18 ? -20.062 33.344 15.562 1 97.06 18 LYS B C 1
ATOM 2769 O O . LYS B 1 18 ? -20.391 33.219 14.375 1 97.06 18 LYS B O 1
ATOM 2774 N N . VAL B 1 19 ? -19.094 34.094 16 1 97.69 19 VAL B N 1
ATOM 2775 C CA . VAL B 1 19 ? -18.312 34.875 15.062 1 97.69 19 VAL B CA 1
ATOM 2776 C C . VAL B 1 19 ? -17.438 33.969 14.211 1 97.69 19 VAL B C 1
ATOM 2778 O O . VAL B 1 19 ? -17.203 34.219 13.031 1 97.69 19 VAL B O 1
ATOM 2781 N N . PHE B 1 20 ? -16.953 32.844 14.773 1 98.31 20 PHE B N 1
ATOM 2782 C CA . PHE B 1 20 ? -16.156 31.875 14.031 1 98.31 20 PHE B CA 1
ATOM 2783 C C . PHE B 1 20 ? -16.891 31.422 12.781 1 98.31 20 PHE B C 1
ATOM 2785 O O . PHE B 1 20 ? -16.266 31.203 11.734 1 98.31 20 PHE B O 1
ATOM 2792 N N . ARG B 1 21 ? -18.156 31.328 12.836 1 97.94 21 ARG B N 1
ATOM 2793 C CA . ARG B 1 21 ? -18.984 30.766 11.766 1 97.94 21 ARG B CA 1
ATOM 2794 C C . ARG B 1 21 ? -18.969 31.672 10.531 1 97.94 21 ARG B C 1
ATOM 2796 O O . ARG B 1 21 ? -19.344 31.25 9.438 1 97.94 21 ARG B O 1
ATOM 2803 N N . THR B 1 22 ? -18.547 32.875 10.766 1 98.38 22 THR B N 1
ATOM 2804 C CA . THR B 1 22 ? -18.594 33.844 9.672 1 98.38 22 THR B CA 1
ATOM 2805 C C . THR B 1 22 ? -17.25 33.875 8.945 1 98.38 22 THR B C 1
ATOM 2807 O O . THR B 1 22 ? -17.109 34.625 7.965 1 98.38 22 THR B O 1
ATOM 2810 N N . PHE B 1 23 ? -16.281 33.156 9.414 1 98.69 23 PHE B N 1
ATOM 2811 C CA . PHE B 1 23 ? -14.93 33.312 8.898 1 98.69 23 PHE B CA 1
ATOM 2812 C C . PHE B 1 23 ? -14.648 32.312 7.781 1 98.69 23 PHE B C 1
ATOM 2814 O O . PHE B 1 23 ? -15.055 31.156 7.863 1 98.69 23 PHE B O 1
ATOM 2821 N N . ASN B 1 24 ? -14.016 32.812 6.75 1 98.81 24 ASN B N 1
ATOM 2822 C CA . ASN B 1 24 ? -13.258 31.984 5.809 1 98.81 24 ASN B CA 1
ATOM 2823 C C . ASN B 1 24 ? -11.773 31.922 6.188 1 98.81 24 ASN B C 1
ATOM 2825 O O . ASN B 1 24 ? -11.156 32.969 6.434 1 98.81 24 ASN B O 1
ATOM 2829 N N . VAL B 1 25 ? -11.305 30.719 6.305 1 98.88 25 VAL B N 1
ATOM 2830 C CA . VAL B 1 25 ? -9.906 30.531 6.699 1 98.88 25 VAL B CA 1
ATOM 2831 C C . VAL B 1 25 ? -9.117 29.938 5.535 1 98.88 25 VAL B C 1
ATOM 2833 O O . VAL B 1 25 ? -9.367 28.812 5.121 1 98.88 25 VAL B O 1
ATOM 2836 N N . LEU B 1 26 ? -8.18 30.703 4.977 1 98.94 26 LEU B N 1
ATOM 2837 C CA . LEU B 1 26 ? -7.312 30.188 3.928 1 98.94 26 LEU B CA 1
ATOM 2838 C C . LEU B 1 26 ? -6.164 29.375 4.523 1 98.94 26 LEU B C 1
ATOM 2840 O O . LEU B 1 26 ? -5.387 29.906 5.328 1 98.94 26 LEU B O 1
ATOM 2844 N N . ILE B 1 27 ? -6.141 28.109 4.223 1 98.94 27 ILE B N 1
ATOM 2845 C CA . ILE B 1 27 ? -5.102 27.203 4.707 1 98.94 27 ILE B CA 1
ATOM 2846 C C . ILE B 1 27 ? -4.188 26.797 3.553 1 98.94 27 ILE B C 1
ATOM 2848 O O . ILE B 1 27 ? -4.637 26.203 2.578 1 98.94 27 ILE B O 1
ATOM 2852 N N . ILE B 1 28 ? -2.918 27.172 3.65 1 98.94 28 ILE B N 1
ATOM 2853 C CA . ILE B 1 28 ? -1.931 26.859 2.623 1 98.94 28 ILE B CA 1
ATOM 2854 C C . ILE B 1 28 ? -0.858 25.938 3.203 1 98.94 28 ILE B C 1
ATOM 2856 O O . ILE B 1 28 ? -0.197 26.281 4.184 1 98.94 28 ILE B O 1
ATOM 2860 N N . GLY B 1 29 ? -0.724 24.766 2.602 1 98.81 29 GLY B N 1
ATOM 2861 C CA . GLY B 1 29 ? 0.331 23.922 3.143 1 98.81 29 GLY B CA 1
ATOM 2862 C C . GLY B 1 29 ? 0.336 22.531 2.557 1 98.81 29 GLY B C 1
ATOM 2863 O O . GLY B 1 29 ? -0.205 22.297 1.474 1 98.81 29 GLY B O 1
ATOM 2864 N N . ASP B 1 30 ? 1.073 21.656 3.219 1 98.75 30 ASP B N 1
ATOM 2865 C CA . ASP B 1 30 ? 1.275 20.281 2.77 1 98.75 30 ASP B CA 1
ATOM 2866 C C . ASP B 1 30 ? 0.08 19.406 3.135 1 98.75 30 ASP B C 1
ATOM 2868 O O . ASP B 1 30 ? -0.232 19.234 4.316 1 98.75 30 ASP B O 1
ATOM 2872 N N . VAL B 1 31 ? -0.571 18.922 2.092 1 98.56 31 VAL B N 1
ATOM 2873 C CA . VAL B 1 31 ? -1.668 17.984 2.305 1 98.56 31 VAL B CA 1
ATOM 2874 C C . VAL B 1 31 ? -1.181 16.547 2.062 1 98.56 31 VAL B C 1
ATOM 2876 O O . VAL B 1 31 ? -0.205 16.344 1.341 1 98.56 31 VAL B O 1
ATOM 2879 N N . MET B 1 32 ? -1.862 15.648 2.709 1 98.31 32 MET B N 1
ATOM 2880 C CA . MET B 1 32 ? -1.479 14.25 2.551 1 98.31 32 MET B CA 1
ATOM 2881 C C . MET B 1 32 ? -2.629 13.32 2.928 1 98.31 32 MET B C 1
ATOM 2883 O O . MET B 1 32 ? -3.646 13.773 3.457 1 98.31 32 MET B O 1
ATOM 2887 N N . ILE B 1 33 ? -2.494 12.086 2.52 1 97.75 33 ILE B N 1
ATOM 2888 C CA . ILE B 1 33 ? -3.402 11.031 2.943 1 97.75 33 ILE B CA 1
ATOM 2889 C C . ILE B 1 33 ? -2.768 10.227 4.082 1 97.75 33 ILE B C 1
ATOM 2891 O O . ILE B 1 33 ? -1.656 9.711 3.939 1 97.75 33 ILE B O 1
ATOM 2895 N N . ASP B 1 34 ? -3.439 10.219 5.203 1 95.5 34 ASP B N 1
ATOM 2896 C CA . ASP B 1 34 ? -3.08 9.273 6.25 1 95.5 34 ASP B CA 1
ATOM 2897 C C . ASP B 1 34 ? -3.799 7.938 6.055 1 95.5 34 ASP B C 1
ATOM 2899 O O . ASP B 1 34 ? -5.02 7.859 6.188 1 95.5 34 ASP B O 1
ATOM 2903 N N . SER B 1 35 ? -2.986 6.93 5.77 1 95.5 35 SER B N 1
ATOM 2904 C CA . SER B 1 35 ? -3.543 5.613 5.48 1 95.5 35 SER B CA 1
ATOM 2905 C C . SER B 1 35 ? -3.234 4.621 6.602 1 95.5 35 SER B C 1
ATOM 2907 O O . SER B 1 35 ? -2.125 4.609 7.137 1 95.5 35 SER B O 1
ATOM 2909 N N . TYR B 1 36 ? -4.297 3.895 6.98 1 93.62 36 TYR B N 1
ATOM 2910 C CA . TYR B 1 36 ? -4.172 2.861 8 1 93.62 36 TYR B CA 1
ATOM 2911 C C . TYR B 1 36 ? -4.547 1.493 7.445 1 93.62 36 TYR B C 1
ATOM 2913 O O . TYR B 1 36 ? -5.656 1.307 6.934 1 93.62 36 TYR B O 1
ATOM 2921 N N . LEU B 1 37 ? -3.633 0.558 7.496 1 94.69 37 LEU B N 1
ATOM 2922 C CA . LEU B 1 37 ? -3.867 -0.835 7.133 1 94.69 37 LEU B CA 1
ATOM 2923 C C . LEU B 1 37 ? -3.854 -1.729 8.367 1 94.69 37 LEU B C 1
ATOM 2925 O O . LEU B 1 37 ? -2.811 -1.9 9.008 1 94.69 37 LEU B O 1
ATOM 2929 N N . TRP B 1 38 ? -5.023 -2.209 8.703 1 95.31 38 TRP B N 1
ATOM 2930 C CA . TRP B 1 38 ? -5.152 -3.113 9.844 1 95.31 38 TRP B CA 1
ATOM 2931 C C . TRP B 1 38 ? -5.227 -4.562 9.383 1 95.31 38 TRP B C 1
ATOM 2933 O O . TRP B 1 38 ? -5.879 -4.871 8.383 1 95.31 38 TRP B O 1
ATOM 2943 N N . GLY B 1 39 ? -4.512 -5.438 10.102 1 96.12 39 GLY B N 1
ATOM 2944 C CA . GLY B 1 39 ? -4.582 -6.844 9.742 1 96.12 39 GLY B CA 1
ATOM 2945 C C . GLY B 1 39 ? -4.051 -7.766 10.82 1 96.12 39 GLY B C 1
ATOM 2946 O O . GLY B 1 39 ? -3.754 -7.32 11.93 1 96.12 39 GLY B O 1
ATOM 2947 N N . LYS B 1 40 ? -4.027 -9.039 10.539 1 95.69 40 LYS B N 1
ATOM 2948 C CA . LYS B 1 40 ? -3.539 -10.07 11.445 1 95.69 40 LYS B CA 1
ATOM 2949 C C . LYS B 1 40 ? -2.238 -10.68 10.938 1 95.69 40 LYS B C 1
ATOM 2951 O O . LYS B 1 40 ? -2.033 -10.797 9.727 1 95.69 40 LYS B O 1
ATOM 2956 N N . VAL B 1 41 ? -1.402 -10.969 11.906 1 94.44 41 VAL B N 1
ATOM 2957 C CA . VAL B 1 41 ? -0.173 -11.695 11.594 1 94.44 41 VAL B CA 1
ATOM 2958 C C . VAL B 1 41 ? -0.249 -13.109 12.156 1 94.44 41 VAL B C 1
ATOM 2960 O O . VAL B 1 41 ? -0.241 -13.305 13.375 1 94.44 41 VAL B O 1
ATOM 2963 N N . GLU B 1 42 ? -0.274 -14.062 11.211 1 91.75 42 GLU B N 1
ATOM 2964 C CA . GLU B 1 42 ? -0.42 -15.438 11.688 1 91.75 42 GLU B CA 1
ATOM 2965 C C . GLU B 1 42 ? 0.672 -16.328 11.117 1 91.75 42 GLU B C 1
ATOM 2967 O O . GLU B 1 42 ? 0.783 -17.5 11.492 1 91.75 42 GLU B O 1
ATOM 2972 N N . ARG B 1 43 ? 1.478 -15.828 10.25 1 90.81 43 ARG B N 1
ATOM 2973 C CA . ARG B 1 43 ? 2.479 -16.688 9.617 1 90.81 43 ARG B CA 1
ATOM 2974 C C . ARG B 1 43 ? 3.674 -15.867 9.141 1 90.81 43 ARG B C 1
ATOM 2976 O O . ARG B 1 43 ? 3.621 -14.641 9.117 1 90.81 43 ARG B O 1
ATOM 2983 N N . ILE B 1 44 ? 4.711 -16.594 8.836 1 92.19 44 ILE B N 1
ATOM 2984 C CA . ILE B 1 44 ? 5.945 -16.016 8.305 1 92.19 44 ILE B CA 1
ATOM 2985 C C . ILE B 1 44 ? 6.035 -16.281 6.801 1 92.19 44 ILE B C 1
ATOM 2987 O O . ILE B 1 44 ? 5.617 -17.344 6.324 1 92.19 44 ILE B O 1
ATOM 2991 N N . SER B 1 45 ? 6.605 -15.289 6.141 1 89.38 45 SER B N 1
ATOM 2992 C CA . SER B 1 45 ? 6.742 -15.398 4.691 1 89.38 45 SER B CA 1
ATOM 2993 C C . SER B 1 45 ? 7.641 -16.578 4.312 1 89.38 45 SER B C 1
ATOM 2995 O O . SER B 1 45 ? 8.672 -16.812 4.949 1 89.38 45 SER B O 1
ATOM 2997 N N . PRO B 1 46 ? 7.273 -17.328 3.266 1 80.12 46 PRO B N 1
ATOM 2998 C CA . PRO B 1 46 ? 8.156 -18.391 2.777 1 80.12 46 PRO B CA 1
ATOM 2999 C C . PRO B 1 46 ? 9.391 -17.844 2.062 1 80.12 46 PRO B C 1
ATOM 3001 O O . PRO B 1 46 ? 10.375 -18.562 1.89 1 80.12 46 PRO B O 1
ATOM 3004 N N . GLU B 1 47 ? 9.344 -16.578 1.644 1 80.12 47 GLU B N 1
ATOM 3005 C CA . GLU B 1 47 ? 10.406 -15.961 0.856 1 80.12 47 GLU B CA 1
ATOM 3006 C C . GLU B 1 47 ? 11.477 -15.344 1.757 1 80.12 47 GLU B C 1
ATOM 3008 O O . GLU B 1 47 ? 12.633 -15.219 1.357 1 80.12 47 GLU B O 1
ATOM 3013 N N . ALA B 1 48 ? 11.086 -14.922 2.939 1 85.38 48 ALA B N 1
ATOM 3014 C CA . ALA B 1 48 ? 11.961 -14.281 3.918 1 85.38 48 ALA B CA 1
ATOM 3015 C C . ALA B 1 48 ? 11.391 -14.406 5.328 1 85.38 48 ALA B C 1
ATOM 3017 O O . ALA B 1 48 ? 10.188 -14.594 5.5 1 85.38 48 ALA B O 1
ATOM 3018 N N . PRO B 1 49 ? 12.266 -14.398 6.277 1 90 49 PRO B N 1
ATOM 3019 C CA . PRO B 1 49 ? 11.805 -14.531 7.66 1 90 49 PRO B CA 1
ATOM 3020 C C . PRO B 1 49 ? 11.133 -13.266 8.188 1 90 49 PRO B C 1
ATOM 3022 O O . PRO B 1 49 ? 11.602 -12.672 9.164 1 90 49 PRO B O 1
ATOM 3025 N N . VAL B 1 50 ? 10.039 -12.852 7.609 1 93.94 50 VAL B N 1
ATOM 3026 C CA . VAL B 1 50 ? 9.297 -11.664 8 1 93.94 50 VAL B CA 1
ATOM 3027 C C . VAL B 1 50 ? 7.812 -12 8.148 1 93.94 50 VAL B C 1
ATOM 3029 O O . VAL B 1 50 ? 7.316 -12.938 7.512 1 93.94 50 VAL B O 1
ATOM 3032 N N . PRO B 1 51 ? 7.145 -11.266 8.961 1 94.5 51 PRO B N 1
ATOM 3033 C CA . PRO B 1 51 ? 5.711 -11.523 9.133 1 94.5 51 PRO B CA 1
ATOM 3034 C C . PRO B 1 51 ? 4.902 -11.188 7.879 1 94.5 51 PRO B C 1
ATOM 3036 O O . PRO B 1 51 ? 5.34 -10.375 7.059 1 94.5 51 PRO B O 1
ATOM 3039 N N . ILE B 1 52 ? 3.846 -11.898 7.727 1 95.69 52 ILE B N 1
ATOM 3040 C CA . ILE B 1 52 ? 2.844 -11.578 6.715 1 95.69 52 ILE B CA 1
ATOM 3041 C C . ILE B 1 52 ? 1.615 -10.961 7.383 1 95.69 52 ILE B C 1
ATOM 3043 O O . ILE B 1 52 ? 0.974 -11.602 8.219 1 95.69 52 ILE B O 1
ATOM 3047 N N . LEU B 1 53 ? 1.342 -9.695 7.059 1 96.94 53 LEU B N 1
ATOM 3048 C CA . LEU B 1 53 ? 0.095 -9.086 7.52 1 96.94 53 LEU B CA 1
ATOM 3049 C C . LEU B 1 53 ? -1.047 -9.406 6.559 1 96.94 53 LEU B C 1
ATOM 3051 O O . LEU B 1 53 ? -0.985 -9.055 5.375 1 96.94 53 LEU B O 1
ATOM 3055 N N . GLN B 1 54 ? -2.029 -10.055 7.066 1 96.56 54 GLN B N 1
ATOM 3056 C CA . GLN B 1 54 ? -3.27 -10.219 6.312 1 96.56 54 GLN B CA 1
ATOM 3057 C C . GLN B 1 54 ? -4.215 -9.039 6.555 1 96.56 54 GLN B C 1
ATOM 3059 O O . GLN B 1 54 ? -4.785 -8.906 7.637 1 96.56 54 GLN B O 1
ATOM 3064 N N . VAL B 1 55 ? -4.438 -8.305 5.535 1 95.88 55 VAL B N 1
ATOM 3065 C CA . VAL B 1 55 ? -5.199 -7.07 5.688 1 95.88 55 VAL B CA 1
ATOM 3066 C C . VAL B 1 55 ? -6.66 -7.395 5.98 1 95.88 55 VAL B C 1
ATOM 3068 O O . VAL B 1 55 ? -7.266 -8.234 5.305 1 95.88 55 VAL B O 1
ATOM 3071 N N . GLU B 1 56 ? -7.203 -6.73 6.93 1 94.38 56 GLU B N 1
ATOM 3072 C CA . GLU B 1 56 ? -8.609 -6.898 7.301 1 94.38 56 GLU B CA 1
ATOM 3073 C C . GLU B 1 56 ? -9.398 -5.621 7.047 1 94.38 56 GLU B C 1
ATOM 3075 O O . GLU B 1 56 ? -10.594 -5.68 6.73 1 94.38 56 GLU B O 1
ATOM 3080 N N . LYS B 1 57 ? -8.688 -4.512 7.211 1 93.38 57 LYS B N 1
ATOM 3081 C CA . LYS B 1 57 ? -9.367 -3.225 7.098 1 93.38 57 LYS B CA 1
ATOM 3082 C C . LYS B 1 57 ? -8.414 -2.139 6.605 1 93.38 57 LYS B C 1
ATOM 3084 O O . LYS B 1 57 ? -7.238 -2.125 6.973 1 93.38 57 LYS B O 1
ATOM 3089 N N . ARG B 1 58 ? -8.938 -1.313 5.746 1 92.31 58 ARG B N 1
ATOM 3090 C CA . ARG B 1 58 ? -8.219 -0.136 5.27 1 92.31 58 ARG B CA 1
ATOM 3091 C C . ARG B 1 58 ? -9 1.139 5.562 1 92.31 58 ARG B C 1
ATOM 3093 O O . ARG B 1 58 ? -10.219 1.175 5.395 1 92.31 58 ARG B O 1
ATOM 3100 N N . GLU B 1 59 ? -8.266 2.117 6.027 1 92.62 59 GLU B N 1
ATOM 3101 C CA . GLU B 1 59 ? -8.875 3.418 6.285 1 92.62 59 GLU B CA 1
ATOM 3102 C C . GLU B 1 59 ? -7.98 4.555 5.809 1 92.62 59 GLU B C 1
ATOM 3104 O O . GLU B 1 59 ? -6.762 4.512 5.988 1 92.62 59 GLU B O 1
ATOM 3109 N N . ILE B 1 60 ? -8.578 5.543 5.137 1 94.38 60 ILE B N 1
ATOM 3110 C CA . ILE B 1 60 ? -7.828 6.719 4.699 1 94.38 60 ILE B CA 1
ATOM 3111 C C . ILE B 1 60 ? -8.461 7.98 5.285 1 94.38 60 ILE B C 1
ATOM 3113 O O . ILE B 1 60 ? -9.688 8.078 5.383 1 94.38 60 ILE B O 1
ATOM 3117 N N . ARG B 1 61 ? -7.664 8.875 5.734 1 93.94 61 ARG B N 1
ATOM 3118 C CA . ARG B 1 61 ? -8.078 10.133 6.34 1 93.94 61 ARG B CA 1
ATOM 3119 C C . ARG B 1 61 ? -7.289 11.305 5.75 1 93.94 61 ARG B C 1
ATOM 3121 O O . ARG B 1 61 ? -6.168 11.125 5.273 1 93.94 61 ARG B O 1
ATOM 3128 N N . PRO B 1 62 ? -7.973 12.469 5.773 1 95.12 62 PRO B N 1
ATOM 3129 C CA . PRO B 1 62 ? -7.184 13.648 5.414 1 95.12 62 PRO B CA 1
ATOM 3130 C C . PRO B 1 62 ? -6.078 13.945 6.422 1 95.12 62 PRO B C 1
ATOM 3132 O O . PRO B 1 62 ? -6.316 13.93 7.633 1 95.12 62 PRO B O 1
ATOM 3135 N N . GLY B 1 63 ? -4.824 14.195 5.922 1 96.12 63 GLY B N 1
A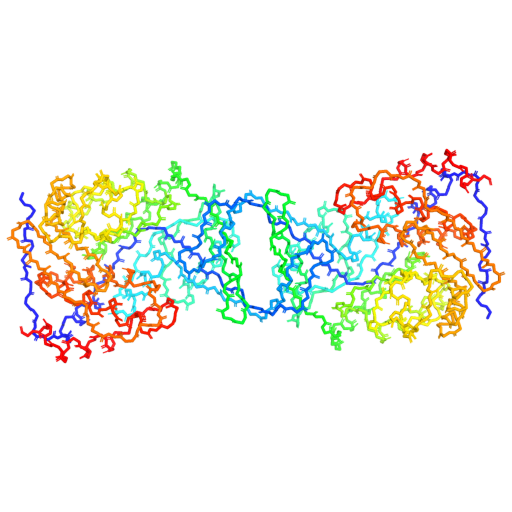TOM 3136 C CA . GLY B 1 63 ? -3.695 14.5 6.785 1 96.12 63 GLY B CA 1
ATOM 3137 C C . GLY B 1 63 ? -3.037 15.828 6.457 1 96.12 63 GLY B C 1
ATOM 3138 O O . GLY B 1 63 ? -3.377 16.469 5.461 1 96.12 63 GLY B O 1
ATOM 3139 N N . GLY B 1 64 ? -2.104 16.25 7.316 1 96.94 64 GLY B N 1
ATOM 3140 C CA . GLY B 1 64 ? -1.416 17.516 7.117 1 96.94 64 GLY B CA 1
ATOM 3141 C C . GLY B 1 64 ? -2.338 18.719 7.207 1 96.94 64 GLY B C 1
ATOM 3142 O O . GLY B 1 64 ? -3.104 18.859 8.164 1 96.94 64 GLY B O 1
ATOM 3143 N N . ALA B 1 65 ? -2.254 19.547 6.211 1 98.5 65 ALA B N 1
ATOM 3144 C CA . ALA B 1 65 ? -3.062 20.766 6.191 1 98.5 65 ALA B CA 1
ATOM 3145 C C . ALA B 1 65 ? -4.547 20.438 6.09 1 98.5 65 ALA B C 1
ATOM 3147 O O . ALA B 1 65 ? -5.395 21.234 6.5 1 98.5 65 ALA B O 1
ATOM 3148 N N . ALA B 1 66 ? -4.832 19.297 5.559 1 98.25 66 ALA B N 1
ATOM 3149 C CA . ALA B 1 66 ? -6.23 18.891 5.438 1 98.25 66 ALA B CA 1
ATOM 3150 C C . ALA B 1 66 ? -6.836 18.594 6.805 1 98.25 66 ALA B C 1
ATOM 3152 O O . ALA B 1 66 ? -8.031 18.781 7.02 1 98.25 66 ALA B O 1
ATOM 3153 N N . ASN B 1 67 ? -6.016 18.109 7.699 1 97.25 67 ASN B N 1
ATOM 3154 C CA . ASN B 1 67 ? -6.496 17.922 9.062 1 97.25 67 ASN B CA 1
ATOM 3155 C C . ASN B 1 67 ? -6.848 19.266 9.719 1 97.25 67 ASN B C 1
ATOM 3157 O O . ASN B 1 67 ? -7.805 19.344 10.492 1 97.25 67 ASN B O 1
ATOM 3161 N N . VAL B 1 68 ? -6.059 20.234 9.445 1 98.56 68 VAL B N 1
ATOM 3162 C CA . VAL B 1 68 ? -6.344 21.578 9.938 1 98.56 68 VAL B CA 1
ATOM 3163 C C . VAL B 1 68 ? -7.676 22.062 9.367 1 98.56 68 VAL B C 1
ATOM 3165 O O . VAL B 1 68 ? -8.484 22.656 10.086 1 98.56 68 VAL B O 1
ATOM 3168 N N . ALA B 1 69 ? -7.914 21.781 8.117 1 98.75 69 ALA B N 1
ATOM 3169 C CA . ALA B 1 69 ? -9.18 22.156 7.488 1 98.75 69 ALA B CA 1
ATOM 3170 C C . ALA B 1 69 ? -10.359 21.5 8.203 1 98.75 69 ALA B C 1
ATOM 3172 O O . ALA B 1 69 ? -11.398 22.125 8.406 1 98.75 69 ALA B O 1
ATOM 3173 N N . LEU B 1 70 ? -10.18 20.297 8.617 1 98.19 70 LEU B N 1
ATOM 3174 C CA . LEU B 1 70 ? -11.234 19.594 9.344 1 98.19 70 LEU B CA 1
ATOM 3175 C C . LEU B 1 70 ? -11.508 20.25 10.688 1 98.19 70 LEU B C 1
ATOM 3177 O O . LEU B 1 70 ? -12.656 20.359 11.109 1 98.19 70 LEU B O 1
ATOM 3181 N N . ASN B 1 71 ? -10.461 20.641 11.336 1 98.44 71 ASN B N 1
ATOM 3182 C CA . ASN B 1 71 ? -10.617 21.328 12.609 1 98.44 71 ASN B CA 1
ATOM 3183 C C . ASN B 1 71 ? -11.367 22.656 12.438 1 98.44 71 ASN B C 1
ATOM 3185 O O . ASN B 1 71 ? -12.281 22.953 13.203 1 98.44 71 ASN B O 1
ATOM 3189 N N . ILE B 1 72 ? -10.984 23.422 11.43 1 98.75 72 ILE B N 1
ATOM 3190 C CA . ILE B 1 72 ? -11.633 24.703 11.141 1 98.75 72 ILE B CA 1
ATOM 3191 C C . ILE B 1 72 ? -13.117 24.484 10.883 1 98.75 72 ILE B C 1
ATOM 3193 O O . ILE B 1 72 ? -13.961 25.188 11.438 1 98.75 72 ILE B O 1
ATOM 3197 N N . LYS B 1 73 ? -13.383 23.484 10.102 1 98.5 73 LYS B N 1
ATOM 3198 C CA . LYS B 1 73 ? -14.766 23.156 9.781 1 98.5 73 LYS B CA 1
ATOM 3199 C C . LYS B 1 73 ? -15.539 22.766 11.039 1 98.5 73 LYS B C 1
ATOM 3201 O O . LYS B 1 73 ? -16.672 23.188 11.234 1 98.5 73 LYS B O 1
ATOM 3206 N N . SER B 1 74 ? -14.93 21.969 11.859 1 98.06 74 SER B N 1
ATOM 3207 C CA . SER B 1 74 ? -15.578 21.484 13.078 1 98.06 74 SER B CA 1
ATOM 3208 C C . SER B 1 74 ? -15.922 22.641 14.016 1 98.06 74 SER B C 1
ATOM 3210 O O . SER B 1 74 ? -16.875 22.562 14.781 1 98.06 74 SER B O 1
ATOM 3212 N N . LEU B 1 75 ? -15.211 23.719 13.891 1 98.38 75 LEU B N 1
ATOM 3213 C CA . LEU B 1 75 ? -15.414 24.891 14.742 1 98.38 75 LEU B CA 1
ATOM 3214 C C . LEU B 1 75 ? -16.438 25.828 14.125 1 98.38 75 LEU B C 1
ATOM 3216 O O . LEU B 1 75 ? -16.75 26.875 14.703 1 98.38 75 LEU B O 1
ATOM 3220 N N . GLY B 1 76 ? -16.906 25.484 12.945 1 97.94 76 GLY B N 1
ATOM 3221 C CA . GLY B 1 76 ? -18 26.203 12.32 1 97.94 76 GLY B CA 1
ATOM 3222 C C . GLY B 1 76 ? -17.547 27.156 11.227 1 97.94 76 GLY B C 1
ATOM 3223 O O . GLY B 1 76 ? -18.375 27.703 10.492 1 97.94 76 GLY B O 1
ATOM 3224 N N . ALA B 1 77 ? -16.25 27.375 11.086 1 98.62 77 ALA B N 1
ATOM 3225 C CA . ALA B 1 77 ? -15.734 28.266 10.047 1 98.62 77 ALA B CA 1
ATOM 3226 C C . ALA B 1 77 ? -15.625 27.531 8.711 1 98.62 77 ALA B C 1
ATOM 3228 O O . ALA B 1 77 ? -15.898 26.344 8.625 1 98.62 77 ALA B O 1
ATOM 3229 N N . THR B 1 78 ? -15.32 28.281 7.629 1 98.62 78 THR B N 1
ATOM 3230 C CA . THR B 1 78 ? -15.195 27.719 6.289 1 98.62 78 THR B CA 1
ATOM 3231 C C . THR B 1 78 ? -13.734 27.594 5.883 1 98.62 78 THR B C 1
ATOM 3233 O O . THR B 1 78 ? -13.062 28.609 5.668 1 98.62 78 THR B O 1
ATOM 3236 N N . PRO B 1 79 ? -13.258 26.375 5.785 1 98.75 79 PRO B N 1
ATOM 3237 C CA . PRO B 1 79 ? -11.875 26.219 5.344 1 98.75 79 PRO B CA 1
ATOM 3238 C C . PRO B 1 79 ? -11.711 26.375 3.834 1 98.75 79 PRO B C 1
ATOM 3240 O O . PRO B 1 79 ? -12.516 25.828 3.068 1 98.75 79 PRO B O 1
ATOM 3243 N N . LEU B 1 80 ? -10.789 27.156 3.422 1 98.75 80 LEU B N 1
ATOM 3244 C CA . LEU B 1 80 ? -10.312 27.266 2.047 1 98.75 80 LEU B CA 1
ATOM 3245 C C . LEU B 1 80 ? -8.914 26.672 1.905 1 98.75 80 LEU B C 1
ATOM 3247 O O . LEU B 1 80 ? -7.918 27.375 2.076 1 98.75 80 LEU B O 1
ATOM 3251 N N . LEU B 1 81 ? -8.883 25.406 1.512 1 98.81 81 LEU B N 1
ATOM 3252 C CA . LEU B 1 81 ? -7.648 24.641 1.539 1 98.81 81 LEU B CA 1
ATOM 3253 C C . LEU B 1 81 ? -6.906 24.75 0.212 1 98.81 81 LEU B C 1
ATOM 3255 O O . LEU B 1 81 ? -7.492 24.562 -0.854 1 98.81 81 LEU B O 1
ATOM 3259 N N . CYS B 1 82 ? -5.66 25.141 0.301 1 98.81 82 CYS B N 1
ATOM 3260 C CA . CYS B 1 82 ? -4.773 25.172 -0.857 1 98.81 82 CYS B CA 1
ATOM 3261 C C . CYS B 1 82 ? -3.58 24.25 -0.652 1 98.81 82 CYS B C 1
ATOM 3263 O O . CYS B 1 82 ? -2.879 24.344 0.357 1 98.81 82 CYS B O 1
ATOM 3265 N N . GLY B 1 83 ? -3.377 23.359 -1.46 1 98.56 83 GLY B N 1
ATOM 3266 C CA . GLY B 1 83 ? -2.281 22.406 -1.405 1 98.56 83 GLY B CA 1
ATOM 3267 C C . GLY B 1 83 ? -1.979 21.766 -2.746 1 98.56 83 GLY B C 1
ATOM 3268 O O . GLY B 1 83 ? -2.469 22.219 -3.781 1 98.56 83 GLY B O 1
ATOM 3269 N N . LEU B 1 84 ? -1.06 20.859 -2.721 1 98.25 84 LEU B N 1
ATOM 3270 C CA . LEU B 1 84 ? -0.543 20.219 -3.926 1 98.25 84 LEU B CA 1
ATOM 3271 C C . LEU B 1 84 ? -0.565 18.703 -3.791 1 98.25 84 LEU B C 1
ATOM 3273 O O . LEU B 1 84 ? -0.14 18.156 -2.77 1 98.25 84 LEU B O 1
ATOM 3277 N N . VAL B 1 85 ? -1.229 18 -4.812 1 98.5 85 VAL B N 1
ATOM 3278 C CA . VAL B 1 85 ? -1.214 16.547 -4.898 1 98.5 85 VAL B CA 1
ATOM 3279 C C . VAL B 1 85 ? -0.703 16.109 -6.27 1 98.5 85 VAL B C 1
ATOM 3281 O O . VAL B 1 85 ? -0.527 16.938 -7.164 1 98.5 85 VAL B O 1
ATOM 3284 N N . GLY B 1 86 ? -0.402 14.883 -6.426 1 98.12 86 GLY B N 1
ATOM 3285 C CA . GLY B 1 86 ? -0.045 14.359 -7.734 1 98.12 86 GLY B CA 1
ATOM 3286 C C . GLY B 1 86 ? -1.244 14.148 -8.641 1 98.12 86 GLY B C 1
ATOM 3287 O O . GLY B 1 86 ? -2.369 13.992 -8.164 1 98.12 86 GLY B O 1
ATOM 3288 N N . ASP B 1 87 ? -1.027 14.297 -9.93 1 97.31 87 ASP B N 1
ATOM 3289 C CA . ASP B 1 87 ? -2.014 13.82 -10.891 1 97.31 87 ASP B CA 1
ATOM 3290 C C . ASP B 1 87 ? -1.977 12.297 -11.016 1 97.31 87 ASP B C 1
ATOM 3292 O O . ASP B 1 87 ? -1.553 11.758 -12.039 1 97.31 87 ASP B O 1
ATOM 3296 N N . ASP B 1 88 ? -2.457 11.648 -10.008 1 93.69 88 ASP B N 1
ATOM 3297 C CA . ASP B 1 88 ? -2.434 10.195 -9.883 1 93.69 88 ASP B CA 1
ATOM 3298 C C . ASP B 1 88 ? -3.678 9.688 -9.164 1 93.69 88 ASP B C 1
ATOM 3300 O O . ASP B 1 88 ? -4.586 10.461 -8.852 1 93.69 88 ASP B O 1
ATOM 3304 N N . LYS B 1 89 ? -3.748 8.383 -9.07 1 90.44 89 LYS B N 1
ATOM 3305 C CA . LYS B 1 89 ? -4.906 7.762 -8.438 1 90.44 89 LYS B CA 1
ATOM 3306 C C . LYS B 1 89 ? -5.078 8.242 -7.004 1 90.44 89 LYS B C 1
ATOM 3308 O O . LYS B 1 89 ? -6.199 8.484 -6.551 1 90.44 89 LYS B O 1
ATOM 3313 N N . ASP B 1 90 ? -3.986 8.383 -6.309 1 94.31 90 ASP B N 1
ATOM 3314 C CA . ASP B 1 90 ? -4.039 8.805 -4.914 1 94.31 90 ASP B CA 1
ATOM 3315 C C . ASP B 1 90 ? -4.492 10.258 -4.801 1 94.31 90 ASP B C 1
ATOM 3317 O O . ASP B 1 90 ? -5.168 10.633 -3.838 1 94.31 90 ASP B O 1
ATOM 3321 N N . GLY B 1 91 ? -4.078 11.062 -5.77 1 97.5 91 GLY B N 1
ATOM 3322 C CA . GLY B 1 91 ? -4.598 12.422 -5.816 1 97.5 91 GLY B CA 1
ATOM 3323 C C . GLY B 1 91 ? -6.105 12.484 -5.977 1 97.5 91 GLY B C 1
ATOM 3324 O O . GLY B 1 91 ? -6.773 13.281 -5.32 1 97.5 91 GLY B O 1
ATOM 3325 N N . ALA B 1 92 ? -6.617 11.586 -6.832 1 96.06 92 ALA B N 1
ATOM 3326 C CA . ALA B 1 92 ? -8.062 11.484 -7.012 1 96.06 92 ALA B CA 1
ATOM 3327 C C . ALA B 1 92 ? -8.75 11.031 -5.723 1 96.06 92 ALA B C 1
ATOM 3329 O O . ALA B 1 92 ? -9.812 11.531 -5.367 1 96.06 92 ALA B O 1
ATOM 3330 N N . ASP B 1 93 ? -8.133 10.078 -5.086 1 95.25 93 ASP B N 1
ATOM 3331 C CA . ASP B 1 93 ? -8.648 9.617 -3.801 1 95.25 93 ASP B CA 1
ATOM 3332 C C . ASP B 1 93 ? -8.695 10.758 -2.785 1 95.25 93 ASP B C 1
ATOM 3334 O O . ASP B 1 93 ? -9.656 10.883 -2.023 1 95.25 93 ASP B O 1
ATOM 3338 N N . PHE B 1 94 ? -7.68 11.523 -2.801 1 98 94 PHE B N 1
ATOM 3339 C CA . PHE B 1 94 ? -7.617 12.648 -1.87 1 98 94 PHE B CA 1
ATOM 3340 C C . PHE B 1 94 ? -8.766 13.617 -2.113 1 98 94 PHE B C 1
ATOM 3342 O O . PHE B 1 94 ? -9.414 14.07 -1.166 1 98 94 PHE B O 1
ATOM 3349 N N . LEU B 1 95 ? -9.008 13.961 -3.354 1 98.25 95 LEU B N 1
ATOM 3350 C CA . LEU B 1 95 ? -10.109 14.852 -3.688 1 98.25 95 LEU B CA 1
ATOM 3351 C C . LEU B 1 95 ? -11.445 14.266 -3.242 1 98.25 95 LEU B C 1
ATOM 3353 O O . LEU B 1 95 ? -12.305 14.977 -2.721 1 98.25 95 LEU B O 1
ATOM 3357 N N . LYS B 1 96 ? -11.57 13.008 -3.383 1 96.62 96 LYS B N 1
ATOM 3358 C CA . LYS B 1 96 ? -12.789 12.336 -2.955 1 96.62 96 LYS B CA 1
ATOM 3359 C C . LYS B 1 96 ? -12.961 12.414 -1.44 1 96.62 96 LYS B C 1
ATOM 3361 O O . LYS B 1 96 ? -14.062 12.633 -0.942 1 96.62 96 LYS B O 1
ATOM 3366 N N . ILE B 1 97 ? -11.875 12.234 -0.74 1 96.25 97 ILE B N 1
ATOM 3367 C CA . ILE B 1 97 ? -11.891 12.328 0.716 1 96.25 97 ILE B CA 1
ATOM 3368 C C . ILE B 1 97 ? -12.359 13.719 1.139 1 96.25 97 ILE B C 1
ATOM 3370 O O . ILE B 1 97 ? -13.133 13.859 2.088 1 96.25 97 ILE B O 1
ATOM 3374 N N . LEU B 1 98 ? -11.836 14.719 0.464 1 98 98 LEU B N 1
ATOM 3375 C CA . LEU B 1 98 ? -12.258 16.078 0.771 1 98 98 LEU B CA 1
ATOM 3376 C C . LEU B 1 98 ? -13.75 16.25 0.524 1 98 98 LEU B C 1
ATOM 3378 O O . LEU B 1 98 ? -14.461 16.812 1.365 1 98 98 LEU B O 1
ATOM 3382 N N . GLU B 1 99 ? -14.203 15.719 -0.601 1 97.56 99 GLU B N 1
ATOM 3383 C CA . GLU B 1 99 ? -15.617 15.812 -0.943 1 97.56 99 GLU B CA 1
ATOM 3384 C C . GLU B 1 99 ? -16.484 15.109 0.092 1 97.56 99 GLU B C 1
ATOM 3386 O O . GLU B 1 99 ? -17.516 15.641 0.519 1 97.56 99 GLU B O 1
ATOM 3391 N N . ASP B 1 100 ? -16.062 13.984 0.485 1 96.38 100 ASP B N 1
ATOM 3392 C CA . ASP B 1 100 ? -16.797 13.195 1.462 1 96.38 100 ASP B CA 1
ATOM 3393 C C . ASP B 1 100 ? -16.891 13.914 2.805 1 96.38 100 ASP B C 1
ATOM 3395 O O . ASP B 1 100 ? -17.828 13.703 3.568 1 96.38 100 ASP B O 1
ATOM 3399 N N . ASN B 1 101 ? -15.898 14.742 3.043 1 96.12 101 ASN B N 1
ATOM 3400 C CA . ASN B 1 101 ? -15.891 15.516 4.277 1 96.12 101 ASN B CA 1
ATOM 3401 C C . ASN B 1 101 ? -16.453 16.906 4.066 1 96.12 101 ASN B C 1
ATOM 3403 O O . ASN B 1 101 ? -16.328 17.781 4.93 1 96.12 101 ASN B O 1
ATOM 3407 N N . GLN B 1 102 ? -17 17.172 2.855 1 96.25 102 GLN B N 1
ATOM 3408 C CA . GLN B 1 102 ? -17.625 18.438 2.498 1 96.25 102 GLN B CA 1
ATOM 3409 C C . GLN B 1 102 ? -16.641 19.594 2.592 1 96.25 102 GLN B C 1
ATOM 3411 O O . GLN B 1 102 ? -16.953 20.656 3.135 1 96.25 102 GLN B O 1
ATOM 3416 N N . LEU B 1 103 ? -15.438 19.312 2.189 1 97 103 LEU B N 1
ATOM 3417 C CA . LEU B 1 103 ? -14.406 20.344 2.076 1 97 103 LEU B CA 1
ATOM 3418 C C . LEU B 1 103 ? -14.25 20.797 0.628 1 97 103 LEU B C 1
ATOM 3420 O O . LEU B 1 103 ? -14.328 19.984 -0.295 1 97 103 LEU B O 1
ATOM 3424 N N . PRO B 1 104 ? -14.094 22.078 0.445 1 95.25 104 PRO B N 1
ATOM 3425 C CA . PRO B 1 104 ? -13.875 22.547 -0.925 1 95.25 104 PRO B CA 1
ATOM 3426 C C . PRO B 1 104 ? -12.562 22.031 -1.52 1 95.25 104 PRO B C 1
ATOM 3428 O O . PRO B 1 104 ? -11.57 21.891 -0.804 1 95.25 104 PRO B O 1
ATOM 3431 N N . THR B 1 105 ? -12.57 21.844 -2.854 1 97.69 105 THR B N 1
ATOM 3432 C CA . THR B 1 105 ? -11.398 21.281 -3.516 1 97.69 105 THR B CA 1
ATOM 3433 C C . THR B 1 105 ? -10.781 22.281 -4.488 1 97.69 105 THR B C 1
ATOM 3435 O O . THR B 1 105 ? -9.758 22 -5.113 1 97.69 105 THR B O 1
ATOM 3438 N N . GLU B 1 106 ? -11.289 23.438 -4.59 1 97 106 GLU B N 1
ATOM 3439 C CA . GLU B 1 106 ? -10.898 24.406 -5.617 1 97 106 GLU B CA 1
ATOM 3440 C C . GLU B 1 106 ? -9.461 24.859 -5.422 1 97 106 GLU B C 1
ATOM 3442 O O . GLU B 1 106 ? -8.797 25.266 -6.383 1 97 106 GLU B O 1
ATOM 3447 N N . GLY B 1 107 ? -8.945 24.812 -4.227 1 98.5 107 GLY B N 1
ATOM 3448 C CA . GLY B 1 107 ? -7.598 25.281 -3.938 1 98.5 107 GLY B CA 1
ATOM 3449 C C . GLY B 1 107 ? -6.535 24.219 -4.184 1 98.5 107 GLY B C 1
ATOM 3450 O O . GLY B 1 107 ? -5.34 24.516 -4.148 1 98.5 107 GLY B O 1
ATOM 3451 N N . ILE B 1 108 ? -6.961 22.984 -4.547 1 98.75 108 ILE B N 1
ATOM 3452 C CA . ILE B 1 108 ? -6.016 21.891 -4.695 1 98.75 108 ILE B CA 1
ATOM 3453 C C . ILE B 1 108 ? -5.469 21.859 -6.121 1 98.75 108 ILE B C 1
ATOM 3455 O O . ILE B 1 108 ? -6.234 21.922 -7.086 1 98.75 108 ILE B O 1
ATOM 3459 N N . VAL B 1 109 ? -4.156 21.828 -6.203 1 98.56 109 VAL B N 1
ATOM 3460 C CA . VAL B 1 109 ? -3.479 21.703 -7.488 1 98.56 109 VAL B CA 1
ATOM 3461 C C . VAL B 1 109 ? -3.039 20.266 -7.715 1 98.56 109 VAL B C 1
ATOM 3463 O O . VAL B 1 109 ? -2.521 19.609 -6.801 1 98.56 109 VAL B O 1
ATOM 3466 N N . SER B 1 110 ? -3.309 19.75 -8.883 1 98.19 110 SER B N 1
ATOM 3467 C CA . SER B 1 110 ? -2.814 18.438 -9.289 1 98.19 110 SER B CA 1
ATOM 3468 C C . SER B 1 110 ? -1.579 18.562 -10.18 1 98.19 110 SER B C 1
ATOM 3470 O O . SER B 1 110 ? -1.639 19.156 -11.25 1 98.19 110 SER B O 1
ATOM 3472 N N . SER B 1 111 ? -0.502 18.047 -9.703 1 98.06 111 SER B N 1
ATOM 3473 C CA . SER B 1 111 ? 0.766 18.156 -10.422 1 98.06 111 SER B CA 1
ATOM 3474 C C . SER B 1 111 ? 1.104 16.859 -11.141 1 98.06 111 SER B C 1
ATOM 3476 O O . SER B 1 111 ? 0.919 15.766 -10.594 1 98.06 111 SER B O 1
ATOM 3478 N N . LYS B 1 112 ? 1.652 16.906 -12.344 1 96.25 112 LYS B N 1
ATOM 3479 C CA . LYS B 1 112 ? 2.133 15.742 -13.086 1 96.25 112 LYS B CA 1
ATOM 3480 C C . LYS B 1 112 ? 3.572 15.398 -12.703 1 96.25 112 LYS B C 1
ATOM 3482 O O . LYS B 1 112 ? 4.094 14.359 -13.102 1 96.25 112 LYS B O 1
ATOM 3487 N N . ASP B 1 113 ? 4.172 16.234 -11.828 1 96.25 113 ASP B N 1
ATOM 3488 C CA . ASP B 1 113 ? 5.609 16.141 -11.602 1 96.25 113 ASP B CA 1
ATOM 3489 C C . ASP B 1 113 ? 5.914 15.547 -10.234 1 96.25 113 ASP B C 1
ATOM 3491 O O . ASP B 1 113 ? 7.078 15.438 -9.836 1 96.25 113 ASP B O 1
ATOM 3495 N N . ARG B 1 114 ? 4.914 15.086 -9.484 1 96.44 114 ARG B N 1
ATOM 3496 C CA . ARG B 1 114 ? 5.148 14.508 -8.172 1 96.44 114 ARG B CA 1
ATOM 3497 C C . ARG B 1 114 ? 4.039 13.523 -7.801 1 96.44 114 ARG B C 1
ATOM 3499 O O . ARG B 1 114 ? 2.961 13.547 -8.398 1 96.44 114 ARG B O 1
ATOM 3506 N N . VAL B 1 115 ? 4.309 12.727 -6.82 1 96.12 115 VAL B N 1
ATOM 3507 C CA . VAL B 1 115 ? 3.303 11.781 -6.336 1 96.12 115 VAL B CA 1
ATOM 3508 C C . VAL B 1 115 ? 2.523 12.414 -5.18 1 96.12 115 VAL B C 1
ATOM 3510 O O . VAL B 1 115 ? 3.012 13.336 -4.523 1 96.12 115 VAL B O 1
ATOM 3513 N N . THR B 1 116 ? 1.285 11.969 -5.027 1 97.81 116 THR B N 1
ATOM 3514 C CA . THR B 1 116 ? 0.519 12.359 -3.85 1 97.81 116 THR B CA 1
ATOM 3515 C C . THR B 1 116 ? 1.172 11.828 -2.576 1 97.81 116 THR B C 1
ATOM 3517 O O . THR B 1 116 ? 1.629 10.68 -2.539 1 97.81 116 THR B O 1
ATOM 3520 N N . THR B 1 117 ? 1.293 12.656 -1.563 1 98.25 117 THR B N 1
ATOM 3521 C CA . THR B 1 117 ? 1.909 12.25 -0.305 1 98.25 117 THR B CA 1
ATOM 3522 C C . THR B 1 117 ? 0.985 11.32 0.474 1 98.25 117 THR B C 1
ATOM 3524 O O . THR B 1 117 ? -0.171 11.656 0.734 1 98.25 117 THR B O 1
ATOM 3527 N N . ILE B 1 118 ? 1.45 10.164 0.801 1 97.19 118 ILE B N 1
ATOM 3528 C CA . ILE B 1 118 ? 0.711 9.211 1.616 1 97.19 118 ILE B CA 1
ATOM 3529 C C . ILE B 1 118 ? 1.602 8.695 2.746 1 97.19 118 ILE B C 1
ATOM 3531 O O . ILE B 1 118 ? 2.785 8.422 2.535 1 97.19 118 ILE B O 1
ATOM 3535 N N . LYS B 1 119 ? 1.037 8.672 3.941 1 96.31 119 LYS B N 1
ATOM 3536 C CA . LYS B 1 119 ? 1.657 8.016 5.09 1 96.31 119 LYS B CA 1
ATOM 3537 C C . LYS B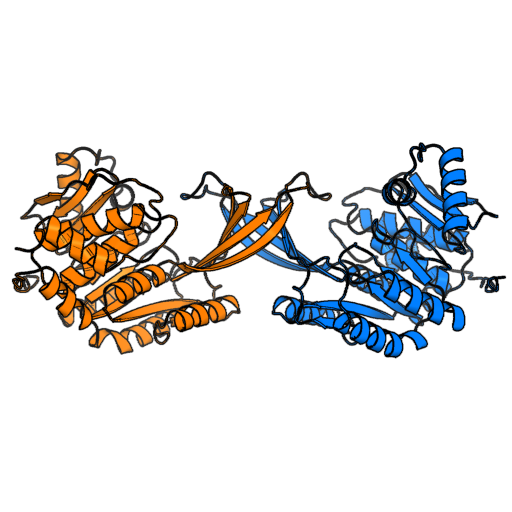 1 119 ? 0.903 6.746 5.473 1 96.31 119 LYS B C 1
ATOM 3539 O O . LYS B 1 119 ? -0.107 6.805 6.176 1 96.31 119 LYS B O 1
ATOM 3544 N N . HIS B 1 120 ? 1.46 5.551 5.055 1 95.44 120 HIS B N 1
ATOM 3545 C CA . HIS B 1 120 ? 0.801 4.27 5.285 1 95.44 120 HIS B CA 1
ATOM 3546 C C . HIS B 1 120 ? 1.237 3.656 6.613 1 95.44 120 HIS B C 1
ATOM 3548 O O . HIS B 1 120 ? 2.393 3.252 6.762 1 95.44 120 HIS B O 1
ATOM 3554 N N . ARG B 1 121 ? 0.366 3.643 7.539 1 95.38 121 ARG B N 1
ATOM 3555 C CA . ARG B 1 121 ? 0.621 2.961 8.805 1 95.38 121 ARG B CA 1
ATOM 3556 C C . ARG B 1 121 ? 0.111 1.524 8.766 1 95.38 121 ARG B C 1
ATOM 3558 O O . ARG B 1 121 ? -1.073 1.288 8.516 1 95.38 121 ARG B O 1
ATOM 3565 N N . ILE B 1 122 ? 1.006 0.596 8.914 1 96.5 122 ILE B N 1
ATOM 3566 C CA . ILE B 1 122 ? 0.667 -0.823 8.938 1 96.5 122 ILE B CA 1
ATOM 3567 C C . ILE B 1 122 ? 0.604 -1.317 10.383 1 96.5 122 ILE B C 1
ATOM 3569 O O . ILE B 1 122 ? 1.601 -1.269 11.102 1 96.5 122 ILE B O 1
ATOM 3573 N N . ILE B 1 123 ? -0.597 -1.836 10.789 1 95.19 123 ILE B N 1
ATOM 3574 C CA . ILE B 1 123 ? -0.867 -2.064 12.203 1 95.19 123 ILE B CA 1
ATOM 3575 C C . ILE B 1 123 ? -1.42 -3.475 12.398 1 95.19 123 ILE B C 1
ATOM 3577 O O . ILE B 1 123 ? -2.336 -3.895 11.688 1 95.19 123 ILE B O 1
ATOM 3581 N N . SER B 1 124 ? -0.877 -4.266 13.336 1 94.44 124 SER B N 1
ATOM 3582 C CA . SER B 1 124 ? -1.406 -5.551 13.789 1 94.44 124 SER B CA 1
ATOM 3583 C C . SER B 1 124 ? -1.777 -5.508 15.266 1 94.44 124 SER B C 1
ATOM 3585 O O . SER B 1 124 ? -0.94 -5.184 16.109 1 94.44 124 SER B O 1
ATOM 3587 N N . ASN B 1 125 ? -3.004 -5.98 15.68 1 85.44 125 ASN B N 1
ATOM 3588 C CA . ASN B 1 125 ? -3.449 -6.047 17.062 1 85.44 125 ASN B CA 1
ATOM 3589 C C . ASN B 1 125 ? -3.066 -4.789 17.844 1 85.44 125 ASN B C 1
ATOM 3591 O O . ASN B 1 125 ? -2.457 -4.871 18.906 1 85.44 125 ASN B O 1
ATOM 3595 N N . ALA B 1 126 ? -3.18 -3.584 17.391 1 79.25 126 ALA B N 1
ATOM 3596 C CA . ALA B 1 126 ? -2.996 -2.27 18 1 79.25 126 ALA B CA 1
ATOM 3597 C C . ALA B 1 126 ? -1.525 -1.859 17.984 1 79.25 126 ALA B C 1
ATOM 3599 O O . ALA B 1 126 ? -1.166 -0.798 18.5 1 79.25 126 ALA B O 1
ATOM 3600 N N . HIS B 1 127 ? -0.706 -2.734 17.391 1 88.75 127 HIS B N 1
ATOM 3601 C CA . HIS B 1 127 ? 0.719 -2.428 17.344 1 88.75 127 HIS B CA 1
ATOM 3602 C C . HIS B 1 127 ? 1.141 -2.029 15.93 1 88.75 127 HIS B C 1
ATOM 3604 O O . HIS B 1 127 ? 0.848 -2.74 14.961 1 88.75 127 HIS B O 1
ATOM 3610 N N . HIS B 1 128 ? 1.829 -0.918 15.875 1 92.06 128 HIS B N 1
ATOM 3611 C CA . HIS B 1 128 ? 2.404 -0.51 14.594 1 92.06 128 HIS B CA 1
ATOM 3612 C C . HIS B 1 128 ? 3.518 -1.459 14.164 1 92.06 128 HIS B C 1
ATOM 3614 O O . HIS B 1 128 ? 4.383 -1.815 14.969 1 92.06 128 HIS B O 1
ATOM 3620 N N . MET B 1 129 ? 3.504 -1.878 12.914 1 95 129 MET B N 1
ATOM 3621 C CA . MET B 1 129 ? 4.535 -2.779 12.398 1 95 129 MET B CA 1
ATOM 3622 C C . MET B 1 129 ? 5.547 -2.02 11.547 1 95 129 MET B C 1
ATOM 3624 O O . MET B 1 129 ? 6.742 -2.322 11.578 1 95 129 MET B O 1
ATOM 3628 N N . LEU B 1 130 ? 5.062 -1.099 10.797 1 96.44 130 LEU B N 1
ATOM 3629 C CA . LEU B 1 130 ? 5.863 -0.375 9.812 1 96.44 130 LEU B CA 1
ATOM 3630 C C . LEU B 1 130 ? 5.113 0.849 9.305 1 96.44 130 LEU B C 1
ATOM 3632 O O . LEU B 1 130 ? 3.881 0.851 9.25 1 96.44 130 LEU B O 1
ATOM 3636 N N . ARG B 1 131 ? 5.773 1.846 9.039 1 96.5 131 ARG B N 1
ATOM 3637 C CA . ARG B 1 131 ? 5.195 2.93 8.25 1 96.5 131 ARG B CA 1
ATOM 3638 C C . ARG B 1 131 ? 5.855 3.018 6.879 1 96.5 131 ARG B C 1
ATOM 3640 O O . ARG B 1 131 ? 7.07 2.846 6.754 1 96.5 131 ARG B O 1
ATOM 3647 N N . VAL B 1 132 ? 5.062 3.162 5.871 1 96.94 132 VAL B N 1
ATOM 3648 C CA . VAL B 1 132 ? 5.531 3.32 4.5 1 96.94 132 VAL B CA 1
ATOM 3649 C C . VAL B 1 132 ? 5.129 4.695 3.971 1 96.94 132 VAL B C 1
ATOM 3651 O O . VAL B 1 132 ? 3.939 4.984 3.811 1 96.94 132 VAL B O 1
ATOM 3654 N N . ASP B 1 133 ? 6.102 5.508 3.648 1 96.94 133 ASP B N 1
ATOM 3655 C CA . ASP B 1 133 ? 5.855 6.863 3.164 1 96.94 133 ASP B CA 1
ATOM 3656 C C . ASP B 1 133 ? 6.066 6.957 1.654 1 96.94 133 ASP B C 1
ATOM 3658 O O . ASP B 1 133 ? 7.129 6.594 1.147 1 96.94 133 ASP B O 1
ATOM 3662 N N . GLN B 1 134 ? 5.051 7.344 1 1 96.06 134 GLN B N 1
ATOM 3663 C CA . GLN B 1 134 ? 5.141 7.738 -0.402 1 96.06 134 GLN B CA 1
ATOM 3664 C C . GLN B 1 134 ? 5.027 9.25 -0.556 1 96.06 134 GLN B C 1
ATOM 3666 O O . GLN B 1 134 ? 3.955 9.82 -0.353 1 96.06 134 GLN B O 1
ATOM 3671 N N . GLU B 1 135 ? 6.207 9.828 -1.01 1 96.56 135 GLU B N 1
ATOM 3672 C CA . GLU B 1 135 ? 6.156 11.289 -1.057 1 96.56 135 GLU B CA 1
ATOM 3673 C C . GLU B 1 135 ? 7.266 11.852 -1.941 1 96.56 135 GLU B C 1
ATOM 3675 O O . GLU B 1 135 ? 8.227 11.148 -2.254 1 96.56 135 GLU B O 1
ATOM 3680 N N . ASP B 1 136 ? 7.039 12.953 -2.477 1 95.44 136 ASP B N 1
ATOM 3681 C CA . ASP B 1 136 ? 8.008 13.859 -3.074 1 95.44 136 ASP B CA 1
ATOM 3682 C C . ASP B 1 136 ? 8.062 15.188 -2.316 1 95.44 136 ASP B C 1
ATOM 3684 O O . ASP B 1 136 ? 7.133 15.992 -2.402 1 95.44 136 ASP B O 1
ATOM 3688 N N . ASP B 1 137 ? 9.148 15.375 -1.562 1 95.56 137 ASP B N 1
ATOM 3689 C CA . ASP B 1 137 ? 9.188 16.547 -0.7 1 95.56 137 ASP B CA 1
ATOM 3690 C C . ASP B 1 137 ? 10.031 17.656 -1.321 1 95.56 137 ASP B C 1
ATOM 3692 O O . ASP B 1 137 ? 10.43 18.609 -0.634 1 95.56 137 ASP B O 1
ATOM 3696 N N . ARG B 1 138 ? 10.375 17.578 -2.652 1 95.62 138 ARG B N 1
ATOM 3697 C CA . ARG B 1 138 ? 11.094 18.641 -3.35 1 95.62 138 ARG B CA 1
ATOM 3698 C C . ARG B 1 138 ? 10.289 19.938 -3.348 1 95.62 138 ARG B C 1
ATOM 3700 O O . ARG B 1 138 ? 9.062 19.922 -3.305 1 95.62 138 ARG B O 1
ATOM 3707 N N . VAL B 1 139 ? 10.945 21.031 -3.391 1 97 139 VAL B N 1
ATOM 3708 C CA . VAL B 1 139 ? 10.281 22.328 -3.52 1 97 139 VAL B CA 1
ATOM 3709 C C . VAL B 1 139 ? 9.5 22.391 -4.828 1 97 139 VAL B C 1
ATOM 3711 O O . VAL B 1 139 ? 9.867 21.734 -5.805 1 97 139 VAL B O 1
ATOM 3714 N N . THR B 1 140 ? 8.484 23.141 -4.844 1 97.5 140 THR B N 1
ATOM 3715 C CA . THR B 1 140 ? 7.645 23.266 -6.027 1 97.5 140 THR B CA 1
ATOM 3716 C C . THR B 1 140 ? 8.461 23.766 -7.219 1 97.5 140 THR B C 1
ATOM 3718 O O . THR B 1 140 ? 9.336 24.625 -7.07 1 97.5 140 THR B O 1
ATOM 3721 N N . ASN B 1 141 ? 8.203 23.203 -8.406 1 97.62 141 ASN B N 1
ATOM 3722 C CA . ASN B 1 141 ? 8.766 23.766 -9.625 1 97.62 141 ASN B CA 1
ATOM 3723 C C . ASN B 1 141 ? 7.984 25 -10.094 1 97.62 141 ASN B C 1
ATOM 3725 O O . ASN B 1 141 ? 7.008 25.391 -9.453 1 97.62 141 ASN B O 1
ATOM 3729 N N . THR B 1 142 ? 8.43 25.578 -11.172 1 97.81 142 THR B N 1
ATOM 3730 C CA . THR B 1 142 ? 7.875 26.844 -11.656 1 97.81 142 THR B CA 1
ATOM 3731 C C . THR B 1 142 ? 6.395 26.688 -11.992 1 97.81 142 THR B C 1
ATOM 3733 O O . THR B 1 142 ? 5.582 27.547 -11.648 1 97.81 142 THR B O 1
ATOM 3736 N N . ALA B 1 143 ? 6.043 25.609 -12.594 1 97.94 143 ALA B N 1
ATOM 3737 C CA . ALA B 1 143 ? 4.66 25.375 -13 1 97.94 143 ALA B CA 1
ATOM 3738 C C . ALA B 1 143 ? 3.758 25.172 -11.789 1 97.94 143 ALA B C 1
ATOM 3740 O O . ALA B 1 143 ? 2.658 25.719 -11.727 1 97.94 143 ALA B O 1
ATOM 3741 N N . GLU B 1 144 ? 4.18 24.375 -10.891 1 98.31 144 GLU B N 1
ATOM 3742 C CA . GLU B 1 144 ? 3.439 24.125 -9.656 1 98.31 144 GLU B CA 1
ATOM 3743 C C . GLU B 1 144 ? 3.209 25.406 -8.875 1 98.31 144 GLU B C 1
ATOM 3745 O O . GLU B 1 144 ? 2.098 25.672 -8.406 1 98.31 144 GLU B O 1
ATOM 3750 N N . LEU B 1 145 ? 4.285 26.188 -8.75 1 98.5 145 LEU B N 1
ATOM 3751 C CA . LEU B 1 145 ? 4.219 27.438 -8.008 1 98.5 145 LEU B CA 1
ATOM 3752 C C . LEU B 1 145 ? 3.219 28.406 -8.641 1 98.5 145 LEU B C 1
ATOM 3754 O O . LEU B 1 145 ? 2.43 29.031 -7.941 1 98.5 145 LEU B O 1
ATOM 3758 N N . ALA B 1 146 ? 3.262 28.484 -9.922 1 98.5 146 ALA B N 1
ATOM 3759 C CA . ALA B 1 146 ? 2.352 29.375 -10.648 1 98.5 146 ALA B CA 1
ATOM 3760 C C . ALA B 1 146 ? 0.899 28.953 -10.43 1 98.5 146 ALA B C 1
ATOM 3762 O O . ALA B 1 146 ? 0.029 29.812 -10.234 1 98.5 146 ALA B O 1
ATOM 3763 N N . LEU B 1 147 ? 0.656 27.719 -10.469 1 98.38 147 LEU B N 1
ATOM 3764 C CA . LEU B 1 147 ? -0.696 27.203 -10.266 1 98.38 147 LEU B CA 1
ATOM 3765 C C . LEU B 1 147 ? -1.17 27.453 -8.844 1 98.38 147 LEU B C 1
ATOM 3767 O O . LEU B 1 147 ? -2.322 27.844 -8.625 1 98.38 147 LEU B O 1
ATOM 3771 N N . LEU B 1 148 ? -0.299 27.266 -7.91 1 98.56 148 LEU B N 1
ATOM 3772 C CA . LEU B 1 148 ? -0.633 27.531 -6.516 1 98.56 148 LEU B CA 1
ATOM 3773 C C . LEU B 1 148 ? -0.962 29 -6.301 1 98.56 148 LEU B C 1
ATOM 3775 O O . LEU B 1 148 ? -1.948 29.328 -5.641 1 98.56 148 LEU B O 1
ATOM 3779 N N . LYS B 1 149 ? -0.138 29.828 -6.844 1 98.75 149 LYS B N 1
ATOM 3780 C CA . LYS B 1 149 ? -0.378 31.266 -6.727 1 98.75 149 LYS B CA 1
ATOM 3781 C C . LYS B 1 149 ? -1.734 31.641 -7.312 1 98.75 149 LYS B C 1
ATOM 3783 O O . LYS B 1 149 ? -2.469 32.438 -6.727 1 98.75 149 LYS B O 1
ATOM 3788 N N . THR B 1 150 ? -2.033 31.062 -8.414 1 98.75 150 THR B N 1
ATOM 3789 C CA . THR B 1 150 ? -3.305 31.344 -9.07 1 98.75 150 THR B CA 1
ATOM 3790 C C . THR B 1 150 ? -4.477 30.938 -8.18 1 98.75 150 THR B C 1
ATOM 3792 O O . THR B 1 150 ? -5.438 31.703 -8.031 1 98.75 150 THR B O 1
ATOM 3795 N N . ARG B 1 151 ? -4.41 29.781 -7.613 1 98.62 151 ARG B N 1
ATOM 3796 C CA . ARG B 1 151 ? -5.465 29.328 -6.719 1 98.62 151 ARG B CA 1
ATOM 3797 C C . ARG B 1 151 ? -5.578 30.219 -5.492 1 98.62 151 ARG B C 1
ATOM 3799 O O . ARG B 1 151 ? -6.68 30.609 -5.094 1 98.62 151 ARG B O 1
ATOM 3806 N N . ILE B 1 152 ? -4.461 30.547 -4.926 1 98.75 152 ILE B N 1
ATOM 3807 C CA . ILE B 1 152 ? -4.418 31.375 -3.725 1 98.75 152 ILE B CA 1
ATOM 3808 C C . ILE B 1 152 ? -5.016 32.75 -4.023 1 98.75 152 ILE B C 1
ATOM 3810 O O . ILE B 1 152 ? -5.824 33.25 -3.248 1 98.75 152 ILE B O 1
ATOM 3814 N N . ASP B 1 153 ? -4.68 33.312 -5.137 1 98.62 153 ASP B N 1
ATOM 3815 C CA . ASP B 1 153 ? -5.172 34.625 -5.531 1 98.62 153 ASP B CA 1
ATOM 3816 C C . ASP B 1 153 ? -6.691 34.625 -5.66 1 98.62 153 ASP B C 1
ATOM 3818 O O . ASP B 1 153 ? -7.344 35.625 -5.375 1 98.62 153 ASP B O 1
ATOM 3822 N N . SER B 1 154 ? -7.184 33.531 -6.047 1 98.31 154 SER B N 1
ATOM 3823 C CA . SER B 1 154 ? -8.625 33.438 -6.246 1 98.31 154 SER B CA 1
ATOM 3824 C C . SER B 1 154 ? -9.367 33.344 -4.914 1 98.31 154 SER B C 1
ATOM 3826 O O . SER B 1 154 ? -10.578 33.562 -4.852 1 98.31 154 SER B O 1
ATOM 3828 N N . LEU B 1 155 ? -8.664 33.062 -3.844 1 98.5 155 LEU B N 1
ATOM 3829 C CA . LEU B 1 155 ? -9.32 32.75 -2.582 1 98.5 155 LEU B CA 1
ATOM 3830 C C . LEU B 1 155 ? -8.945 33.75 -1.503 1 98.5 155 LEU B C 1
ATOM 3832 O O . LEU B 1 155 ? -9.703 33.969 -0.548 1 98.5 155 LEU B O 1
ATOM 3836 N N . ILE B 1 156 ? -7.836 34.406 -1.672 1 98.5 156 ILE B N 1
ATOM 3837 C CA . ILE B 1 156 ? -7.191 35.125 -0.578 1 98.5 156 ILE B CA 1
ATOM 3838 C C . ILE B 1 156 ? -8.062 36.312 -0.152 1 98.5 156 ILE B C 1
ATOM 3840 O O . ILE B 1 156 ? -8.117 36.656 1.031 1 98.5 156 ILE B O 1
ATOM 3844 N N . ASP B 1 157 ? -8.836 36.875 -1.031 1 97.62 157 ASP B N 1
ATOM 3845 C CA . ASP B 1 157 ? -9.633 38.062 -0.735 1 97.62 157 ASP B CA 1
ATOM 3846 C C . ASP B 1 157 ? -10.828 37.688 0.142 1 97.62 157 ASP B C 1
ATOM 3848 O O . ASP B 1 157 ? -11.438 38.594 0.753 1 97.62 157 ASP B O 1
ATOM 3852 N N . LYS B 1 158 ? -11.133 36.469 0.17 1 97.62 158 LYS B N 1
ATOM 3853 C CA . LYS B 1 158 ? -12.281 36 0.947 1 97.62 158 LYS B CA 1
ATOM 3854 C C . LYS B 1 158 ? -11.875 35.656 2.379 1 97.62 158 LYS B C 1
ATOM 3856 O O . LY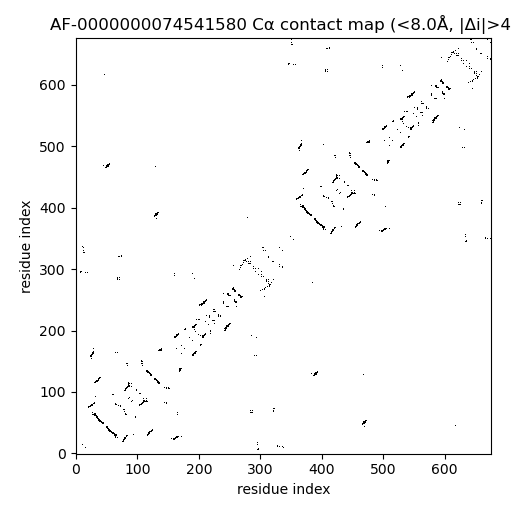S B 1 158 ? -12.734 35.5 3.252 1 97.62 158 LYS B O 1
ATOM 3861 N N . ALA B 1 159 ? -10.641 35.656 2.684 1 98.69 159 ALA B N 1
ATOM 3862 C CA . ALA B 1 159 ? -10.156 35.062 3.926 1 98.69 159 ALA B CA 1
ATOM 3863 C C . ALA B 1 159 ? -10.039 36.125 5.027 1 98.69 159 ALA B C 1
ATOM 3865 O O . ALA B 1 159 ? -9.609 37.25 4.773 1 98.69 159 ALA B O 1
ATOM 3866 N N . GLN B 1 160 ? -10.445 35.719 6.184 1 98.62 160 GLN B N 1
ATOM 3867 C CA . GLN B 1 160 ? -10.258 36.594 7.348 1 98.62 160 GLN B CA 1
ATOM 3868 C C . GLN B 1 160 ? -8.953 36.281 8.07 1 98.62 160 GLN B C 1
ATOM 3870 O O . GLN B 1 160 ? -8.484 37.062 8.898 1 98.62 160 GLN B O 1
ATOM 3875 N N . VAL B 1 161 ? -8.391 35.156 7.766 1 98.81 161 VAL B N 1
ATOM 3876 C CA . VAL B 1 161 ? -7.102 34.719 8.305 1 98.81 161 VAL B CA 1
ATOM 3877 C C . VAL B 1 161 ? -6.461 33.719 7.375 1 98.81 161 VAL B C 1
ATOM 3879 O O . VAL B 1 161 ? -7.156 33 6.637 1 98.81 161 VAL B O 1
ATOM 3882 N N . ILE B 1 162 ? -5.113 33.656 7.352 1 98.94 162 ILE B N 1
ATOM 3883 C CA . ILE B 1 162 ? -4.355 32.688 6.555 1 98.94 162 ILE B CA 1
ATOM 3884 C C . ILE B 1 162 ? -3.5 31.828 7.469 1 98.94 162 ILE B C 1
ATOM 3886 O O . ILE B 1 162 ? -2.816 32.344 8.359 1 98.94 162 ILE B O 1
ATOM 3890 N N . ILE B 1 163 ? -3.607 30.547 7.293 1 98.94 163 ILE B N 1
ATOM 3891 C CA . ILE B 1 163 ? -2.764 29.594 8.008 1 98.94 163 ILE B CA 1
ATOM 3892 C C . ILE B 1 163 ? -1.722 29 7.062 1 98.94 163 ILE B C 1
ATOM 3894 O O . ILE B 1 163 ? -2.066 28.484 6.004 1 98.94 163 ILE B O 1
ATOM 3898 N N . PHE B 1 164 ? -0.46 29.156 7.395 1 98.94 164 PHE B N 1
ATOM 3899 C CA . PHE B 1 164 ? 0.592 28.344 6.785 1 98.94 164 PHE B CA 1
ATOM 3900 C C . PHE B 1 164 ? 0.795 27.047 7.551 1 98.94 164 PHE B C 1
ATOM 3902 O O . PHE B 1 164 ? 1.222 27.062 8.703 1 98.94 164 PHE B O 1
ATOM 3909 N N . GLU B 1 165 ? 0.466 25.984 6.957 1 98.81 165 GLU B N 1
ATOM 3910 C CA . GLU B 1 165 ? 0.657 24.672 7.574 1 98.81 165 GLU B CA 1
ATOM 3911 C C . GLU B 1 165 ? 1.809 23.922 6.918 1 98.81 165 GLU B C 1
ATOM 3913 O O . GLU B 1 165 ? 1.614 23.234 5.918 1 98.81 165 GLU B O 1
ATOM 3918 N N . ASP B 1 166 ? 2.941 23.953 7.57 1 98.44 166 ASP B N 1
ATOM 3919 C CA . ASP B 1 166 ? 4.188 23.453 7 1 98.44 166 ASP B CA 1
ATOM 3920 C C . ASP B 1 166 ? 4.547 22.094 7.582 1 98.44 166 ASP B C 1
ATOM 3922 O O . ASP B 1 166 ? 4.727 21.953 8.797 1 98.44 166 ASP B O 1
ATOM 3926 N N . TYR B 1 167 ? 4.652 21.094 6.75 1 97.19 167 TYR B N 1
ATOM 3927 C CA . TYR B 1 167 ? 5.117 19.781 7.152 1 97.19 167 TYR B CA 1
ATOM 3928 C C . TYR B 1 167 ? 6.41 19.406 6.434 1 97.19 167 TYR B C 1
ATOM 3930 O O . TYR B 1 167 ? 6.809 18.234 6.418 1 97.19 167 TYR B O 1
ATOM 3938 N N . ASP B 1 168 ? 6.992 20.359 5.758 1 96.75 168 ASP B N 1
ATOM 3939 C CA . ASP B 1 168 ? 8.258 20.188 5.051 1 96.75 168 ASP B CA 1
ATOM 3940 C C . ASP B 1 168 ? 8.109 19.188 3.902 1 96.75 168 ASP B C 1
ATOM 3942 O O . ASP B 1 168 ? 8.961 18.328 3.709 1 96.75 168 ASP B O 1
ATOM 3946 N N . LYS B 1 169 ? 6.98 19.312 3.146 1 97.25 169 LYS B N 1
ATOM 3947 C CA . LYS B 1 169 ? 6.762 18.391 2.033 1 97.25 169 LYS B CA 1
ATOM 3948 C C . LYS B 1 169 ? 6.828 19.125 0.695 1 97.25 169 LYS B C 1
ATOM 3950 O O . LYS B 1 169 ? 6.48 18.562 -0.344 1 97.25 169 LYS B O 1
ATOM 3955 N N . GLY B 1 170 ? 7.199 20.391 0.724 1 97.19 170 GLY B N 1
ATOM 3956 C CA . GLY B 1 170 ? 7.621 21.031 -0.508 1 97.19 170 GLY B CA 1
ATOM 3957 C C . GLY B 1 170 ? 6.641 22.094 -0.994 1 97.19 170 GLY B C 1
ATOM 3958 O O . GLY B 1 170 ? 6.988 22.938 -1.825 1 97.19 170 GLY B O 1
ATOM 3959 N N . VAL B 1 171 ? 5.426 22.125 -0.487 1 98.25 171 VAL B N 1
ATOM 3960 C CA . VAL B 1 171 ? 4.414 23.062 -0.972 1 98.25 171 VAL B CA 1
ATOM 3961 C C . VAL B 1 171 ? 4.816 24.484 -0.613 1 98.25 171 VAL B C 1
ATOM 3963 O O . VAL B 1 171 ? 4.703 25.391 -1.438 1 98.25 171 VAL B O 1
ATOM 3966 N N . LEU B 1 172 ? 5.219 24.688 0.616 1 98.5 172 LEU B N 1
ATOM 3967 C CA . LEU B 1 172 ? 5.629 26.016 1.084 1 98.5 172 LEU B CA 1
ATOM 3968 C C . LEU B 1 172 ? 7.102 26.266 0.782 1 98.5 172 LEU B C 1
ATOM 3970 O O . LEU B 1 172 ? 7.973 25.562 1.309 1 98.5 172 LEU B O 1
ATOM 3974 N N . SER B 1 173 ? 7.32 27.156 -0.138 1 97.69 173 SER B N 1
ATOM 3975 C CA . SER B 1 173 ? 8.656 27.625 -0.486 1 97.69 173 SER B CA 1
ATOM 3976 C C . SER B 1 173 ? 8.891 29.047 -0.013 1 97.69 173 SER B C 1
ATOM 3978 O O . SER B 1 173 ? 7.934 29.781 0.282 1 97.69 173 SER B O 1
ATOM 3980 N N . GLU B 1 174 ? 10.141 29.375 0.001 1 97.75 174 GLU B N 1
ATOM 3981 C CA . GLU B 1 174 ? 10.484 30.75 0.36 1 97.75 174 GLU B CA 1
ATOM 3982 C C . GLU B 1 174 ? 9.719 31.75 -0.496 1 97.75 174 GLU B C 1
ATOM 3984 O O . GLU B 1 174 ? 9.164 32.719 0.024 1 97.75 174 GLU B O 1
ATOM 3989 N N . GLU B 1 175 ? 9.648 31.5 -1.752 1 98.19 175 GLU B N 1
ATOM 3990 C CA . GLU B 1 175 ? 8.984 32.406 -2.689 1 98.19 175 GLU B CA 1
ATOM 3991 C C . GLU B 1 175 ? 7.484 32.469 -2.42 1 98.19 175 GLU B C 1
ATOM 3993 O O . GLU B 1 175 ? 6.898 33.531 -2.396 1 98.19 175 GLU B O 1
ATOM 3998 N N . LEU B 1 176 ? 6.875 31.344 -2.236 1 98.69 176 LEU B N 1
ATOM 3999 C CA . LEU B 1 176 ? 5.438 31.328 -2.004 1 98.69 176 LEU B CA 1
ATOM 4000 C C . LEU B 1 176 ? 5.086 32 -0.683 1 98.69 176 LEU B C 1
ATOM 4002 O O . LEU B 1 176 ? 4.105 32.75 -0.602 1 98.69 176 LEU B O 1
ATOM 4006 N N . ILE B 1 177 ? 5.863 31.719 0.328 1 98.75 177 ILE B N 1
ATOM 4007 C CA . ILE B 1 177 ? 5.656 32.281 1.651 1 98.75 177 ILE B CA 1
ATOM 4008 C C . ILE B 1 177 ? 5.695 33.812 1.562 1 98.75 177 ILE B C 1
ATOM 4010 O O . ILE B 1 177 ? 4.785 34.5 2.035 1 98.75 177 ILE B O 1
ATOM 4014 N N . ALA B 1 178 ? 6.715 34.312 0.931 1 98.62 178 ALA B N 1
ATOM 4015 C CA . ALA B 1 178 ? 6.859 35.75 0.782 1 98.62 178 ALA B CA 1
ATOM 4016 C C . ALA B 1 178 ? 5.699 36.344 -0.016 1 98.62 178 ALA B C 1
ATOM 4018 O O . ALA B 1 178 ? 5.156 37.406 0.349 1 98.62 178 ALA B O 1
ATOM 4019 N N . TYR B 1 179 ? 5.32 35.688 -1.064 1 98.69 179 TYR B N 1
ATOM 4020 C CA . TYR B 1 179 ? 4.242 36.125 -1.938 1 98.69 179 TYR B CA 1
ATOM 4021 C C . TYR B 1 179 ? 2.938 36.281 -1.162 1 98.69 179 TYR B C 1
ATOM 4023 O O . TYR B 1 179 ? 2.271 37.312 -1.25 1 98.69 179 TYR B O 1
ATOM 4031 N N . VAL B 1 180 ? 2.623 35.312 -0.374 1 98.88 180 VAL B N 1
ATOM 4032 C CA . VAL B 1 180 ? 1.366 35.281 0.366 1 98.88 180 VAL B CA 1
ATOM 4033 C C . VAL B 1 180 ? 1.418 36.281 1.521 1 98.88 180 VAL B C 1
ATOM 4035 O O . VAL B 1 180 ? 0.45 37 1.767 1 98.88 180 VAL B O 1
ATOM 4038 N N . THR B 1 181 ? 2.541 36.312 2.221 1 98.62 181 THR B N 1
ATOM 4039 C CA . THR B 1 181 ? 2.678 37.188 3.369 1 98.62 181 THR B CA 1
ATOM 4040 C C . THR B 1 181 ? 2.574 38.656 2.939 1 98.62 181 THR B C 1
ATOM 4042 O O . THR B 1 181 ? 1.928 39.469 3.611 1 98.62 181 THR B O 1
ATOM 4045 N N . ASP B 1 182 ? 3.188 38.969 1.833 1 98.31 182 ASP B N 1
ATOM 4046 C CA . ASP B 1 182 ? 3.127 40.312 1.311 1 98.31 182 ASP B CA 1
ATOM 4047 C C . ASP B 1 182 ? 1.691 40.719 0.977 1 98.31 182 ASP B C 1
ATOM 4049 O O . ASP B 1 182 ? 1.244 41.812 1.335 1 98.31 182 ASP B O 1
ATOM 4053 N N . LYS B 1 183 ? 1.019 39.906 0.335 1 98.31 183 LYS B N 1
ATOM 4054 C CA . LYS B 1 183 ? -0.369 40.156 -0.032 1 98.31 183 LYS B CA 1
ATOM 4055 C C . LYS B 1 183 ? -1.252 40.281 1.206 1 98.31 183 LYS B C 1
ATOM 4057 O O . LYS B 1 183 ? -2.109 41.156 1.279 1 98.31 183 LYS B O 1
ATOM 4062 N N . ALA B 1 184 ? -1.077 39.406 2.082 1 98.5 184 ALA B N 1
ATOM 4063 C CA . ALA B 1 184 ? -1.852 39.406 3.32 1 98.5 184 ALA B CA 1
ATOM 4064 C C . ALA B 1 184 ? -1.648 40.688 4.086 1 98.5 184 ALA B C 1
ATOM 4066 O O . ALA B 1 184 ? -2.615 41.344 4.523 1 98.5 184 ALA B O 1
ATOM 4067 N N . ASN B 1 185 ? -0.425 41.094 4.234 1 97.75 185 ASN B N 1
ATOM 4068 C CA . ASN B 1 185 ? -0.098 42.312 4.961 1 97.75 185 ASN B CA 1
ATOM 4069 C C . ASN B 1 185 ? -0.682 43.562 4.27 1 97.75 185 ASN B C 1
ATOM 4071 O O . ASN B 1 185 ? -1.172 44.469 4.938 1 97.75 185 ASN B O 1
ATOM 4075 N N . ALA B 1 186 ? -0.63 43.5 2.984 1 97.38 186 ALA B N 1
ATOM 4076 C CA . ALA B 1 186 ? -1.184 44.625 2.215 1 97.38 186 ALA B CA 1
ATOM 4077 C C . ALA B 1 186 ? -2.689 44.75 2.438 1 97.38 186 ALA B C 1
ATOM 4079 O O . ALA B 1 186 ? -3.24 45.844 2.387 1 97.38 186 ALA B O 1
ATOM 4080 N N . GLN B 1 187 ? -3.291 43.656 2.738 1 96.94 187 GLN B N 1
ATOM 4081 C CA . GLN B 1 187 ? -4.742 43.625 2.887 1 96.94 187 GLN B CA 1
ATOM 4082 C C . GLN B 1 187 ? -5.145 43.625 4.359 1 96.94 187 GLN B C 1
ATOM 4084 O O . GLN B 1 187 ? -6.336 43.625 4.68 1 96.94 187 GLN B O 1
ATOM 4089 N N . GLY B 1 188 ? -4.199 43.562 5.227 1 96.44 188 GLY B N 1
ATOM 4090 C CA . GLY B 1 188 ? -4.469 43.531 6.652 1 96.44 188 GLY B CA 1
ATOM 4091 C C . GLY B 1 188 ? -5.016 42.188 7.121 1 96.44 188 GLY B C 1
ATOM 4092 O O . GLY B 1 188 ? -5.75 42.125 8.109 1 96.44 188 GLY B O 1
ATOM 4093 N N . ILE B 1 189 ? -4.742 41.125 6.402 1 98.06 189 ILE B N 1
ATOM 4094 C CA . ILE B 1 189 ? -5.176 39.781 6.773 1 98.06 189 ILE B CA 1
ATOM 4095 C C . ILE B 1 189 ? -4.117 39.125 7.656 1 98.06 189 ILE B C 1
ATOM 4097 O O . ILE B 1 189 ? -2.963 39 7.25 1 98.06 189 ILE B O 1
ATOM 4101 N N . PRO B 1 190 ? -4.477 38.75 8.859 1 98.5 190 PRO B N 1
ATOM 4102 C CA . PRO B 1 190 ? -3.477 38.094 9.711 1 98.5 190 PRO B CA 1
ATOM 4103 C C . PRO B 1 190 ? -3.016 36.75 9.148 1 98.5 190 PRO B C 1
ATOM 4105 O O . PRO B 1 190 ? -3.824 36 8.602 1 98.5 190 PRO B O 1
ATOM 4108 N N . THR B 1 191 ? -1.707 36.469 9.305 1 98.81 191 THR B N 1
ATOM 4109 C CA . THR B 1 191 ? -1.107 35.188 8.945 1 98.81 191 THR B CA 1
ATOM 4110 C C . THR B 1 191 ? -0.627 34.438 10.18 1 98.81 191 THR B C 1
ATOM 4112 O O . THR B 1 191 ? 0.037 35.031 11.047 1 98.81 191 THR B O 1
ATOM 4115 N N . VAL B 1 192 ? -1.052 33.188 10.289 1 98.81 192 VAL B N 1
ATOM 4116 C CA . VAL B 1 192 ? -0.675 32.312 11.383 1 98.81 192 VAL B CA 1
ATOM 4117 C C . VAL B 1 192 ? 0.137 31.125 10.836 1 98.81 192 VAL B C 1
ATOM 4119 O O . VAL B 1 192 ? -0.227 30.531 9.82 1 98.81 192 VAL B O 1
ATOM 4122 N N . VAL B 1 193 ? 1.257 30.75 11.547 1 98.88 193 VAL B N 1
ATOM 4123 C CA . VAL B 1 193 ? 2.225 29.844 10.945 1 98.88 193 VAL B CA 1
ATOM 4124 C C . VAL B 1 193 ? 2.447 28.641 11.867 1 98.88 193 VAL B C 1
ATOM 4126 O O . VAL B 1 193 ? 2.742 28.812 13.047 1 98.88 193 VAL B O 1
ATOM 4129 N N . ASP B 1 194 ? 2.203 27.516 11.375 1 98.75 194 ASP B N 1
ATOM 4130 C CA . ASP B 1 194 ? 2.713 26.266 11.938 1 98.75 194 ASP B CA 1
ATOM 4131 C C . ASP B 1 194 ? 3.951 25.781 11.18 1 98.75 194 ASP B C 1
ATOM 4133 O O . ASP B 1 194 ? 3.838 25.109 10.156 1 98.75 194 ASP B O 1
ATOM 4137 N N . PRO B 1 195 ? 5.113 26.047 11.68 1 98.31 195 PRO B N 1
ATOM 4138 C CA . PRO B 1 195 ? 6.348 25.906 10.898 1 98.31 195 PRO B CA 1
ATOM 4139 C C . PRO B 1 195 ? 6.957 24.516 11 1 98.31 195 PRO B C 1
ATOM 4141 O O . PRO B 1 195 ? 6.523 23.703 11.828 1 98.31 195 PRO B O 1
ATOM 4144 N N . LYS B 1 196 ? 7.871 24.281 10.195 1 97.12 196 LYS B N 1
ATOM 4145 C CA . LYS B 1 196 ? 8.812 23.172 10.242 1 97.12 196 LYS B CA 1
ATOM 4146 C C . LYS B 1 196 ? 10.242 23.641 9.969 1 97.12 196 LYS B C 1
ATOM 4148 O O . LYS B 1 196 ? 10.492 24.844 9.875 1 97.12 196 LYS B O 1
ATOM 4153 N N . LYS B 1 197 ? 11.117 22.781 9.852 1 94.56 197 LYS B N 1
ATOM 4154 C CA . LYS B 1 197 ? 12.547 23.078 9.891 1 94.56 197 LYS B CA 1
ATOM 4155 C C . LYS B 1 197 ? 12.984 23.875 8.664 1 94.56 197 LYS B C 1
ATOM 4157 O O . LYS B 1 197 ? 13.586 24.938 8.797 1 94.56 197 LYS B O 1
ATOM 4162 N N . ARG B 1 198 ? 12.617 23.531 7.473 1 94.81 198 ARG B N 1
ATOM 4163 C CA . ARG B 1 198 ? 13.195 24.016 6.223 1 94.81 198 ARG B CA 1
ATOM 4164 C C . ARG B 1 198 ? 12.922 25.516 6.039 1 94.81 198 ARG B C 1
ATOM 4166 O O . ARG B 1 198 ? 13.805 26.266 5.633 1 94.81 198 ARG B O 1
ATOM 4173 N N . ASN B 1 199 ? 11.703 25.875 6.359 1 97.56 199 ASN B N 1
ATOM 4174 C CA . ASN B 1 199 ? 11.297 27.25 6.098 1 97.56 199 ASN B CA 1
ATOM 4175 C C . ASN B 1 199 ? 11.18 28.062 7.387 1 97.56 199 ASN B C 1
ATOM 4177 O O . ASN B 1 199 ? 10.617 29.156 7.391 1 97.56 199 ASN B O 1
ATOM 4181 N N . PHE B 1 200 ? 11.758 27.609 8.383 1 98.31 200 PHE B N 1
ATOM 4182 C CA . PHE B 1 200 ? 11.492 28.125 9.727 1 98.31 200 PHE B CA 1
ATOM 4183 C C . PHE B 1 200 ? 11.727 29.625 9.789 1 98.31 200 PHE B C 1
ATOM 4185 O O . PHE B 1 200 ? 10.922 30.359 10.367 1 98.31 200 PHE B O 1
ATOM 4192 N N . LEU B 1 201 ? 12.742 30.109 9.211 1 98 201 LEU B N 1
ATOM 4193 C CA . LEU B 1 201 ? 13.102 31.531 9.32 1 98 201 LEU B CA 1
ATOM 4194 C C . LEU B 1 201 ? 12.617 32.312 8.109 1 98 201 LEU B C 1
ATOM 4196 O O . LEU B 1 201 ? 12.945 33.5 7.953 1 98 201 LEU B O 1
ATOM 4200 N N . GLN B 1 202 ? 11.773 31.703 7.273 1 98.25 202 GLN B N 1
ATOM 4201 C CA . GLN B 1 202 ? 11.32 32.375 6.055 1 98.25 202 GLN B CA 1
ATOM 4202 C C . GLN B 1 202 ? 9.984 33.094 6.281 1 98.25 202 GLN B C 1
ATOM 4204 O O . GLN B 1 202 ? 9.555 33.875 5.453 1 98.25 202 GLN B O 1
ATOM 4209 N N . TYR B 1 203 ? 9.383 32.844 7.348 1 98.56 203 TYR B N 1
ATOM 4210 C CA . TYR B 1 203 ? 8.062 33.375 7.621 1 98.56 203 TYR B CA 1
ATOM 4211 C C . TYR B 1 203 ? 8.164 34.781 8.227 1 98.56 203 TYR B C 1
ATOM 4213 O O . TYR B 1 203 ? 7.617 35.031 9.297 1 98.56 203 TYR B O 1
ATOM 4221 N N . LYS B 1 204 ? 8.641 35.688 7.484 1 98.19 204 LYS B N 1
ATOM 4222 C CA . LYS B 1 204 ? 8.859 37.062 7.938 1 98.19 204 LYS B CA 1
ATOM 4223 C C . LYS B 1 204 ? 7.547 37.844 7.957 1 98.19 204 LYS B C 1
ATOM 4225 O O . LYS B 1 204 ? 6.684 37.625 7.098 1 98.19 204 LYS B O 1
ATOM 4230 N N . ASN B 1 205 ? 7.418 38.75 8.922 1 98.06 205 ASN B N 1
ATOM 4231 C CA . ASN B 1 205 ? 6.316 39.688 9.008 1 98.06 205 ASN B CA 1
ATOM 4232 C C . ASN B 1 205 ? 4.973 38.969 9.164 1 98.06 205 ASN B C 1
ATOM 4234 O O . ASN B 1 205 ? 3.965 39.438 8.625 1 98.06 205 ASN B O 1
ATOM 4238 N N . CYS B 1 206 ? 4.996 37.812 9.812 1 98.38 206 CYS B N 1
ATOM 4239 C CA . CYS B 1 206 ? 3.74 37.094 10.062 1 98.38 206 CYS B CA 1
ATOM 4240 C C . CYS B 1 206 ? 3.086 37.594 11.344 1 98.38 206 CYS B C 1
ATOM 4242 O O . CYS B 1 206 ? 3.729 38.281 12.156 1 98.38 206 CYS B O 1
ATOM 4244 N N . SER B 1 207 ? 1.785 37.375 11.492 1 98.25 207 SER B N 1
ATOM 4245 C CA . SER B 1 207 ? 1.035 37.844 12.648 1 98.25 207 SER B CA 1
ATOM 4246 C C . SER B 1 207 ? 1.294 36.969 13.867 1 98.25 207 SER B C 1
ATOM 4248 O O . SER B 1 207 ? 1.521 37.5 14.969 1 98.25 207 SER B O 1
ATOM 4250 N N . LEU B 1 208 ? 1.239 35.688 13.695 1 98.5 208 LEU B N 1
ATOM 4251 C CA . LEU B 1 208 ? 1.434 34.75 14.781 1 98.5 208 LEU B CA 1
ATOM 4252 C C . LEU B 1 208 ? 2.268 33.562 14.312 1 98.5 208 LEU B C 1
ATOM 4254 O O . LEU B 1 208 ? 1.949 32.906 13.305 1 98.5 208 LEU B O 1
ATOM 4258 N N . PHE B 1 209 ? 3.344 33.25 14.992 1 98.69 209 PHE B N 1
ATOM 4259 C CA . PHE B 1 209 ? 4.234 32.125 14.727 1 98.69 209 PHE B CA 1
ATOM 4260 C C . PHE B 1 209 ? 4.133 31.078 15.828 1 98.69 209 PHE B C 1
ATOM 4262 O O . PHE B 1 209 ? 4.336 31.375 17 1 98.69 209 PHE B O 1
ATOM 4269 N N . LYS B 1 210 ? 3.816 29.781 15.453 1 98.56 210 LYS B N 1
ATOM 4270 C CA . LYS B 1 210 ? 3.479 28.797 16.469 1 98.56 210 LYS B CA 1
ATOM 4271 C C . LYS B 1 210 ? 4.406 27.578 16.391 1 98.56 210 LYS B C 1
ATOM 4273 O O . LYS B 1 210 ? 3.967 26.469 16.078 1 98.56 210 LYS B O 1
ATOM 4278 N N . PRO B 1 211 ? 5.609 27.641 16.859 1 98.06 211 PRO B N 1
ATOM 4279 C CA . PRO B 1 211 ? 6.477 26.469 16.938 1 98.06 211 PRO B CA 1
ATOM 4280 C C . PRO B 1 211 ? 6.289 25.688 18.234 1 98.06 211 PRO B C 1
ATOM 4282 O O . PRO B 1 211 ? 5.691 26.188 19.188 1 98.06 211 PRO B O 1
ATOM 4285 N N . ASN B 1 212 ? 6.652 24.453 18.172 1 96.31 212 ASN B N 1
ATOM 4286 C CA . ASN B 1 212 ? 6.863 23.734 19.422 1 96.31 212 ASN B CA 1
ATOM 4287 C C . ASN B 1 212 ? 8.297 23.875 19.922 1 96.31 212 ASN B C 1
ATOM 4289 O O . ASN B 1 212 ? 9.125 24.531 19.266 1 96.31 212 ASN B O 1
ATOM 4293 N N . ARG B 1 213 ? 8.578 23.344 21.016 1 94.5 213 ARG B N 1
ATOM 4294 C CA . ARG B 1 213 ? 9.883 23.5 21.625 1 94.5 213 ARG B CA 1
ATOM 4295 C C . ARG B 1 213 ? 10.984 22.953 20.734 1 94.5 213 ARG B C 1
ATOM 4297 O O . ARG B 1 213 ? 12.039 23.578 20.562 1 94.5 213 ARG B O 1
ATOM 4304 N N . LYS B 1 214 ? 10.789 21.812 20.25 1 93.94 214 LYS B N 1
ATOM 4305 C CA . LYS B 1 214 ? 11.781 21.172 19.375 1 93.94 214 LYS B CA 1
ATOM 4306 C C . LYS B 1 214 ? 12.031 21.984 18.125 1 93.94 214 LYS B C 1
ATOM 4308 O O . LYS B 1 214 ? 13.18 22.172 17.719 1 93.94 214 LYS B O 1
ATOM 4313 N N . GLU B 1 215 ? 10.984 22.422 17.516 1 96.31 215 GLU B N 1
ATOM 4314 C CA . GLU B 1 215 ? 11.078 23.25 16.312 1 96.31 215 GLU B CA 1
ATOM 4315 C C . GLU B 1 215 ? 11.812 24.547 16.594 1 96.31 215 GLU B C 1
ATOM 4317 O O . GLU B 1 215 ? 12.602 25.016 15.766 1 96.31 215 GLU B O 1
ATOM 4322 N N . LEU B 1 216 ? 11.508 25.078 17.703 1 96.38 216 LEU B N 1
ATOM 4323 C CA . LEU B 1 216 ? 12.18 26.312 18.094 1 96.38 216 LEU B CA 1
ATOM 4324 C C . LEU B 1 216 ? 13.68 26.094 18.234 1 96.38 216 LEU B C 1
ATOM 4326 O O . LEU B 1 216 ? 14.484 26.875 17.719 1 96.38 216 LEU B O 1
ATOM 4330 N N . LYS B 1 217 ? 14.031 25.047 18.922 1 95 217 LYS B N 1
ATOM 4331 C CA . LYS B 1 217 ? 15.438 24.719 19.141 1 95 217 LYS B CA 1
ATOM 4332 C C . LYS B 1 217 ? 16.172 24.484 17.828 1 95 217 LYS B C 1
ATOM 4334 O O . LYS B 1 217 ? 17.25 25.016 17.609 1 95 217 LYS B O 1
ATOM 4339 N N . GLU B 1 218 ? 15.57 23.766 17 1 94.38 218 GLU B N 1
ATOM 4340 C CA . GLU B 1 218 ? 16.172 23.422 15.711 1 94.38 218 GLU B CA 1
ATOM 4341 C C . GLU B 1 218 ? 16.172 24.609 14.758 1 94.38 218 GLU B C 1
ATOM 4343 O O . GLU B 1 218 ? 17.109 24.781 13.977 1 94.38 218 GLU B O 1
ATOM 4348 N N . GLY B 1 219 ? 15.141 25.344 14.805 1 93.75 219 GLY B N 1
ATOM 4349 C CA . GLY B 1 219 ? 14.977 26.469 13.891 1 93.75 219 GLY B CA 1
ATOM 4350 C C . GLY B 1 219 ? 15.961 27.594 14.133 1 93.75 219 GLY B C 1
ATOM 4351 O O . GLY B 1 219 ? 16.516 28.156 13.188 1 93.75 219 GLY B O 1
ATOM 4352 N N . ILE B 1 220 ? 16.188 27.844 15.383 1 93.12 220 ILE B N 1
ATOM 4353 C CA . ILE B 1 220 ? 17.094 28.922 15.75 1 93.12 220 ILE B CA 1
ATOM 4354 C C . ILE B 1 220 ? 18.5 28.375 15.906 1 93.12 220 ILE B C 1
ATOM 4356 O O . ILE B 1 220 ? 19.469 29.141 15.938 1 93.12 220 ILE B O 1
ATOM 4360 N N . LYS B 1 221 ? 18.656 27.062 15.883 1 92.44 221 LYS B N 1
ATOM 4361 C CA . LYS B 1 221 ? 19.953 26.391 16.094 1 92.44 221 LYS B CA 1
ATOM 4362 C C . LYS B 1 221 ? 20.594 26.859 17.391 1 92.44 221 LYS B C 1
ATOM 4364 O O . LYS B 1 221 ? 21.75 27.297 17.391 1 92.44 221 LYS B O 1
ATOM 4369 N N . THR B 1 222 ? 19.891 26.672 18.422 1 91.44 222 THR B N 1
ATOM 4370 C CA . THR B 1 222 ? 20.375 27.125 19.719 1 91.44 222 THR B CA 1
ATOM 4371 C C . THR B 1 222 ? 20.609 25.922 20.641 1 91.44 222 THR B C 1
ATOM 4373 O O . THR B 1 222 ? 19.969 24.875 20.484 1 91.44 222 THR B O 1
ATOM 4376 N N . ASP B 1 223 ? 21.453 26.141 21.594 1 91.69 223 ASP B N 1
ATOM 4377 C CA . ASP B 1 223 ? 21.703 25.125 22.625 1 91.69 223 ASP B CA 1
ATOM 4378 C C . ASP B 1 223 ? 21.062 25.5 23.953 1 91.69 223 ASP B C 1
ATOM 4380 O O . ASP B 1 223 ? 21.281 24.844 24.969 1 91.69 223 ASP B O 1
ATOM 4384 N N . ALA B 1 224 ? 20.312 26.516 23.844 1 91.06 224 ALA B N 1
ATOM 4385 C CA . ALA B 1 224 ? 19.656 26.984 25.062 1 91.06 224 ALA B CA 1
ATOM 4386 C C . ALA B 1 224 ? 18.75 25.891 25.641 1 91.06 224 ALA B C 1
ATOM 4388 O O . ALA B 1 224 ? 18.188 25.078 24.906 1 91.06 224 ALA B O 1
ATOM 4389 N N . ASN B 1 225 ? 18.719 25.859 26.969 1 94 225 ASN B N 1
ATOM 4390 C CA . ASN B 1 225 ? 17.75 25.016 27.656 1 94 225 ASN B CA 1
ATOM 4391 C C . ASN B 1 225 ? 16.359 25.641 27.641 1 94 225 ASN B C 1
ATOM 4393 O O . ASN B 1 225 ? 16.031 26.438 28.516 1 94 225 ASN B O 1
ATOM 4397 N N . LEU B 1 226 ? 15.539 25.156 26.859 1 92.5 226 LEU B N 1
ATOM 4398 C CA . LEU B 1 226 ? 14.242 25.781 26.641 1 92.5 226 LEU B CA 1
ATOM 4399 C C . LEU B 1 226 ? 13.242 25.359 27.703 1 92.5 226 LEU B C 1
ATOM 4401 O O . LEU B 1 226 ? 12.094 25.812 27.719 1 92.5 226 LEU B O 1
ATOM 4405 N N . ASN B 1 227 ? 13.758 24.547 28.641 1 92 227 ASN B N 1
ATOM 4406 C CA . ASN B 1 227 ? 12.953 24.266 29.828 1 92 227 ASN B CA 1
ATOM 4407 C C . ASN B 1 227 ? 13.094 25.344 30.875 1 92 227 ASN B C 1
ATOM 4409 O O . ASN B 1 227 ? 12.289 25.422 31.812 1 92 227 ASN B O 1
ATOM 4413 N N . ASP B 1 228 ? 14.109 26.062 30.656 1 92.88 228 ASP B N 1
ATOM 4414 C CA . ASP B 1 228 ? 14.32 27.219 31.516 1 92.88 228 ASP B CA 1
ATOM 4415 C C . ASP B 1 228 ? 13.547 28.438 31.016 1 92.88 228 ASP B C 1
ATOM 4417 O O . ASP B 1 228 ? 13.719 28.844 29.875 1 92.88 228 ASP B O 1
ATOM 4421 N N . SER B 1 229 ? 12.734 29.031 31.922 1 92.19 229 SER B N 1
ATOM 4422 C CA . SER B 1 229 ? 11.836 30.109 31.531 1 92.19 229 SER B CA 1
ATOM 4423 C C . SER B 1 229 ? 12.602 31.312 30.969 1 92.19 229 SER B C 1
ATOM 4425 O O . SER B 1 229 ? 12.188 31.922 29.984 1 92.19 229 SER B O 1
ATOM 4427 N N . LYS B 1 230 ? 13.664 31.625 31.594 1 93.88 230 LYS B N 1
ATOM 4428 C CA . LYS B 1 230 ? 14.438 32.781 31.156 1 93.88 230 LYS B CA 1
ATOM 4429 C C . LYS B 1 230 ? 15.07 32.531 29.797 1 93.88 230 LYS B C 1
ATOM 4431 O O . LYS B 1 230 ? 15.062 33.438 28.938 1 93.88 230 LYS B O 1
ATOM 4436 N N . GLN B 1 231 ? 15.578 31.359 29.625 1 95.5 231 GLN B N 1
ATOM 4437 C CA . GLN B 1 231 ? 16.203 31.031 28.359 1 95.5 231 GLN B CA 1
ATOM 4438 C C . GLN B 1 231 ? 15.172 30.922 27.234 1 95.5 231 GLN B C 1
ATOM 4440 O O . GLN B 1 231 ? 15.445 31.281 26.094 1 95.5 231 GLN B O 1
ATOM 4445 N N . LEU B 1 232 ? 14.055 30.375 27.609 1 95.38 232 LEU B N 1
ATOM 4446 C CA . LEU B 1 232 ? 12.961 30.328 26.641 1 95.38 232 LEU B CA 1
ATOM 4447 C C . LEU B 1 232 ? 12.578 31.734 26.188 1 95.38 232 LEU B C 1
ATOM 4449 O O . LEU B 1 232 ? 12.461 31.984 25 1 95.38 232 LEU B O 1
ATOM 4453 N N . GLU B 1 233 ? 12.391 32.656 27.141 1 95.12 233 GLU B N 1
ATOM 4454 C CA . GLU B 1 233 ? 11.992 34.031 26.844 1 95.12 233 GLU B CA 1
ATOM 4455 C C . GLU B 1 233 ? 13.008 34.719 25.938 1 95.12 233 GLU B C 1
ATOM 4457 O O . GLU B 1 233 ? 12.633 35.375 24.984 1 95.12 233 GLU B O 1
ATOM 4462 N N . GLN B 1 234 ? 14.242 34.5 26.234 1 94.94 234 GLN B N 1
ATOM 4463 C CA . GLN B 1 234 ? 15.305 35.125 25.438 1 94.94 234 GLN B CA 1
ATOM 4464 C C . GLN B 1 234 ? 15.305 34.594 24.016 1 94.94 234 GLN B C 1
ATOM 4466 O O . GLN B 1 234 ? 15.477 35.344 23.047 1 94.94 234 GLN B O 1
ATOM 4471 N N . THR B 1 235 ? 15.195 33.312 23.953 1 96.06 235 THR B N 1
ATOM 4472 C CA . THR B 1 235 ? 15.195 32.656 22.641 1 96.06 235 THR B CA 1
ATOM 4473 C C . THR B 1 235 ? 14.016 33.125 21.812 1 96.06 235 THR B C 1
ATOM 4475 O O . THR B 1 235 ? 14.156 33.375 20.609 1 96.06 235 THR B O 1
ATOM 4478 N N . VAL B 1 236 ? 12.883 33.281 22.406 1 96.88 236 VAL B N 1
ATOM 4479 C CA . VAL B 1 236 ? 11.672 33.688 21.688 1 96.88 236 VAL B CA 1
ATOM 4480 C C . VAL B 1 236 ? 11.789 35.156 21.281 1 96.88 236 VAL B C 1
ATOM 4482 O O . VAL B 1 236 ? 11.305 35.531 20.219 1 96.88 236 VAL B O 1
ATOM 4485 N N . GLU B 1 237 ? 12.367 35.969 22.109 1 95.06 237 GLU B N 1
ATOM 4486 C CA . GLU B 1 237 ? 12.609 37.344 21.75 1 95.06 237 GLU B CA 1
ATOM 4487 C C . GLU B 1 237 ? 13.492 37.469 20.516 1 95.06 237 GLU B C 1
ATOM 4489 O O . GLU B 1 237 ? 13.25 38.281 19.641 1 95.06 237 GLU B O 1
ATOM 4494 N N . GLU B 1 238 ? 14.484 36.656 20.531 1 95.81 238 GLU B N 1
ATOM 4495 C CA . GLU B 1 238 ? 15.352 36.594 19.359 1 95.81 238 GLU B CA 1
ATOM 4496 C C . GLU B 1 238 ? 14.562 36.188 18.109 1 95.81 238 GLU B C 1
ATOM 4498 O O . GLU B 1 238 ? 14.758 36.75 17.031 1 95.81 238 GLU B O 1
ATOM 4503 N N . LEU B 1 239 ? 13.75 35.25 18.266 1 97.44 239 LEU B N 1
ATOM 4504 C CA . LEU B 1 239 ? 12.922 34.75 17.172 1 97.44 239 LEU B CA 1
ATOM 4505 C C . LEU B 1 239 ? 12.047 35.875 16.625 1 97.44 239 LEU B C 1
ATOM 4507 O O . LEU B 1 239 ? 11.922 36.031 15.406 1 97.44 239 LEU B O 1
ATOM 4511 N N . ILE B 1 240 ? 11.398 36.625 17.5 1 97.38 240 ILE B N 1
ATOM 4512 C CA . ILE B 1 240 ? 10.508 37.719 17.109 1 97.38 240 ILE B CA 1
ATOM 4513 C C . ILE B 1 240 ? 11.289 38.75 16.297 1 97.38 240 ILE B C 1
ATOM 4515 O O . ILE B 1 240 ? 10.797 39.25 15.281 1 97.38 240 ILE B O 1
ATOM 4519 N N . ARG B 1 241 ? 12.469 39 16.719 1 96.12 241 ARG B N 1
ATOM 4520 C CA . ARG B 1 241 ? 13.312 39.938 16.016 1 96.12 241 ARG B CA 1
ATOM 4521 C C . ARG B 1 241 ? 13.688 39.438 14.633 1 96.12 241 ARG B C 1
ATOM 4523 O O . ARG B 1 241 ? 13.625 40.156 13.641 1 96.12 241 ARG B O 1
ATOM 4530 N N . LEU B 1 242 ? 14.031 38.219 14.57 1 96.75 242 LEU B N 1
ATOM 4531 C CA . LEU B 1 242 ? 14.477 37.594 13.32 1 96.75 242 LEU B CA 1
ATOM 4532 C C . LEU B 1 242 ? 13.344 37.562 12.305 1 96.75 242 LEU B C 1
ATOM 4534 O O . LEU B 1 242 ? 13.562 37.781 11.109 1 96.75 242 LEU B O 1
ATOM 4538 N N . LEU B 1 243 ? 12.156 37.281 12.758 1 98.06 243 LEU B N 1
ATOM 4539 C CA . LEU B 1 243 ? 11.031 37.094 11.859 1 98.06 243 LEU B CA 1
ATOM 4540 C C . LEU B 1 243 ? 10.234 38.375 11.672 1 98.06 243 LEU B C 1
ATOM 4542 O O . LEU B 1 243 ? 9.422 38.469 10.758 1 98.06 243 LEU B O 1
ATOM 4546 N N . THR B 1 244 ? 10.438 39.312 12.57 1 97.62 244 THR B N 1
ATOM 4547 C CA . THR B 1 244 ? 9.625 40.531 12.609 1 97.62 244 THR B CA 1
ATOM 4548 C C . THR B 1 244 ? 8.141 40.188 12.688 1 97.62 244 THR B C 1
ATOM 4550 O O . THR B 1 244 ? 7.328 40.75 11.961 1 97.62 244 THR B O 1
ATOM 4553 N N . CYS B 1 245 ? 7.871 39.156 13.477 1 97 245 CYS B N 1
ATOM 4554 C CA . CYS B 1 245 ? 6.477 38.75 13.625 1 97 245 CYS B CA 1
ATOM 4555 C C . CYS B 1 245 ? 5.82 39.469 14.789 1 97 245 CYS B C 1
ATOM 4557 O O . CYS B 1 245 ? 6.508 40 15.656 1 97 245 CYS B O 1
ATOM 4559 N N . ASP B 1 246 ? 4.461 39.562 14.758 1 97.12 246 ASP B N 1
ATOM 4560 C CA . ASP B 1 246 ? 3.732 40.312 15.781 1 97.12 246 ASP B CA 1
ATOM 4561 C C . ASP B 1 246 ? 3.768 39.594 17.125 1 97.12 246 ASP B C 1
ATOM 4563 O O . ASP B 1 246 ? 3.824 40.219 18.188 1 97.12 246 ASP B O 1
ATOM 4567 N N . SER B 1 247 ? 3.664 38.25 17.109 1 98 247 SER B N 1
ATOM 4568 C CA . SER B 1 247 ? 3.648 37.469 18.328 1 98 247 SER B CA 1
ATOM 4569 C C . SER B 1 247 ? 4.027 36 18.062 1 98 247 SER B C 1
ATOM 4571 O O . SER B 1 247 ? 4.09 35.594 16.891 1 98 247 SER B O 1
ATOM 4573 N N . VAL B 1 248 ? 4.344 35.281 19.141 1 98.44 248 VAL B N 1
ATOM 4574 C CA . VAL B 1 248 ? 4.73 33.875 19.078 1 98.44 248 VAL B CA 1
ATOM 4575 C C . VAL B 1 248 ? 3.934 33.062 20.109 1 98.44 248 VAL B C 1
ATOM 4577 O O . VAL B 1 248 ? 3.703 33.531 21.219 1 98.44 248 VAL B O 1
ATOM 4580 N N . LEU B 1 249 ? 3.42 31.953 19.688 1 98.5 249 LEU B N 1
ATOM 4581 C CA . LEU B 1 249 ? 2.775 30.984 20.547 1 98.5 249 LEU B CA 1
ATOM 4582 C C . LEU B 1 249 ? 3.549 29.672 20.562 1 98.5 249 LEU B C 1
ATOM 4584 O O . LEU B 1 249 ? 3.488 28.906 19.594 1 98.5 249 LEU B O 1
ATOM 4588 N N . ILE B 1 250 ? 4.188 29.312 21.656 1 98.06 250 ILE B N 1
ATOM 4589 C CA . ILE B 1 250 ? 4.988 28.109 21.766 1 98.06 250 ILE B CA 1
ATOM 4590 C C . ILE B 1 250 ? 4.188 27.016 22.484 1 98.06 250 ILE B C 1
ATOM 4592 O O . ILE B 1 250 ? 3.652 27.25 23.578 1 98.06 250 ILE B O 1
ATOM 4596 N N . THR B 1 251 ? 4.062 25.906 21.859 1 97.38 251 THR B N 1
ATOM 4597 C CA . THR B 1 251 ? 3.473 24.766 22.562 1 97.38 251 THR B CA 1
ATOM 4598 C C . THR B 1 251 ? 4.539 23.984 23.328 1 97.38 251 THR B C 1
ATOM 4600 O O . THR B 1 251 ? 5.59 23.656 22.781 1 97.38 251 THR B O 1
ATOM 4603 N N . LEU B 1 252 ? 4.281 23.719 24.609 1 95.5 252 LEU B N 1
ATOM 4604 C CA . LEU B 1 252 ? 5.258 23.141 25.516 1 95.5 252 LEU B CA 1
ATOM 4605 C C . LEU B 1 252 ? 4.781 21.797 26.031 1 95.5 252 LEU B C 1
ATOM 4607 O O . LEU B 1 252 ? 5.004 21.453 27.203 1 95.5 252 LEU B O 1
ATOM 4611 N N . SER B 1 253 ? 4.059 21.078 25.266 1 91.69 253 SER B N 1
ATOM 4612 C CA . SER B 1 253 ? 3.543 19.766 25.625 1 91.69 253 SER B CA 1
ATOM 4613 C C . SER B 1 253 ? 2.82 19.797 26.969 1 91.69 253 SER B C 1
ATOM 4615 O O . SER B 1 253 ? 1.876 20.578 27.141 1 91.69 253 SER B O 1
ATOM 4617 N N . GLU B 1 254 ? 3.359 19.094 27.938 1 91.38 254 GLU B N 1
ATOM 4618 C CA . GLU B 1 254 ? 2.693 18.953 29.234 1 91.38 254 GLU B CA 1
ATOM 4619 C C . GLU B 1 254 ? 2.756 20.266 30.031 1 91.38 254 GLU B C 1
ATOM 4621 O O . GLU B 1 254 ? 2.027 20.438 31 1 91.38 254 GLU B O 1
ATOM 4626 N N . LYS B 1 255 ? 3.537 21.219 29.578 1 94.12 255 LYS B N 1
ATOM 4627 C CA . LYS B 1 255 ? 3.686 22.469 30.297 1 94.12 255 LYS B CA 1
ATOM 4628 C C . LYS B 1 255 ? 2.752 23.547 29.734 1 94.12 255 LYS B C 1
ATOM 4630 O O . LYS B 1 255 ? 2.779 24.688 30.172 1 94.12 255 LYS B O 1
ATOM 4635 N N . GLY B 1 256 ? 1.982 23.172 28.734 1 96.5 256 GLY B N 1
ATOM 4636 C CA . GLY B 1 256 ? 0.992 24.094 28.203 1 96.5 256 GLY B CA 1
ATOM 4637 C C . GLY B 1 256 ? 1.508 24.906 27.031 1 96.5 256 GLY B C 1
ATOM 4638 O O . GLY B 1 256 ? 2.08 24.375 26.094 1 96.5 256 GLY B O 1
ATOM 4639 N N . VAL B 1 257 ? 1.16 26.266 27.094 1 97.88 257 VAL B N 1
ATOM 4640 C CA . VAL B 1 257 ? 1.579 27.141 26 1 97.88 257 VAL B CA 1
ATOM 4641 C C . VAL B 1 257 ? 2.207 28.406 26.562 1 97.88 257 VAL B C 1
ATOM 4643 O O . VAL B 1 257 ? 1.909 28.812 27.688 1 97.88 257 VAL B O 1
ATOM 4646 N N . TYR B 1 258 ? 3.119 28.969 25.828 1 97.94 258 TYR B N 1
ATOM 4647 C CA . TYR B 1 258 ? 3.746 30.266 26.109 1 97.94 258 TYR B CA 1
ATOM 4648 C C . TYR B 1 258 ? 3.521 31.234 24.953 1 97.94 258 TYR B C 1
ATOM 4650 O O . TYR B 1 258 ? 3.803 30.906 23.797 1 97.94 258 TYR B O 1
ATOM 4658 N N . TRP B 1 259 ? 2.91 32.406 25.281 1 98 259 TRP B N 1
ATOM 4659 C CA . TRP B 1 259 ? 2.658 33.438 24.266 1 98 259 TRP B CA 1
ATOM 4660 C C . TRP B 1 259 ? 3.383 34.75 24.625 1 98 259 TRP B C 1
ATOM 4662 O O . TRP B 1 259 ? 3.48 35.094 25.797 1 98 259 TRP B O 1
ATOM 4672 N N . THR B 1 260 ? 3.898 35.438 23.547 1 97.81 260 THR B N 1
ATOM 4673 C CA . THR B 1 260 ? 4.473 36.75 23.797 1 97.81 260 THR B CA 1
ATOM 4674 C C . THR B 1 260 ? 4.457 37.594 22.516 1 97.81 260 THR B C 1
ATOM 4676 O O . THR B 1 260 ? 4.465 37.062 21.406 1 97.81 260 THR B O 1
ATOM 4679 N N . ASP B 1 261 ? 4.316 38.906 22.672 1 95.62 261 ASP B N 1
ATOM 4680 C CA . ASP B 1 261 ? 4.57 39.875 21.625 1 95.62 261 ASP B CA 1
ATOM 4681 C C . ASP B 1 261 ? 5.773 40.75 21.953 1 95.62 261 ASP B C 1
ATOM 4683 O O . ASP B 1 261 ? 5.914 41.844 21.422 1 95.62 261 ASP B O 1
ATOM 4687 N N . SER B 1 262 ? 6.656 40.219 22.891 1 89.88 262 SER B N 1
ATOM 4688 C CA . SER B 1 262 ? 7.844 40.875 23.422 1 89.88 262 SER B CA 1
ATOM 4689 C C . SER B 1 262 ? 7.477 41.875 24.531 1 89.88 262 SER B C 1
ATOM 4691 O O . SER B 1 262 ? 8.258 42.062 25.469 1 89.88 262 SER B O 1
ATOM 4693 N N . SER B 1 263 ? 6.266 42.406 24.5 1 92.62 263 SER B N 1
ATOM 4694 C CA . SER B 1 263 ? 5.828 43.344 25.547 1 92.62 263 SER B CA 1
ATOM 4695 C C . SER B 1 263 ? 5.094 42.594 26.656 1 92.62 263 SER B C 1
ATOM 4697 O O . SER B 1 263 ? 5.184 43 27.828 1 92.62 263 SER B O 1
ATOM 4699 N N . GLU B 1 264 ? 4.348 41.656 26.281 1 94.5 264 GLU B N 1
ATOM 4700 C CA . GLU B 1 264 ? 3.584 40.844 27.219 1 94.5 264 GLU B CA 1
ATOM 4701 C C . GLU B 1 264 ? 3.977 39.375 27.109 1 94.5 264 GLU B C 1
ATOM 4703 O O . GLU B 1 264 ? 4.316 38.906 26.031 1 94.5 264 GLU B O 1
ATOM 4708 N N . HIS B 1 265 ? 3.977 38.75 28.281 1 95.5 265 HIS B N 1
ATOM 4709 C CA . HIS B 1 265 ? 4.297 37.312 28.375 1 95.5 265 HIS B CA 1
ATOM 4710 C C . HIS B 1 265 ? 3.197 36.562 29.109 1 95.5 265 HIS B C 1
ATOM 4712 O O . HIS B 1 265 ? 2.783 36.938 30.203 1 95.5 265 HIS B O 1
ATOM 4718 N N . LEU B 1 266 ? 2.744 35.531 28.453 1 96.5 266 LEU B N 1
ATOM 4719 C CA . LEU B 1 266 ? 1.705 34.688 29.031 1 96.5 266 LEU B CA 1
ATOM 4720 C C . LEU B 1 266 ? 2.129 33.219 29.031 1 96.5 266 LEU B C 1
ATOM 4722 O O . LEU B 1 266 ? 2.508 32.688 27.984 1 96.5 266 LEU B O 1
ATOM 4726 N N . HIS B 1 267 ? 2.174 32.656 30.156 1 96.94 267 HIS B N 1
ATOM 4727 C CA . HIS B 1 267 ? 2.324 31.203 30.266 1 96.94 267 HIS B CA 1
ATOM 4728 C C . HIS B 1 267 ? 1.066 30.562 30.844 1 96.94 267 HIS B C 1
ATOM 4730 O O . HIS B 1 267 ? 0.657 30.891 31.969 1 96.94 267 HIS B O 1
ATOM 4736 N N . ILE B 1 268 ? 0.462 29.734 30.109 1 97.19 268 ILE B N 1
ATOM 4737 C CA . ILE B 1 268 ? -0.741 29.031 30.531 1 97.19 268 ILE B CA 1
ATOM 4738 C C . ILE B 1 268 ? -0.456 27.531 30.641 1 97.19 268 ILE B C 1
ATOM 4740 O O . ILE B 1 268 ? -0.219 26.875 29.625 1 97.19 268 ILE B O 1
ATOM 4744 N N . PRO B 1 269 ? -0.514 27 31.812 1 96.44 269 PRO B N 1
ATOM 4745 C CA . PRO B 1 269 ? -0.242 25.562 31.984 1 96.44 269 PRO B CA 1
ATOM 4746 C C . PRO B 1 269 ? -1.289 24.688 31.312 1 96.44 269 PRO B C 1
ATOM 4748 O O . PRO B 1 269 ? -2.441 25.094 31.156 1 96.44 269 PRO B O 1
ATOM 4751 N N . ALA B 1 270 ? -0.828 23.453 30.969 1 94.62 270 ALA B N 1
ATOM 4752 C CA . ALA B 1 270 ? -1.768 22.5 30.406 1 94.62 270 ALA B CA 1
ATOM 4753 C C . ALA B 1 270 ? -2.789 22.047 31.453 1 94.62 270 ALA B C 1
ATOM 4755 O O . ALA B 1 270 ? -2.457 21.906 32.625 1 94.62 270 ALA B O 1
ATOM 4756 N N . HIS B 1 271 ? -3.975 21.875 31.016 1 92.94 271 HIS B N 1
ATOM 4757 C CA . HIS B 1 271 ? -4.977 21.297 31.891 1 92.94 271 HIS B CA 1
ATOM 4758 C C . HIS B 1 271 ? -4.719 19.812 32.125 1 92.94 271 HIS B C 1
ATOM 4760 O O . HIS B 1 271 ? -4.301 19.094 31.219 1 92.94 271 HIS B O 1
ATOM 4766 N N . HIS B 1 272 ? -4.938 19.406 33.312 1 89.38 272 HIS B N 1
ATOM 4767 C CA . HIS B 1 272 ? -4.781 17.984 33.625 1 89.38 272 HIS B CA 1
ATOM 4768 C C . HIS B 1 272 ? -5.863 17.156 32.906 1 89.38 272 HIS B C 1
ATOM 4770 O O . HIS B 1 272 ? -7.055 17.391 33.125 1 89.38 272 HIS B O 1
ATOM 4776 N N . ARG B 1 273 ? -5.379 16.266 32.094 1 91.88 273 ARG B N 1
ATOM 4777 C CA . ARG B 1 273 ? -6.305 15.43 31.344 1 91.88 273 ARG B CA 1
ATOM 4778 C C . ARG B 1 273 ? -5.754 14.016 31.188 1 91.88 273 ARG B C 1
ATOM 4780 O O . ARG B 1 273 ? -4.551 13.789 31.344 1 91.88 273 ARG B O 1
ATOM 4787 N N . GLU B 1 274 ? -6.645 13.047 30.969 1 92.75 274 GLU B N 1
ATOM 4788 C CA . GLU B 1 274 ? -6.23 11.695 30.594 1 92.75 274 GLU B CA 1
ATOM 4789 C C . GLU B 1 274 ? -5.797 11.633 29.141 1 92.75 274 GLU B C 1
ATOM 4791 O O . GLU B 1 274 ? -6.633 11.656 28.234 1 92.75 274 GLU B O 1
ATOM 4796 N N . ILE B 1 275 ? -4.539 11.461 28.953 1 90.19 275 ILE B N 1
ATOM 4797 C CA . ILE B 1 275 ? -3.98 11.523 27.609 1 90.19 275 ILE B CA 1
ATOM 4798 C C . ILE B 1 275 ? -4.082 10.148 26.953 1 90.19 275 ILE B C 1
ATOM 4800 O O . ILE B 1 275 ? -3.564 9.164 27.484 1 90.19 275 ILE B O 1
ATOM 4804 N N . ALA B 1 276 ? -4.754 10.141 25.891 1 87.44 276 ALA B N 1
ATOM 4805 C CA . ALA B 1 276 ? -4.871 8.922 25.094 1 87.44 276 ALA B CA 1
ATOM 4806 C C . ALA B 1 276 ? -3.895 8.93 23.922 1 87.44 276 ALA B C 1
ATOM 4808 O O . ALA B 1 276 ? -3.242 7.926 23.641 1 87.44 276 ALA B O 1
ATOM 4809 N N . ASP B 1 277 ? -3.83 10.031 23.25 1 85.69 277 ASP B N 1
ATOM 4810 C CA . ASP B 1 277 ? -3.018 10.188 22.047 1 85.69 277 ASP B CA 1
ATOM 4811 C C . ASP B 1 277 ? -2.703 11.656 21.781 1 85.69 277 ASP B C 1
ATOM 4813 O O . ASP B 1 277 ? -3.605 12.492 21.75 1 85.69 277 ASP B O 1
ATOM 4817 N N . VAL B 1 278 ? -1.479 11.93 21.547 1 87.25 278 VAL B N 1
ATOM 4818 C CA . VAL B 1 278 ? -1.086 13.328 21.391 1 87.25 278 VAL B CA 1
ATOM 4819 C C . VAL B 1 278 ? -1.083 13.711 19.922 1 87.25 278 VAL B C 1
ATOM 4821 O O . VAL B 1 278 ? -0.856 14.875 19.562 1 87.25 278 VAL B O 1
ATOM 4824 N N . SER B 1 279 ? -1.393 12.773 19.031 1 86.19 279 SER B N 1
ATOM 4825 C CA . SER B 1 279 ? -1.354 13.016 17.594 1 86.19 279 SER B CA 1
ATOM 4826 C C . SER B 1 279 ? -2.389 14.055 17.172 1 86.19 279 SER B C 1
ATOM 4828 O O . SER B 1 279 ? -3.543 14 17.609 1 86.19 279 SER B O 1
ATOM 4830 N N . GLY B 1 280 ? -1.906 15.055 16.438 1 89.56 280 GLY B N 1
ATOM 4831 C CA . GLY B 1 280 ? -2.82 16.031 15.875 1 89.56 280 GLY B CA 1
ATOM 4832 C C . GLY B 1 280 ? -3.078 17.203 16.812 1 89.56 280 GLY B C 1
ATOM 4833 O O . GLY B 1 280 ? -3.779 18.156 16.438 1 89.56 280 GLY B O 1
ATOM 4834 N N . ALA B 1 281 ? -2.535 17.203 17.984 1 93.69 281 ALA B N 1
ATOM 4835 C CA . ALA B 1 281 ? -2.75 18.281 18.953 1 93.69 281 ALA B CA 1
ATOM 4836 C C . ALA B 1 281 ? -2.295 19.625 18.391 1 93.69 281 ALA B C 1
ATOM 4838 O O . ALA B 1 281 ? -2.973 20.641 18.562 1 93.69 281 ALA B O 1
ATOM 4839 N N . GLY B 1 282 ? -1.185 19.641 17.719 1 96 282 GLY B N 1
ATOM 4840 C CA . GLY B 1 282 ? -0.671 20.859 17.125 1 96 282 GLY B CA 1
ATOM 4841 C C . GLY B 1 282 ? -1.604 21.453 16.078 1 96 282 GLY B C 1
ATOM 4842 O O . GLY B 1 282 ? -1.79 22.672 16.031 1 96 282 GLY B O 1
ATOM 4843 N N . ASP B 1 283 ? -2.176 20.594 15.297 1 97.25 283 ASP B N 1
ATOM 4844 C CA . ASP B 1 283 ? -3.115 21.016 14.266 1 97.25 283 ASP B CA 1
ATOM 4845 C C . ASP B 1 283 ? -4.34 21.688 14.891 1 97.25 283 ASP B C 1
ATOM 4847 O O . ASP B 1 283 ? -4.875 22.656 14.336 1 97.25 283 ASP B O 1
ATOM 4851 N N . THR B 1 284 ? -4.773 21.156 15.984 1 98 284 THR B N 1
ATOM 4852 C CA . THR B 1 284 ? -5.922 21.719 16.688 1 98 284 THR B CA 1
ATOM 4853 C C . THR B 1 284 ? -5.578 23.094 17.266 1 98 284 THR B C 1
ATOM 4855 O O . THR B 1 284 ? -6.352 24.031 17.125 1 98 284 THR B O 1
ATOM 4858 N N . VAL B 1 285 ? -4.414 23.188 17.828 1 98.5 285 VAL B N 1
ATOM 4859 C CA . VAL B 1 285 ? -3.957 24.422 18.453 1 98.5 285 VAL B CA 1
ATOM 4860 C C . VAL B 1 285 ? -3.889 25.531 17.406 1 98.5 285 VAL B C 1
ATOM 4862 O O . VAL B 1 285 ? -4.41 26.625 17.609 1 98.5 285 VAL B O 1
ATOM 4865 N N . ILE B 1 286 ? -3.303 25.25 16.281 1 98.69 286 ILE B N 1
ATOM 4866 C CA . ILE B 1 286 ? -3.125 26.266 15.25 1 98.69 286 ILE B CA 1
ATOM 4867 C C . ILE B 1 286 ? -4.484 26.688 14.695 1 98.69 286 ILE B C 1
ATOM 4869 O O . ILE B 1 286 ? -4.688 27.844 14.328 1 98.69 286 ILE B O 1
ATOM 4873 N N . SER B 1 287 ? -5.406 25.766 14.594 1 98.81 287 SER B N 1
ATOM 4874 C CA . SER B 1 287 ? -6.746 26.062 14.094 1 98.81 287 SER B CA 1
ATOM 4875 C C . SER B 1 287 ? -7.469 27.047 15 1 98.81 287 SER B C 1
ATOM 4877 O O . SER B 1 287 ? -8 28.062 14.531 1 98.81 287 SER B O 1
ATOM 4879 N N . VAL B 1 288 ? -7.434 26.797 16.266 1 98.75 288 VAL B N 1
ATOM 4880 C CA . VAL B 1 288 ? -8.117 27.641 17.234 1 98.75 288 VAL B CA 1
ATOM 4881 C C . VAL B 1 288 ? -7.406 29 17.328 1 98.75 288 VAL B C 1
ATOM 4883 O O . VAL B 1 288 ? -8.055 30.047 17.359 1 98.75 288 VAL B O 1
ATOM 4886 N N . ALA B 1 289 ? -6.113 28.969 17.328 1 98.81 289 ALA B N 1
ATOM 4887 C CA . ALA B 1 289 ? -5.34 30.203 17.375 1 98.81 289 ALA B CA 1
ATOM 4888 C C . ALA B 1 289 ? -5.66 31.094 16.188 1 98.81 289 ALA B C 1
ATOM 4890 O O . ALA B 1 289 ? -5.797 32.312 16.328 1 98.81 289 ALA B O 1
ATOM 4891 N N . ALA B 1 290 ? -5.75 30.516 15.047 1 98.88 290 ALA B N 1
ATOM 4892 C CA . ALA B 1 290 ? -6.043 31.266 13.828 1 98.88 290 ALA B CA 1
ATOM 4893 C C . ALA B 1 290 ? -7.418 31.922 13.906 1 98.88 290 ALA B C 1
ATOM 4895 O O . ALA B 1 290 ? -7.57 33.094 13.539 1 98.88 290 ALA B O 1
ATOM 4896 N N . LEU B 1 291 ? -8.375 31.219 14.367 1 98.81 291 LEU B N 1
ATOM 4897 C CA . LEU B 1 291 ? -9.719 31.766 14.492 1 98.81 291 LEU B CA 1
ATOM 4898 C C . LEU B 1 291 ? -9.75 32.906 15.516 1 98.81 291 LEU B C 1
ATOM 4900 O O . LEU B 1 291 ? -10.414 33.906 15.297 1 98.81 291 LEU B O 1
ATOM 4904 N N . CYS B 1 292 ? -9.055 32.719 16.594 1 98.56 292 CYS B N 1
ATOM 4905 C CA . CYS B 1 292 ? -8.961 33.781 17.594 1 98.56 292 CYS B CA 1
ATOM 4906 C C . CYS B 1 292 ? -8.266 35.031 17.031 1 98.56 292 CYS B C 1
ATOM 4908 O O . CYS B 1 292 ? -8.648 36.156 17.328 1 98.56 292 CYS B O 1
ATOM 4910 N N . ALA B 1 293 ? -7.25 34.781 16.234 1 98.31 293 ALA B N 1
ATOM 4911 C CA . ALA B 1 293 ? -6.559 35.875 15.578 1 98.31 293 ALA B CA 1
ATOM 4912 C C . ALA B 1 293 ? -7.5 36.625 14.648 1 98.31 293 ALA B C 1
ATOM 4914 O O . ALA B 1 293 ? -7.516 37.875 14.633 1 98.31 293 ALA B O 1
ATOM 4915 N N . ALA B 1 294 ? -8.242 35.938 13.875 1 98.25 294 ALA B N 1
ATOM 4916 C CA . ALA B 1 294 ? -9.219 36.531 12.969 1 98.25 294 ALA B CA 1
ATOM 4917 C C . ALA B 1 294 ? -10.258 37.344 13.742 1 98.25 294 ALA B C 1
ATOM 4919 O O . ALA B 1 294 ? -10.68 38.406 13.297 1 98.25 294 ALA B O 1
ATOM 4920 N N . ALA B 1 295 ? -10.625 36.812 14.898 1 98.12 295 ALA B N 1
ATOM 4921 C CA . ALA B 1 295 ? -11.641 37.438 15.727 1 98.12 295 ALA B CA 1
ATOM 4922 C C . ALA B 1 295 ? -11.047 38.594 16.531 1 98.12 295 ALA B C 1
ATOM 4924 O O . ALA B 1 295 ? -11.773 39.344 17.203 1 98.12 295 ALA B O 1
ATOM 4925 N N . ARG B 1 296 ? -9.758 38.719 16.484 1 97.5 296 ARG B N 1
ATOM 4926 C CA . ARG B 1 296 ? -9.047 39.781 17.188 1 97.5 296 ARG B CA 1
ATOM 4927 C C . ARG B 1 296 ? -9.305 39.719 18.688 1 97.5 296 ARG B C 1
ATOM 4929 O O . ARG B 1 296 ? -9.609 40.75 19.312 1 97.5 296 ARG B O 1
ATOM 4936 N N . THR B 1 297 ? -9.25 38.562 19.203 1 97.25 297 THR B N 1
ATOM 4937 C CA . THR B 1 297 ? -9.43 38.406 20.641 1 97.25 297 THR B CA 1
ATOM 4938 C C . THR B 1 297 ? -8.219 38.938 21.406 1 97.25 297 THR B C 1
ATOM 4940 O O . THR B 1 297 ? -7.164 39.188 20.812 1 97.25 297 THR B O 1
ATOM 4943 N N . LYS B 1 298 ? -8.422 39.094 22.734 1 96.12 298 LYS B N 1
ATOM 4944 C CA . LYS B 1 298 ? -7.273 39.312 23.609 1 96.12 298 LYS B CA 1
ATOM 4945 C C . LYS B 1 298 ? -6.289 38.156 23.547 1 96.12 298 LYS B C 1
ATOM 4947 O O . LYS B 1 298 ? -6.699 37 23.438 1 96.12 298 LYS B O 1
ATOM 4952 N N . PRO B 1 299 ? -4.98 38.5 23.703 1 96.94 299 PRO B N 1
ATOM 4953 C CA . PRO B 1 299 ? -3.973 37.438 23.656 1 96.94 299 PRO B CA 1
ATOM 4954 C C . PRO B 1 299 ? -4.223 36.344 24.703 1 96.94 299 PRO B C 1
ATOM 4956 O O . PRO B 1 299 ? -3.965 35.156 24.453 1 96.94 299 PRO B O 1
ATOM 4959 N N . ALA B 1 300 ? -4.738 36.75 25.812 1 96.69 300 ALA B N 1
ATOM 4960 C CA . ALA B 1 300 ? -5.004 35.781 26.875 1 96.69 300 ALA B CA 1
ATOM 4961 C C . ALA B 1 300 ? -6.051 34.75 26.453 1 96.69 300 ALA B C 1
ATOM 4963 O O . ALA B 1 300 ? -5.938 33.562 26.766 1 96.69 300 ALA B O 1
ATOM 4964 N N . ILE B 1 301 ? -7.051 35.219 25.75 1 97.25 301 ILE B N 1
ATOM 4965 C CA . ILE B 1 301 ? -8.109 34.312 25.266 1 97.25 301 ILE B CA 1
ATOM 4966 C C . ILE B 1 301 ? -7.555 33.406 24.172 1 97.25 301 ILE B C 1
ATOM 4968 O O . ILE B 1 301 ? -7.793 32.188 24.203 1 97.25 301 ILE B O 1
ATOM 4972 N N . LEU B 1 302 ? -6.797 33.969 23.234 1 98.06 302 LEU B N 1
ATOM 4973 C CA . LEU B 1 302 ? -6.18 33.219 22.172 1 98.06 302 LEU B CA 1
ATOM 4974 C C . LEU B 1 302 ? -5.32 32.094 22.734 1 98.06 302 LEU B C 1
ATOM 4976 O O . LEU B 1 302 ? -5.484 30.922 22.359 1 98.06 302 LEU B O 1
ATOM 4980 N N . ALA B 1 303 ? -4.465 32.375 23.688 1 98.25 303 ALA B N 1
ATOM 4981 C CA . ALA B 1 303 ? -3.545 31.406 24.281 1 98.25 303 ALA B CA 1
ATOM 4982 C C . ALA B 1 303 ? -4.297 30.344 25.078 1 98.25 303 ALA B C 1
ATOM 4984 O O . ALA B 1 303 ? -4.035 29.156 24.953 1 98.25 303 ALA B O 1
ATOM 4985 N N . ALA B 1 304 ? -5.25 30.797 25.844 1 98.06 304 ALA B N 1
ATOM 4986 C CA . ALA B 1 304 ? -5.973 29.891 26.734 1 98.06 304 ALA B CA 1
ATOM 4987 C C . ALA B 1 304 ? -6.844 28.922 25.938 1 98.06 304 ALA B C 1
ATOM 4989 O O . ALA B 1 304 ? -6.883 27.734 26.234 1 98.06 304 ALA B O 1
ATOM 4990 N N . LEU B 1 305 ? -7.551 29.469 25 1 98.25 305 LEU B N 1
ATOM 4991 C CA . LEU B 1 305 ? -8.438 28.625 24.203 1 98.25 305 LEU B CA 1
ATOM 4992 C C . LEU B 1 305 ? -7.641 27.641 23.359 1 98.25 305 LEU B C 1
ATOM 4994 O O . LEU B 1 305 ? -8.055 26.484 23.188 1 98.25 305 LEU B O 1
ATOM 4998 N N . SER B 1 306 ? -6.527 28.078 22.766 1 98.38 306 SER B N 1
ATOM 4999 C CA . SER B 1 306 ? -5.641 27.188 22.031 1 98.38 306 SER B CA 1
ATOM 5000 C C . SER B 1 306 ? -5.117 26.062 22.906 1 98.38 306 SER B C 1
ATOM 5002 O O . SER B 1 306 ? -5.133 24.891 22.5 1 98.38 306 SER B O 1
ATOM 5004 N N . ASN B 1 307 ? -4.711 26.391 24.078 1 97.94 307 ASN B N 1
ATOM 5005 C CA . ASN B 1 307 ? -4.211 25.438 25.047 1 97.94 307 ASN B CA 1
ATOM 5006 C C . ASN B 1 307 ? -5.277 24.391 25.406 1 97.94 307 ASN B C 1
ATOM 5008 O O . ASN B 1 307 ? -5.004 23.203 25.422 1 97.94 307 ASN B O 1
ATOM 5012 N N . LEU B 1 308 ? -6.434 24.906 25.703 1 97.81 308 LEU B N 1
ATOM 5013 C CA . LEU B 1 308 ? -7.555 24.047 26.078 1 97.81 308 LEU B CA 1
ATOM 5014 C C . LEU B 1 308 ? -7.887 23.062 24.953 1 97.81 308 LEU B C 1
ATOM 5016 O O . LEU B 1 308 ? -8.094 21.875 25.203 1 97.81 308 LEU B O 1
ATOM 5020 N N . SER B 1 309 ? -7.922 23.547 23.75 1 97.88 309 SER B N 1
ATOM 5021 C CA . SER B 1 309 ? -8.289 22.719 22.609 1 97.88 309 SER B CA 1
ATOM 5022 C C . SER B 1 309 ? -7.27 21.609 22.375 1 97.88 309 SER B C 1
ATOM 5024 O O . SER B 1 309 ? -7.633 20.469 22.094 1 97.88 309 SER B O 1
ATOM 5026 N N . GLY B 1 310 ? -5.992 21.938 22.469 1 96.88 310 GLY B N 1
ATOM 5027 C CA . GLY B 1 310 ? -4.953 20.922 22.344 1 96.88 310 GLY B CA 1
ATOM 5028 C C . GLY B 1 310 ? -5.086 19.797 23.359 1 96.88 310 GLY B C 1
ATOM 5029 O O . GLY B 1 310 ? -4.902 18.625 23.016 1 96.88 310 GLY B O 1
ATOM 5030 N N . GLY B 1 311 ? -5.41 20.172 24.547 1 96.06 311 GLY B N 1
ATOM 5031 C CA . GLY B 1 311 ? -5.594 19.188 25.594 1 96.06 311 GLY B CA 1
ATOM 5032 C C . GLY B 1 311 ? -6.793 18.281 25.375 1 96.06 311 GLY B C 1
ATOM 5033 O O . GLY B 1 311 ? -6.723 17.078 25.594 1 96.06 311 GLY B O 1
ATOM 5034 N N . LEU B 1 312 ? -7.879 18.828 24.953 1 96.75 312 LEU B N 1
ATOM 5035 C CA . LEU B 1 312 ? -9.125 18.094 24.766 1 96.75 312 LEU B CA 1
ATOM 5036 C C . LEU B 1 312 ? -8.961 17 23.719 1 96.75 312 LEU B C 1
ATOM 5038 O O . LEU B 1 312 ? -9.43 15.875 23.922 1 96.75 312 LEU B O 1
ATOM 5042 N N . VAL B 1 313 ? -8.289 17.25 22.609 1 96.06 313 VAL B N 1
ATOM 5043 C CA . VAL B 1 313 ? -8.18 16.266 21.531 1 96.06 313 VAL B CA 1
ATOM 5044 C C . VAL B 1 313 ? -7.23 15.148 21.938 1 96.06 313 VAL B C 1
ATOM 5046 O O . VAL B 1 313 ? -7.328 14.023 21.422 1 96.06 313 VAL B O 1
ATOM 5049 N N . CYS B 1 314 ? -6.32 15.43 22.859 1 94.75 314 CYS B N 1
ATOM 5050 C CA . CYS B 1 314 ? -5.379 14.414 23.328 1 94.75 314 CYS B CA 1
ATOM 5051 C C . CYS B 1 314 ? -6.09 13.336 24.125 1 94.75 314 CYS B C 1
ATOM 5053 O O . CYS B 1 314 ? -5.531 12.266 24.375 1 94.75 314 CYS B O 1
ATOM 5055 N N . GLU B 1 315 ? -7.324 13.586 24.516 1 94.44 315 GLU B N 1
ATOM 5056 C CA . GLU B 1 315 ? -8.117 12.602 25.25 1 94.44 315 GLU B CA 1
ATOM 5057 C C . GLU B 1 315 ? -8.719 11.562 24.312 1 94.44 315 GLU B C 1
ATOM 5059 O O . GLU B 1 315 ? -9.227 10.531 24.766 1 94.44 315 GLU B O 1
ATOM 5064 N N . GLN B 1 316 ? -8.633 11.852 23.094 1 91.19 316 GLN B N 1
ATOM 5065 C CA . GLN B 1 316 ? -9.188 10.961 22.078 1 91.19 316 GLN B CA 1
ATOM 5066 C C . GLN B 1 316 ? -8.086 10.156 21.391 1 91.19 316 GLN B C 1
ATOM 5068 O O . GLN B 1 316 ? -6.949 10.625 21.281 1 91.19 316 GLN B O 1
ATOM 5073 N N . VAL B 1 317 ? -8.438 8.984 20.969 1 83.88 317 VAL B N 1
ATOM 5074 C CA . VAL B 1 317 ? -7.484 8.148 20.266 1 83.88 317 VAL B CA 1
ATOM 5075 C C . VAL B 1 317 ? -7.453 8.547 18.781 1 83.88 317 VAL B C 1
ATOM 5077 O O . VAL B 1 317 ? -8.5 8.688 18.156 1 83.88 317 VAL B O 1
ATOM 5080 N N . GLY B 1 318 ? -6.266 8.734 18.234 1 81.38 318 GLY B N 1
ATOM 5081 C CA . GLY B 1 318 ? -6.105 9.086 16.828 1 81.38 318 GLY B CA 1
ATOM 5082 C C . GLY B 1 318 ? -6.27 10.57 16.578 1 81.38 318 GLY B C 1
ATOM 5083 O O . GLY B 1 318 ? -6.48 11.352 17.5 1 81.38 318 GLY B O 1
ATOM 5084 N N . VAL B 1 319 ? -6.141 10.906 15.383 1 85.88 319 VAL B N 1
ATOM 5085 C CA . VAL B 1 319 ? -6.289 12.289 14.961 1 85.88 319 VAL B CA 1
ATOM 5086 C C . VAL B 1 319 ? -7.766 12.594 14.695 1 85.88 319 VAL B C 1
ATOM 5088 O O . VAL B 1 319 ? -8.367 12.031 13.781 1 85.88 319 VAL B O 1
ATOM 5091 N N . VAL B 1 320 ? -8.352 13.383 15.555 1 90.5 320 VAL B N 1
ATOM 5092 C CA . VAL B 1 320 ? -9.758 13.758 15.414 1 90.5 320 VAL B CA 1
ATOM 5093 C C . VAL B 1 320 ? -9.906 15.273 15.484 1 90.5 320 VAL B C 1
ATOM 5095 O O . VAL B 1 320 ? -9.156 15.945 16.188 1 90.5 320 VAL B O 1
ATOM 5098 N N . PRO B 1 321 ? -10.844 15.734 14.719 1 94.88 321 PRO B N 1
ATOM 5099 C CA . PRO B 1 321 ? -11.094 17.172 14.859 1 94.88 321 PRO B CA 1
ATOM 5100 C C . PRO B 1 321 ? -11.672 17.547 16.219 1 94.88 321 PRO B C 1
ATOM 5102 O O . PRO B 1 321 ? -12.32 16.719 16.859 1 94.88 321 PRO B O 1
ATOM 5105 N N . ILE B 1 322 ? -11.484 18.734 16.609 1 97.31 322 ILE B N 1
ATOM 5106 C CA . ILE B 1 322 ? -11.961 19.234 17.906 1 97.31 322 ILE B CA 1
ATOM 5107 C C . ILE B 1 322 ? -13.484 19.297 17.906 1 97.31 322 ILE B C 1
ATOM 5109 O O . ILE B 1 322 ? -14.102 19.609 16.875 1 97.31 322 ILE B O 1
ATOM 5113 N N . ASP B 1 323 ? -14.07 18.922 19.047 1 97.06 323 ASP B N 1
ATOM 5114 C CA . ASP B 1 323 ? -15.508 19.062 19.234 1 97.06 323 ASP B CA 1
ATOM 5115 C C . ASP B 1 323 ? -15.867 20.484 19.688 1 97.06 323 ASP B C 1
ATOM 5117 O O . ASP B 1 323 ? -15.586 20.875 20.828 1 97.06 323 ASP B O 1
ATOM 5121 N N . LYS B 1 324 ? -16.578 21.141 18.859 1 97.44 324 LYS B N 1
ATOM 5122 C CA . LYS B 1 324 ? -16.922 22.547 19.109 1 97.44 324 LYS B CA 1
ATOM 5123 C C . LYS B 1 324 ? -17.703 22.703 20.391 1 97.44 324 LYS B C 1
ATOM 5125 O O . LYS B 1 324 ? -17.422 23.578 21.203 1 97.44 324 LYS B O 1
ATOM 5130 N N . LYS B 1 325 ? -18.719 21.859 20.547 1 97 325 LYS B N 1
ATOM 5131 C CA . LYS B 1 325 ? -19.578 21.938 21.719 1 97 325 LYS B CA 1
ATOM 5132 C C . LYS B 1 325 ? -18.781 21.688 23 1 97 325 LYS B C 1
ATOM 5134 O O . LYS B 1 325 ? -18.953 22.391 24 1 97 325 LYS B O 1
ATOM 5139 N N . LEU B 1 326 ? -17.969 20.703 22.969 1 97 326 LEU B N 1
ATOM 5140 C CA . LEU B 1 326 ? -17.156 20.375 24.125 1 97 326 LEU B CA 1
ATOM 5141 C C . LEU B 1 326 ? -16.203 21.516 24.453 1 97 326 LEU B C 1
ATOM 5143 O O . LEU B 1 326 ? -16.016 21.859 25.609 1 97 326 LEU B O 1
ATOM 5147 N N . LEU B 1 327 ? -15.57 22.078 23.438 1 97.81 327 LEU B N 1
ATOM 5148 C CA . LEU B 1 327 ? -14.648 23.172 23.656 1 97.81 327 LEU B CA 1
ATOM 5149 C C . LEU B 1 327 ? -15.359 24.375 24.25 1 97.81 327 LEU B C 1
ATOM 5151 O O . LEU B 1 327 ? -14.852 25.016 25.188 1 97.81 327 LEU B O 1
ATOM 5155 N N . GLN B 1 328 ? -16.5 24.703 23.703 1 97.19 328 GLN B N 1
ATOM 5156 C CA . GLN B 1 328 ? -17.281 25.828 24.203 1 97.19 328 GLN B CA 1
ATOM 5157 C C . GLN B 1 328 ? -17.672 25.625 25.656 1 97.19 328 GLN B C 1
ATOM 5159 O O . GLN B 1 328 ? -17.531 26.547 26.484 1 97.19 328 GLN B O 1
ATOM 5164 N N . GLN B 1 329 ? -18.141 24.453 25.984 1 96.75 329 GLN B N 1
ATOM 5165 C CA . GLN B 1 329 ? -18.562 24.141 27.344 1 96.75 329 GLN B CA 1
ATOM 5166 C C . GLN B 1 329 ? -17.406 24.25 28.328 1 96.75 329 GLN B C 1
ATOM 5168 O O . GLN B 1 329 ? -17.562 24.812 29.406 1 96.75 329 GLN B O 1
ATOM 5173 N N . GLU B 1 330 ? -16.312 23.703 27.969 1 96.69 330 GLU B N 1
ATOM 5174 C CA . GLU B 1 330 ? -15.141 23.734 28.844 1 96.69 330 GLU B CA 1
ATOM 5175 C C . GLU B 1 330 ? -14.617 25.156 29 1 96.69 330 GLU B C 1
ATOM 5177 O O . GLU B 1 330 ? -14.133 25.531 30.062 1 96.69 330 GLU B O 1
ATOM 5182 N N . ALA B 1 331 ? -14.664 25.922 27.922 1 97.06 331 ALA B N 1
ATOM 5183 C CA . ALA B 1 331 ? -14.242 27.312 27.984 1 97.06 331 ALA B CA 1
ATOM 5184 C C . ALA B 1 331 ? -15.102 28.109 28.953 1 97.06 331 ALA B C 1
ATOM 5186 O O . ALA B 1 331 ? -14.602 28.984 29.672 1 97.06 331 ALA B O 1
ATOM 5187 N N . GLU B 1 332 ? -16.406 27.812 28.938 1 95.44 332 GLU B N 1
ATOM 5188 C CA . GLU B 1 332 ? -17.328 28.484 29.844 1 95.44 332 GLU B CA 1
ATOM 5189 C C . GLU B 1 332 ? -17.094 28.062 31.281 1 95.44 332 GLU B C 1
ATOM 5191 O O . GLU B 1 332 ? -17.078 28.906 32.188 1 95.44 332 GLU B O 1
ATOM 5196 N N . LYS B 1 333 ? -16.906 26.812 31.484 1 95.12 333 LYS B N 1
ATOM 5197 C CA . LYS B 1 333 ? -16.641 26.281 32.812 1 95.12 333 LYS B CA 1
ATOM 5198 C C . LYS B 1 333 ? -15.391 26.891 33.438 1 95.12 333 LYS B C 1
ATOM 5200 O O . LYS B 1 333 ? -15.359 27.188 34.625 1 95.12 333 LYS B O 1
ATOM 5205 N N . LEU B 1 334 ? -14.391 27.109 32.625 1 95 334 LEU B N 1
ATOM 5206 C CA . LEU B 1 334 ? -13.102 27.625 33.094 1 95 334 LEU B CA 1
ATOM 5207 C C . LEU B 1 334 ? -13.078 29.141 33.062 1 95 334 LEU B C 1
ATOM 5209 O O . LEU B 1 334 ? -12.094 29.766 33.469 1 95 334 LEU B O 1
ATOM 5213 N N . LYS B 1 335 ? -14.07 29.812 32.531 1 94.12 335 LYS B N 1
ATOM 5214 C CA . LYS B 1 335 ? -14.219 31.25 32.438 1 94.12 335 LYS B CA 1
ATOM 5215 C C . LYS B 1 335 ? -13.07 31.891 31.656 1 94.12 335 LYS B C 1
ATOM 5217 O O . LYS B 1 335 ? -12.461 32.844 32.125 1 94.12 335 LYS B O 1
ATOM 5222 N N . ILE B 1 336 ? -12.805 31.266 30.547 1 94.69 336 ILE B N 1
ATOM 5223 C CA . ILE B 1 336 ? -11.734 31.766 29.688 1 94.69 336 ILE B CA 1
ATOM 5224 C C . ILE B 1 336 ? -12.148 33.094 29.078 1 94.69 336 ILE B C 1
ATOM 5226 O O . ILE B 1 336 ? -11.32 34 28.906 1 94.69 336 ILE B O 1
ATOM 5230 N N . ILE B 1 337 ? -13.5 33.094 28.781 1 89.75 337 ILE B N 1
ATOM 5231 C CA . ILE B 1 337 ? -14.07 34.344 28.219 1 89.75 337 ILE B CA 1
ATOM 5232 C C . ILE B 1 337 ? -15.07 34.938 29.203 1 89.75 337 ILE B C 1
ATOM 5234 O O . ILE B 1 337 ? -16.031 34.25 29.609 1 89.75 337 ILE B O 1
ATOM 5238 N N . GLN B 1 338 ? -14.812 36.062 29.859 1 82.75 338 GLN B N 1
ATOM 5239 C CA . GLN B 1 338 ? -15.711 36.781 30.766 1 82.75 338 GLN B CA 1
ATOM 5240 C C . GLN B 1 338 ? -15.562 38.281 30.625 1 82.75 338 GLN B C 1
ATOM 5242 O O . GLN B 1 338 ? -14.484 38.781 30.297 1 82.75 338 GLN B O 1
#

Solvent-accessible surface area (backbone atoms only — not comparable to full-atom values): 34499 Å² total; per-residue (Å²): 124,79,74,75,71,71,65,44,88,55,66,36,46,66,58,49,50,58,53,37,46,71,33,29,35,34,34,40,16,26,40,32,38,38,31,39,41,34,27,48,71,84,50,64,41,93,89,44,98,26,51,30,33,40,52,76,46,77,48,77,42,69,20,60,35,43,38,28,36,45,24,32,39,47,48,46,22,43,44,44,43,29,32,58,31,8,67,44,74,62,25,53,49,49,53,48,52,34,50,76,66,72,40,66,62,82,31,52,42,70,33,89,86,44,56,35,34,33,44,35,37,33,30,38,92,92,37,74,66,36,32,44,33,37,63,52,52,60,64,62,52,74,68,56,46,53,52,48,49,54,35,45,65,75,45,55,85,65,31,46,24,34,36,41,32,44,72,67,41,14,64,73,35,68,66,55,44,47,56,50,42,52,52,27,58,75,68,69,33,47,33,30,34,36,60,35,68,89,57,43,80,51,59,49,61,27,42,34,41,41,36,40,59,68,51,45,36,62,52,70,68,52,84,69,57,67,86,37,68,68,48,32,52,54,51,49,48,51,47,36,63,74,22,52,33,56,27,38,40,35,43,47,70,84,58,14,31,39,37,34,57,84,81,51,78,45,77,46,68,44,72,91,71,72,75,60,23,68,53,55,24,65,45,42,22,53,37,46,34,39,51,27,57,52,60,25,44,49,68,68,42,32,51,49,52,16,43,51,46,24,49,59,36,14,50,34,77,52,75,62,63,53,54,43,69,60,49,46,52,51,36,52,74,67,52,64,43,99,124,78,73,74,70,72,67,44,90,55,64,36,48,67,58,49,49,58,53,35,45,73,35,29,37,33,35,41,18,27,39,33,38,37,32,38,40,34,25,48,71,85,50,64,40,93,89,43,100,25,52,29,33,39,52,75,46,77,47,76,41,69,19,62,35,44,38,29,37,44,25,30,38,46,48,47,22,42,43,44,45,29,34,59,32,6,66,45,72,61,25,53,50,48,53,49,53,34,49,76,67,74,40,67,62,80,31,52,42,68,33,88,86,45,55,36,35,33,44,35,38,33,31,36,93,92,36,75,67,37,33,44,34,38,63,52,52,60,63,62,51,73,68,56,47,53,50,48,49,52,36,46,65,75,46,55,86,65,31,46,23,33,36,40,31,45,72,68,42,13,62,70,35,68,66,55,46,46,54,50,42,54,52,28,58,76,68,68,33,47,34,30,34,37,60,36,70,89,55,44,80,52,58,48,62,28,42,33,41,41,35,39,60,67,52,47,35,62,52,70,67,54,85,70,57,67,85,38,69,68,49,32,52,52,52,50,48,51,48,35,64,72,23,52,32,57,27,38,41,35,42,48,70,84,58,13,30,40,37,36,56,83,82,51,81,45,76,46,68,43,72,91,70,69,77,61,24,70,54,56,23,66,44,41,22,54,36,46,34,39,51,29,57,52,58,25,44,48,69,69,42,29,52,48,53,16,41,50,46,23,50,58,37,13,49,34,78,52,74,61,62,53,54,44,68,61,50,44,50,51,36,51,75,69,51,62,43,99

Secondary structure (DSSP, 8-state):
-----PPPP--SHHHHHHHHTT-EEEEEE-EEEEEEEEEEEEEE-SSSSSEEEEEEEEEEEEEEHHHHHHHHHHTT-EEEEEEEEESSHHHHHHHHHHHHTT---TTEEEESSSPPPEEEEEEETTEEEEEEEE---SPP-HHHHHHHHHHHHHHGGG-SEEEEE--SSSSS-HHHHHHHHHHHHHHT--EEEE--STTTTT-TT-SEE--BHHHHHHHHT----TTSHHHHHHHHHHHHHHHT-SEEEEE-GGG-EEEE-SS-EEEEPPPP---S--TTHHHHHHHHHHHHHHTT--HHHHHHHHHHHHHHHTTSSSS----HHHHHHHHHHTTS--/-----PPPP-SSHHHHHHHHTT-EEEEEE-EEEEEEEEEEEEEE-SSSSSEEEEEEEEEEEEEEHHHHHHHHHHTT-EEEEEEEEESSHHHHHHHHHHHHTT---TTEEEESSSPPPEEEEEEETTEEEEEEEE---SPP-HHHHHHHHHHHHHHGGG-SEEEEE--SSSSS-HHHHHHHHHHHHHHT--EEEE--STTGGG-TT-SEE--BHHHHHHHHT----TTSHHHHHHHHHHHHHHHT-SEEEEE-GGG-EEEE-SS-EEEEPPPP---S--TTHHHHHHHHHHHHHHHT--HHHHHHHHHHHHHHHTTSSSS----HHHHHHHHHHTTS--

Organism: Cytophaga hutchinsonii (strain ATCC 33406 / DSM 1761 / CIP 103989 / NBRC 15051 / NCIMB 9469 / D465) (NCBI:txid269798)

pLDDT: mean 95.17, std 7.29, range [27.25, 98.94]

Foldseek 3Di:
DLPLPDFDADFALVRLLVVLLQFEEEEFEAKAKEKEWEFAWDDADPVDRHTDGDTDDIDIAIDFSVLLQLQSVLSNHAYRYAYEAEPDPVVVVNVVNCVVSVHDDLRYYYHPPWHGWYWYFYDYPNHTDDIDIGAALAADDPVLLVSNVVSCVVCVVRGLAYEYGYPSSHRDDLVSLCVSLVVCSVVVRAYEYDDAAPCLLSNAAHAEYEEEPVRLCNNLVDPFDCVDPVSVLVSVVVSCVSRVYQKYWYQHVQQFIWIDSNVDIDGDGADDDDFDAQPQLSSNLRSQLRSCVSSSHPPQLSRVLSRPQSRVQRNDPDSDHGNNVVSSVVCRVVCSRD/DLPLPDFDADFALVRLLVVLLQFEEEEFEAKAKEKEWEFAWDDADPVDRHTDGDTDDIDIAIDFSVLLQLQSVLSNHAYRYAYEAEPDPVVVVNVVNCVVSVHDCLRYYYHPPWHGWYWYFYDYPNHTDDIDIGAALAADDPVLLVSNVVSCVVCVVRGLAYEYGYPSSHRDDLVSLCVSLVVCSVVSRAYEYDDAAPCLLSNAAHAEYEEEPVRLCNNQVDPFDCVDPVSVLVSVVVSCVSRVYQKYWYQHVQQFIWIDSNVDIDGDGADDDDFDAQPQLSSNLRSQLRSCVSSSHPPQLSRVLSRPQSRVCRNDPDSDHGNNVVSSVVCRVVCSRD

Radius of gyration: 32.8 Å; Cα contacts (8 Å, |Δi|>4): 1493; chains: 2; bounding box: 47×99×67 Å